Protein AF-A0A1B8ZTN6-F1 (afdb_monomer)

Solvent-accessible surface area (backbone atoms only — not comparable to full-atom values): 34902 Å² total; per-residue (Å²): 135,92,78,82,86,80,83,80,79,79,76,77,76,78,77,74,77,71,70,43,71,42,63,57,37,80,46,43,82,34,87,83,61,70,85,64,61,79,53,48,33,36,58,59,41,77,36,69,27,88,64,33,35,29,30,25,56,36,63,81,47,72,45,83,41,80,50,72,44,89,57,47,48,63,61,88,50,78,92,46,60,42,41,34,34,25,83,66,16,40,29,52,73,71,42,82,38,83,41,74,53,56,65,57,42,84,58,50,73,55,101,88,36,45,32,32,33,26,55,70,40,33,31,50,61,84,42,73,45,84,91,50,56,32,82,61,54,40,61,25,56,26,62,87,68,50,66,43,90,53,57,37,26,29,43,94,90,37,30,21,34,64,91,43,81,39,89,58,50,59,76,56,22,40,78,53,73,93,55,26,35,35,28,93,85,20,30,29,50,78,54,40,75,43,62,55,98,88,37,56,32,29,77,75,52,92,37,32,29,28,44,91,59,38,21,24,37,62,55,100,78,51,50,69,45,86,83,39,39,40,83,56,52,44,80,54,52,89,40,34,32,34,30,86,78,46,34,30,38,56,84,44,78,40,81,90,66,52,61,90,60,49,44,56,73,55,74,60,31,32,32,24,81,76,40,25,27,45,63,79,41,75,44,78,95,51,46,32,87,54,52,42,81,71,60,84,63,30,32,35,36,88,74,45,35,28,35,66,96,40,78,40,101,56,63,57,90,37,58,88,50,54,47,74,51,60,52,89,87,50,74,39,91,69,41,36,40,26,57,76,84,53,48,22,52,65,78,42,72,54,57,83,67,95,70,48,64,93,56,49,49,67,42,85,77,41,74,36,36,29,17,63,84,42,42,29,38,81,41,76,40,82,91,76,74,41,56,29,62,45,70,57,94,69,90,75,86,63,65,62,48,76,90,47,42,51,62,25,80,62,79,88,50,38,42,36,47,76,48,27,38,39,22,94,86,85,41,80,45,67,86,49,51,70,68,57,51,52,35,37,30,71,67,73,28,45,82,43,66,55,95,85,43,78,44,62,26,42,78,81,45,101,51,35,27,36,44,84,90,35,27,26,42,67,79,44,71,47,92,57,49,55,90,54,54,43,73,43,87,94,57,94,39,42,32,36,23,87,82,40,29,29,46,53,40,93,91,67,34,62,26,37,40,46,90,56,52,43,89,54,53,45,79,52,84,87,28,45,29,27,80,62,33,27,32,55,96,54,33,34,70,51,60,32,50,76,49,35,66,73,46,52,35,56,36,79,79,82,80,91,60,96,85,70,97,70,65,41,38,39,35,36,34,34,29,83,90,45,36,33,40,34,43,37,42,100,85,50,39,35,32,22,80,46,62,86,81,38,67,40,61,25,62,64,71,67,57,129

Foldseek 3Di:
DDDDDDPPPPPPPPPFDAAAAFEFDEFAADAPPDDDLQFWFDAQDWFAACQWIWGHHTSPDIDIGGDHRVQKDDDPPPQRGQWIDGQQAITHSNDTAGDGCAQWDFQGADPQATWIDHQAFTDGRRDTDPVDGNPQWAFQQALVRDGDPHQWTDHPQFIGRRPHTAPAHSNAWDDDPQQWIAGPQAIDHSRHFDDDPNFGWHDDAPFWTDGPQWIFGPDPNRHTDVVDGPVQWDDQANQWIDGPPFIGGRNDTQPPAPRVQWHAQDDQWIDGCQFIGRRSDTLPPDDRVAWHDDDDQWIDGQAFIARRSDTAPAGSVLVVVKDKDDDDPADPPWIWIDSLPFIDGRRATADDDPAPSVQWDDAPRYQWIFGQVAIWHWDADPVVRHIYTDGAPDDRPGGDDNVQWDAAPDDGAWIGGHQKIAGPPQGIDGNHDPVQVVCVSPPVWDWHQAPNDIFTWDDLDDQWTDTDQFIGRNRRTHPAGSVAWDDAPPDSFWIDGQPFIWGADNVSGTYTQPPAHRVAWHDGSNWIAGQFATDDDSYTAHGPASKGWRGKGDFDDPDDDDDDQWRWIWTWMAHPVGIKIWTDTPVRIYMHHDDPPPPSVCSSVVPD

Sequence (608 aa):
MRCFLLILSFVFSIKTYAQKTDSIKAPVINPDLVFEEKPRLAPYTYLINDHSLVYQKDRRTRKVIKADTKSFTFSRNSSEAGMAKNKDGVFVNGDFVKTDTLGYQYLGFTNDGTFWRTQKAIYKNLTELKNFKASEFIPLKDSKGNFADKGYYQYNNKVYYYDQLTNIDIHTVILQEWERCYDKNGIYERGEKLLFEGEPLQYLSPHFHRVKNKLVMNDSYHTVIPDGDADSFVQLGEHYSKDKNHVYFDKRILNGADIPSFGSVSGYFAKDKDHVYHEDDVLKDADAASFVHLEGPYFKDKNHIYCSDSILPVDIADADKLKIWSADGHHITSPLITDGKNIFLYNTLLEGTQLDIPSFGVVSKQPLYYDKNGIYEIHYTQRSERYFLKKIPFHYTVSPDNSNVFISDKINEYLFYNDQAYNRTTGFFENLTQEQIDLTRRREKDLVRINGAVRLKTIYSMLLGQTGNKIYWGNEETSADPETFEKMTGTYAYYKDKNNVYLYSYGDGLITLKGVDPGSVRLFNGFLADKDYIYTHNFRIIKSENVELLAVYEGSWPMCGVGNPVSSTAYLLKNSEGYWLALISNKSVDVNQIKATDPALKKFLGIK

Structure (mmCIF, N/CA/C/O backbone):
data_AF-A0A1B8ZTN6-F1
#
_entry.id   AF-A0A1B8ZTN6-F1
#
loop_
_atom_site.group_PDB
_atom_site.id
_atom_site.type_symbol
_atom_site.label_atom_id
_atom_site.label_alt_id
_atom_site.label_comp_id
_atom_site.label_asym_id
_atom_site.label_entity_id
_atom_site.label_seq_id
_atom_site.pdbx_PDB_ins_code
_atom_site.Cartn_x
_atom_site.Cartn_y
_atom_site.Cartn_z
_atom_site.occupancy
_atom_site.B_iso_or_equiv
_atom_site.auth_seq_id
_atom_site.auth_comp_id
_atom_site.auth_asym_id
_atom_site.auth_atom_id
_atom_site.pdbx_PDB_model_num
ATOM 1 N N . MET A 1 1 ? -43.262 -60.491 -15.038 1.00 35.47 1 MET A N 1
ATOM 2 C CA . MET A 1 1 ? -42.306 -60.015 -14.013 1.00 35.47 1 MET A CA 1
ATOM 3 C C . MET A 1 1 ? -42.717 -58.603 -13.621 1.00 35.47 1 MET A C 1
ATOM 5 O O . MET A 1 1 ? -42.898 -57.783 -14.508 1.00 35.47 1 MET A O 1
ATOM 9 N N . ARG A 1 2 ? -43.000 -58.363 -12.335 1.00 29.92 2 ARG A N 1
ATOM 10 C CA . ARG A 1 2 ? -43.465 -57.074 -11.793 1.00 29.92 2 ARG A CA 1
ATOM 11 C C . ARG A 1 2 ? -42.316 -56.055 -11.800 1.00 29.92 2 ARG A C 1
ATOM 13 O O . ARG A 1 2 ? -41.270 -56.364 -11.243 1.00 29.92 2 ARG A O 1
ATOM 20 N N . CYS A 1 3 ? -42.531 -54.852 -12.328 1.00 25.94 3 CYS A N 1
ATOM 21 C CA . CYS A 1 3 ? -41.687 -53.689 -12.036 1.00 25.94 3 CYS A CA 1
ATOM 22 C C . CYS A 1 3 ? -42.540 -52.650 -11.302 1.00 25.94 3 CYS A C 1
ATOM 24 O O . CYS A 1 3 ? -43.519 -52.141 -11.840 1.00 25.94 3 CYS A O 1
ATOM 26 N N . PHE A 1 4 ? -42.192 -52.410 -10.039 1.00 28.97 4 PHE A N 1
ATOM 27 C CA . PHE A 1 4 ? -42.759 -51.370 -9.187 1.00 28.97 4 PHE A CA 1
ATOM 28 C C . PHE A 1 4 ? -42.350 -49.985 -9.710 1.00 28.97 4 PHE A C 1
ATOM 30 O O . PHE A 1 4 ? -41.161 -49.723 -9.882 1.00 28.97 4 PHE A O 1
ATOM 37 N N . LEU A 1 5 ? -43.321 -49.090 -9.909 1.00 28.67 5 LEU A N 1
ATOM 38 C CA . LEU A 1 5 ? -43.072 -47.651 -9.996 1.00 28.67 5 LEU A CA 1
ATOM 39 C C . LEU A 1 5 ? -42.807 -47.119 -8.580 1.00 28.67 5 LEU A C 1
ATOM 41 O O . LEU A 1 5 ? -43.715 -47.059 -7.754 1.00 28.67 5 LEU A O 1
ATOM 45 N N . LEU A 1 6 ? -41.563 -46.732 -8.308 1.00 28.58 6 LEU A N 1
ATOM 46 C CA . LEU A 1 6 ? -41.187 -45.916 -7.155 1.00 28.58 6 LEU A CA 1
ATOM 47 C C . LEU A 1 6 ? -41.258 -44.447 -7.584 1.00 28.58 6 LEU A C 1
ATOM 49 O O . LEU A 1 6 ? -40.374 -43.948 -8.276 1.00 28.58 6 LEU A O 1
ATOM 53 N N . ILE A 1 7 ? -42.332 -43.760 -7.194 1.00 30.52 7 ILE A N 1
ATOM 54 C CA . ILE A 1 7 ? -42.426 -42.302 -7.298 1.00 30.52 7 ILE A CA 1
ATOM 55 C C . ILE A 1 7 ? -41.587 -41.730 -6.150 1.00 30.52 7 ILE A C 1
ATOM 57 O O . ILE A 1 7 ? -42.039 -41.672 -5.009 1.00 30.52 7 ILE A O 1
ATOM 61 N N . LEU A 1 8 ? -40.341 -41.351 -6.441 1.00 28.69 8 LEU A N 1
ATOM 62 C CA . LEU A 1 8 ? -39.515 -40.564 -5.527 1.00 28.69 8 LEU A CA 1
ATOM 63 C C . LEU A 1 8 ? -39.932 -39.093 -5.659 1.00 28.69 8 LEU A C 1
ATOM 65 O O . LEU A 1 8 ? -39.469 -38.369 -6.539 1.00 28.69 8 LEU A O 1
ATOM 69 N N . SER A 1 9 ? -40.838 -38.642 -4.798 1.00 29.12 9 SER A N 1
ATOM 70 C CA . SER A 1 9 ? -41.108 -37.219 -4.610 1.00 29.12 9 SER A CA 1
ATOM 71 C C . SER A 1 9 ? -39.896 -36.570 -3.931 1.00 29.12 9 SER A C 1
ATOM 73 O O . SER A 1 9 ? -39.753 -36.635 -2.710 1.00 29.12 9 SER A O 1
ATOM 75 N N . PHE A 1 10 ? -39.009 -35.959 -4.721 1.00 30.45 10 PHE A N 1
ATOM 76 C CA . PHE A 1 10 ? -37.997 -35.032 -4.216 1.00 30.45 10 PHE A CA 1
ATOM 77 C C . PHE A 1 10 ? -38.707 -33.779 -3.696 1.00 30.45 10 PHE A C 1
ATOM 79 O O . PHE A 1 10 ? -39.019 -32.855 -4.444 1.00 30.45 10 PHE A O 1
ATOM 86 N N . VAL A 1 11 ? -38.977 -33.753 -2.393 1.00 30.83 11 VAL A N 1
ATOM 87 C CA . VAL A 1 11 ? -39.278 -32.510 -1.689 1.00 30.83 11 VAL A CA 1
ATOM 88 C C . VAL A 1 11 ? -37.972 -31.719 -1.661 1.00 30.83 11 VAL A C 1
ATOM 90 O O . VAL A 1 11 ? -37.094 -31.985 -0.843 1.00 30.83 11 VAL A O 1
ATOM 93 N N . PHE A 1 12 ? -37.809 -30.767 -2.581 1.00 31.11 12 PHE A N 1
ATOM 94 C CA . PHE A 1 12 ? -36.841 -29.693 -2.390 1.00 31.11 12 PHE A CA 1
ATOM 95 C C . PHE A 1 12 ? -37.284 -28.930 -1.138 1.00 31.11 12 PHE A C 1
ATOM 97 O O . PHE A 1 12 ? -38.183 -28.093 -1.196 1.00 31.11 12 PHE A O 1
ATOM 104 N N . SER A 1 13 ? -36.699 -29.248 0.020 1.00 29.05 13 SER A N 1
ATOM 105 C CA . SER A 1 13 ? -36.785 -28.365 1.179 1.00 29.05 13 SER A CA 1
ATOM 106 C C . SER A 1 13 ? -36.151 -27.041 0.777 1.00 29.05 13 SER A C 1
ATOM 108 O O . SER A 1 13 ? -34.928 -26.911 0.749 1.00 29.05 13 SER A O 1
ATOM 110 N N . ILE A 1 14 ? -36.990 -26.054 0.470 1.00 34.84 14 ILE A N 1
ATOM 111 C CA . ILE A 1 14 ? -36.606 -24.650 0.511 1.00 34.84 14 ILE A CA 1
ATOM 112 C C . ILE A 1 14 ? -36.200 -24.411 1.966 1.00 34.84 14 ILE A C 1
ATOM 114 O O . ILE A 1 14 ? -37.052 -24.265 2.841 1.00 34.84 14 ILE A O 1
ATOM 118 N N . LYS A 1 15 ? -34.898 -24.474 2.264 1.00 37.28 15 LYS A N 1
ATOM 119 C CA . LYS A 1 15 ? -34.385 -23.962 3.532 1.00 37.28 15 LYS A CA 1
ATOM 120 C C . LYS A 1 15 ? -34.596 -22.457 3.478 1.00 37.28 15 LYS A C 1
ATOM 122 O O . LYS A 1 15 ? -33.772 -21.743 2.926 1.00 37.28 15 LYS A O 1
ATOM 127 N N . THR A 1 16 ? -35.716 -21.986 4.010 1.00 48.44 16 THR A N 1
ATOM 128 C CA . THR A 1 16 ? -35.892 -20.571 4.323 1.00 48.44 16 THR A CA 1
ATOM 129 C C . THR A 1 16 ? -34.804 -20.207 5.322 1.00 48.44 16 THR A C 1
ATOM 131 O O . THR A 1 16 ? -34.789 -20.744 6.436 1.00 48.44 16 THR A O 1
ATOM 134 N N . TYR A 1 17 ? -33.855 -19.368 4.915 1.00 59.00 17 TYR A N 1
ATOM 135 C CA . TYR A 1 17 ? -32.836 -18.868 5.820 1.00 59.00 17 TYR A CA 1
ATOM 136 C C . TYR A 1 17 ? -33.512 -17.940 6.832 1.00 59.00 17 TYR A C 1
ATOM 138 O O . TYR A 1 17 ? -33.860 -16.803 6.528 1.00 59.00 17 TYR A O 1
ATOM 146 N N . ALA A 1 18 ? -33.762 -18.442 8.039 1.00 68.62 18 ALA A N 1
ATOM 147 C CA . ALA A 1 18 ? -34.202 -17.592 9.132 1.00 68.62 18 ALA A CA 1
ATOM 148 C C . ALA A 1 18 ? -32.989 -16.811 9.642 1.00 68.62 18 ALA A C 1
ATOM 150 O O . ALA A 1 18 ? -31.977 -17.416 10.008 1.00 68.62 18 ALA A O 1
ATOM 151 N N . GLN A 1 19 ? -33.092 -15.480 9.683 1.00 83.88 19 GLN A N 1
ATOM 152 C CA . GLN A 1 19 ? -32.037 -14.650 10.248 1.00 83.88 19 GLN A CA 1
ATOM 153 C C . GLN A 1 19 ? -31.704 -15.122 11.667 1.00 83.88 19 GLN A C 1
ATOM 155 O O . GLN A 1 19 ? -32.576 -15.222 12.539 1.00 83.88 19 GLN A O 1
ATOM 160 N N . LYS A 1 20 ? -30.423 -15.421 11.895 1.00 89.88 20 LYS A N 1
ATOM 161 C CA . LYS A 1 20 ? -29.956 -15.925 13.180 1.00 89.88 20 LYS A CA 1
ATOM 162 C C . LYS A 1 20 ? -30.214 -14.893 14.267 1.00 89.88 20 LYS A C 1
ATOM 164 O O . LYS A 1 20 ? -29.997 -13.694 14.101 1.00 89.88 20 LYS A O 1
ATOM 169 N N . THR A 1 21 ? -30.678 -15.389 15.399 1.00 90.38 21 THR A N 1
ATOM 170 C CA . THR A 1 21 ? -30.947 -14.587 16.579 1.00 90.38 21 THR A CA 1
ATOM 171 C C . THR A 1 21 ? -30.209 -15.207 17.747 1.00 90.38 21 THR A C 1
ATOM 173 O O . THR A 1 21 ? -30.473 -16.357 18.094 1.00 90.38 21 THR A O 1
ATOM 176 N N . ASP A 1 22 ? -29.344 -14.425 18.379 1.00 90.50 22 ASP A N 1
ATOM 177 C CA . ASP A 1 22 ? -28.594 -14.838 19.554 1.00 90.50 22 ASP A CA 1
ATOM 178 C C . ASP A 1 22 ? -29.073 -14.031 20.761 1.00 90.50 22 ASP A C 1
ATOM 180 O O . ASP A 1 22 ? -29.023 -12.800 20.783 1.00 90.50 22 ASP A O 1
ATOM 184 N N . SER A 1 23 ? -29.542 -14.734 21.787 1.00 91.62 23 SER A N 1
ATOM 185 C CA . SER A 1 23 ? -29.810 -14.119 23.085 1.00 91.62 23 SER A CA 1
ATOM 186 C C . SER A 1 23 ? -28.499 -13.841 23.806 1.00 91.62 23 SER A C 1
ATOM 188 O O . SER A 1 23 ? -27.604 -14.691 23.823 1.00 91.62 23 SER A O 1
ATOM 190 N N . ILE A 1 24 ? -28.410 -12.677 24.450 1.00 92.81 24 ILE A N 1
ATOM 191 C CA . ILE A 1 24 ? -27.251 -12.344 25.272 1.00 92.81 24 ILE A CA 1
ATOM 192 C C . ILE A 1 24 ? -27.119 -13.335 26.435 1.00 92.81 24 ILE A C 1
ATOM 194 O O . ILE A 1 24 ? -28.020 -13.482 27.265 1.00 92.81 24 ILE A O 1
ATOM 198 N N . LYS A 1 25 ? -25.961 -13.993 26.509 1.00 94.12 25 LYS A N 1
ATOM 199 C CA . LYS A 1 25 ? -25.584 -14.913 27.584 1.00 94.12 25 LYS A CA 1
ATOM 200 C C . LYS A 1 25 ? -25.034 -14.138 28.778 1.00 94.12 25 LYS A C 1
ATOM 202 O O . LYS A 1 25 ? -24.299 -13.164 28.611 1.00 94.12 25 LYS A O 1
ATOM 207 N N . ALA A 1 26 ? -25.376 -14.588 29.982 1.00 94.62 26 ALA A N 1
ATOM 208 C CA . ALA A 1 26 ? -24.773 -14.078 31.209 1.00 94.62 26 ALA A CA 1
ATOM 209 C C . ALA A 1 26 ? -23.281 -14.468 31.288 1.00 94.62 26 ALA A C 1
ATOM 211 O O . ALA A 1 26 ? -22.911 -15.523 30.759 1.00 94.62 26 ALA A O 1
ATOM 212 N N . PRO A 1 27 ? -22.434 -13.651 31.939 1.00 95.38 27 PRO A N 1
ATOM 213 C CA . PRO A 1 27 ? -21.059 -14.039 32.223 1.00 95.38 27 PRO A CA 1
ATOM 214 C C . PRO A 1 27 ? -21.022 -15.190 33.237 1.00 95.38 27 PRO A C 1
ATOM 216 O O . PRO A 1 27 ? -21.926 -15.346 34.063 1.00 95.38 27 PRO A O 1
ATOM 219 N N . VAL A 1 28 ? -19.950 -15.973 33.201 1.00 95.94 28 VAL A N 1
ATOM 220 C CA . VAL A 1 28 ? -19.650 -16.988 34.214 1.00 95.94 28 VAL A CA 1
ATOM 221 C C . VAL A 1 28 ? -18.993 -16.295 35.405 1.00 95.94 28 VAL A C 1
ATOM 223 O O . VAL A 1 28 ? -18.003 -15.586 35.242 1.00 95.94 28 VAL A O 1
ATOM 226 N N . ILE A 1 29 ? -19.533 -16.482 36.610 1.00 95.69 29 ILE A N 1
ATOM 227 C CA . ILE A 1 29 ? -18.872 -16.006 37.830 1.00 95.69 29 ILE A CA 1
ATOM 228 C C . ILE A 1 29 ? -17.736 -16.972 38.157 1.00 95.69 29 ILE A C 1
ATOM 230 O O . ILE A 1 29 ? -17.990 -18.147 38.418 1.00 95.69 29 ILE A O 1
ATOM 234 N N . ASN A 1 30 ? -16.501 -16.476 38.147 1.00 91.19 30 ASN A N 1
ATOM 235 C CA . ASN A 1 30 ? -15.305 -17.280 38.368 1.00 91.19 30 ASN A CA 1
ATOM 236 C C . ASN A 1 30 ? -14.500 -16.736 39.563 1.00 91.19 30 ASN A C 1
ATOM 238 O O . ASN A 1 30 ? -13.685 -15.831 39.386 1.00 91.19 30 ASN A O 1
ATOM 242 N N . PRO A 1 31 ? -14.698 -17.278 40.778 1.00 89.38 31 PRO A N 1
ATOM 243 C CA . PRO A 1 31 ? -13.977 -16.837 41.973 1.00 89.38 31 PRO A CA 1
ATOM 244 C C . PRO A 1 31 ? -12.451 -17.008 41.896 1.00 89.38 31 PRO A C 1
ATOM 246 O O . PRO A 1 31 ? -11.734 -16.285 42.587 1.00 89.38 31 PRO A O 1
ATOM 249 N N . ASP A 1 32 ? -11.958 -17.918 41.048 1.00 87.00 32 ASP A N 1
ATOM 250 C CA . ASP A 1 32 ? -10.526 -18.205 40.875 1.00 87.00 32 ASP A CA 1
ATOM 251 C C . ASP A 1 32 ? -9.818 -17.169 39.987 1.00 87.00 32 ASP A C 1
ATOM 253 O O . ASP A 1 32 ? -8.589 -17.146 39.888 1.00 87.00 32 ASP A O 1
ATOM 257 N N . LEU A 1 33 ? -10.577 -16.276 39.343 1.00 86.19 33 LEU A N 1
ATOM 258 C CA . LEU A 1 33 ? -10.035 -15.170 38.566 1.00 86.19 33 LEU A CA 1
ATOM 259 C C . LEU A 1 33 ? -9.548 -14.060 39.513 1.00 86.19 33 LEU A C 1
ATOM 261 O O . LEU A 1 33 ? -10.289 -13.143 39.872 1.00 86.19 33 LEU A O 1
ATOM 265 N N . VAL A 1 34 ? -8.290 -14.162 39.939 1.00 83.56 34 VAL A N 1
ATOM 266 C CA . VAL A 1 34 ? -7.665 -13.260 40.918 1.00 83.56 34 VAL A CA 1
ATOM 267 C C . VAL A 1 34 ? -6.836 -12.173 40.231 1.00 83.56 34 VAL A C 1
ATOM 269 O O . VAL A 1 34 ? -6.221 -12.381 39.188 1.00 83.56 34 VAL A O 1
ATOM 272 N N . PHE A 1 35 ? -6.817 -10.986 40.836 1.00 82.81 35 PHE A N 1
ATOM 273 C CA . PHE A 1 35 ? -6.005 -9.861 40.391 1.00 82.81 35 PHE A CA 1
ATOM 274 C C . PHE A 1 35 ? -4.513 -10.076 40.703 1.00 82.81 35 PHE A C 1
ATOM 276 O O . PHE A 1 35 ? -4.134 -10.288 41.855 1.00 82.81 35 PHE A O 1
ATOM 283 N N . GLU A 1 36 ? -3.651 -9.952 39.694 1.00 81.19 36 GLU A N 1
ATOM 284 C CA . GLU A 1 36 ? -2.196 -9.980 39.873 1.00 81.19 36 GLU A CA 1
ATOM 285 C C . GLU A 1 36 ? -1.636 -8.571 40.104 1.00 81.19 36 GLU A C 1
ATOM 287 O O . GLU A 1 36 ? -1.961 -7.642 39.372 1.00 81.19 36 GLU A O 1
ATOM 292 N N . GLU A 1 37 ? -0.725 -8.400 41.070 1.00 74.75 37 GLU A N 1
ATOM 293 C CA . GLU A 1 37 ? -0.132 -7.087 41.397 1.00 74.75 37 GLU A CA 1
ATOM 294 C C . GLU A 1 37 ? 0.655 -6.460 40.227 1.00 74.75 37 GLU A C 1
ATOM 296 O O . GLU A 1 37 ? 0.714 -5.237 40.084 1.00 74.75 37 GLU A O 1
ATOM 301 N N . LYS A 1 38 ? 1.283 -7.291 39.387 1.00 77.56 38 LYS A N 1
ATOM 302 C CA . LYS A 1 38 ? 2.128 -6.864 38.258 1.00 77.56 38 LYS A CA 1
ATOM 303 C C . LYS A 1 38 ? 1.677 -7.540 36.961 1.00 77.56 38 LYS A C 1
ATOM 305 O O . LYS A 1 38 ? 2.436 -8.338 36.403 1.00 77.56 38 LYS A O 1
ATOM 310 N N . PRO A 1 39 ? 0.460 -7.238 36.483 1.00 77.88 39 PRO A N 1
ATOM 311 C CA . PRO A 1 39 ? -0.082 -7.900 35.312 1.00 77.88 39 PRO A CA 1
ATOM 312 C C . PRO A 1 39 ? 0.695 -7.464 34.068 1.00 77.88 39 PRO A C 1
ATOM 314 O O . PRO A 1 39 ? 1.164 -6.325 33.966 1.00 77.88 39 PRO A O 1
ATOM 317 N N . ARG A 1 40 ? 0.825 -8.358 33.086 1.00 79.31 40 ARG A N 1
ATOM 318 C CA . ARG A 1 40 ? 1.400 -7.996 31.785 1.00 79.31 40 ARG A CA 1
ATOM 319 C C . ARG A 1 40 ? 0.408 -7.101 31.055 1.00 79.31 40 ARG A C 1
ATOM 321 O O . ARG A 1 40 ? -0.643 -7.575 30.657 1.00 79.31 40 ARG A O 1
ATOM 328 N N . LEU A 1 41 ? 0.711 -5.817 30.903 1.00 82.25 41 LEU A N 1
ATOM 329 C CA . LEU A 1 41 ? -0.171 -4.882 30.201 1.00 82.25 41 LEU A CA 1
ATOM 330 C C . LEU A 1 41 ? -0.076 -5.048 28.682 1.00 82.25 41 LEU A C 1
ATOM 332 O O . LEU A 1 41 ? 1.008 -5.308 28.154 1.00 82.25 41 LEU A O 1
ATOM 336 N N . ALA A 1 42 ? -1.197 -4.840 27.991 1.00 77.31 42 ALA A N 1
ATOM 337 C CA . ALA A 1 42 ? -1.209 -4.747 26.537 1.00 77.31 42 ALA A CA 1
ATOM 338 C C . ALA A 1 42 ? -0.395 -3.519 26.065 1.00 77.31 42 ALA A C 1
ATOM 340 O O . ALA A 1 42 ? -0.538 -2.435 26.646 1.00 77.31 42 ALA A O 1
ATOM 341 N N . PRO A 1 43 ? 0.464 -3.664 25.041 1.00 73.00 43 PRO A N 1
ATOM 342 C CA . PRO A 1 43 ? 1.315 -2.577 24.577 1.00 73.00 43 PRO A CA 1
ATOM 343 C C . PRO A 1 43 ? 0.548 -1.539 23.737 1.00 73.00 43 PRO A C 1
ATOM 345 O O . PRO A 1 43 ? -0.442 -1.864 23.085 1.00 73.00 43 PRO A O 1
ATOM 348 N N . TYR A 1 44 ? 1.043 -0.298 23.742 1.00 69.31 44 TYR A N 1
ATOM 349 C CA . TYR A 1 44 ? 0.593 0.847 22.927 1.00 69.31 44 TYR A CA 1
ATOM 350 C C . TYR A 1 44 ? -0.929 1.034 22.793 1.00 69.31 44 TYR A C 1
ATOM 352 O O . TYR A 1 44 ? -1.470 1.039 21.688 1.00 69.31 44 TYR A O 1
ATOM 360 N N . THR A 1 45 ? -1.629 1.250 23.905 1.00 76.94 45 THR A N 1
ATOM 361 C CA . THR A 1 45 ? -3.073 1.512 23.885 1.00 76.94 45 THR A CA 1
ATOM 362 C C . THR A 1 45 ? -3.464 2.739 24.702 1.00 76.94 45 THR A C 1
ATOM 364 O O . THR A 1 45 ? -2.932 2.991 25.786 1.00 76.94 45 THR A O 1
ATOM 367 N N . TYR A 1 46 ? -4.410 3.505 24.159 1.00 88.94 46 TYR A N 1
ATOM 368 C CA . TYR A 1 46 ? -5.173 4.506 24.892 1.00 88.94 46 TYR A CA 1
ATOM 369 C C . TYR A 1 46 ? -6.554 3.931 25.189 1.00 88.94 46 TYR A C 1
ATOM 371 O O . TYR A 1 46 ? -7.326 3.644 24.275 1.00 88.94 46 TYR A O 1
ATOM 379 N N . LEU A 1 47 ? -6.864 3.788 26.473 1.00 90.94 47 LEU A N 1
ATOM 380 C CA . LEU A 1 47 ? -8.189 3.425 26.957 1.00 90.94 47 LEU A CA 1
ATOM 381 C C . LEU A 1 47 ? -8.945 4.715 27.254 1.00 90.94 47 LEU A C 1
ATOM 383 O O . LEU A 1 47 ? -8.444 5.572 27.984 1.00 90.94 47 LEU A O 1
ATOM 387 N N . ILE A 1 48 ? -10.125 4.863 26.667 1.00 91.25 48 ILE A N 1
ATOM 388 C CA . ILE A 1 48 ? -10.902 6.099 26.681 1.00 91.25 48 ILE A CA 1
ATOM 389 C C . ILE A 1 48 ? -12.102 5.912 27.607 1.00 91.25 48 ILE A C 1
ATOM 391 O O . ILE A 1 48 ? -12.997 5.121 27.309 1.00 91.25 48 ILE A O 1
ATOM 395 N N . ASN A 1 49 ? -12.122 6.639 28.721 1.00 93.12 49 ASN A N 1
ATOM 396 C CA . ASN A 1 49 ? -13.251 6.710 29.649 1.00 93.12 49 ASN A CA 1
ATOM 397 C C . ASN A 1 49 ? -13.928 8.089 29.546 1.00 93.12 49 ASN A C 1
ATOM 399 O O . ASN A 1 49 ? -13.428 8.994 28.877 1.00 93.12 49 ASN A O 1
ATOM 403 N N . ASP A 1 50 ? -15.053 8.289 30.230 1.00 88.12 50 ASP A N 1
ATOM 404 C CA . ASP A 1 50 ? -15.844 9.525 30.094 1.00 88.12 50 ASP A CA 1
ATOM 405 C C . ASP A 1 50 ? -15.090 10.788 30.546 1.00 88.12 50 ASP A C 1
ATOM 407 O O . ASP A 1 50 ? -15.281 11.870 29.989 1.00 88.12 50 ASP A O 1
ATOM 411 N N . HIS A 1 51 ? -14.202 10.656 31.537 1.00 85.19 51 HIS A N 1
ATOM 412 C CA . HIS A 1 51 ? -13.461 11.778 32.133 1.00 85.19 51 HIS A CA 1
ATOM 413 C C . HIS A 1 51 ? -11.959 11.511 32.304 1.00 85.19 51 HIS A C 1
ATOM 415 O O . HIS A 1 51 ? -11.244 12.299 32.934 1.00 85.19 51 HIS A O 1
ATOM 421 N N . SER A 1 52 ? -11.466 10.385 31.788 1.00 90.69 52 SER A N 1
ATOM 422 C CA . SER A 1 52 ? -10.064 10.000 31.907 1.00 90.69 52 SER A CA 1
ATOM 423 C C . SER A 1 52 ? -9.598 9.167 30.720 1.00 90.69 52 SER A C 1
ATOM 425 O O . SER A 1 52 ? -10.378 8.481 30.063 1.00 90.69 52 SER A O 1
ATOM 427 N N . LEU A 1 53 ? -8.298 9.216 30.462 1.00 92.00 53 LEU A N 1
ATOM 428 C CA . LEU A 1 53 ? -7.604 8.322 29.551 1.00 92.00 53 LEU A CA 1
ATOM 429 C C . LEU A 1 53 ? -6.644 7.456 30.359 1.00 92.00 53 LEU A C 1
ATOM 431 O O . LEU A 1 53 ? -6.041 7.924 31.328 1.00 92.00 53 LEU A O 1
ATOM 435 N N . VAL A 1 54 ? -6.441 6.219 29.926 1.00 91.88 54 VAL A N 1
ATOM 436 C CA . VAL A 1 54 ? -5.342 5.384 30.407 1.00 91.88 54 VAL A CA 1
ATOM 437 C C . VAL A 1 54 ? -4.414 5.099 29.241 1.00 91.88 54 VAL A C 1
ATOM 439 O O . VAL A 1 54 ? -4.812 4.447 28.284 1.00 91.88 54 VAL A O 1
ATOM 442 N N . TYR A 1 55 ? -3.175 5.567 29.325 1.00 91.50 55 TYR A N 1
ATOM 443 C CA . TYR A 1 55 ? -2.130 5.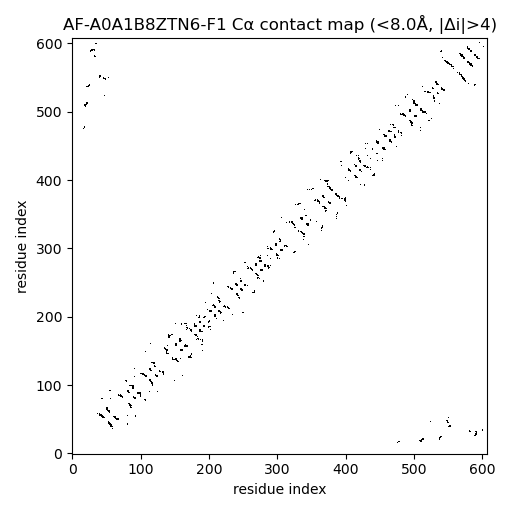186 28.383 1.00 91.50 55 TYR A CA 1
ATOM 444 C C . TYR A 1 55 ? -1.366 3.973 28.911 1.00 91.50 55 TYR A C 1
ATOM 446 O O . TYR A 1 55 ? -0.931 3.987 30.066 1.00 91.50 55 TYR A O 1
ATOM 454 N N . GLN A 1 56 ? -1.176 2.954 28.074 1.00 88.19 56 GLN A N 1
ATOM 455 C CA . GLN A 1 56 ? -0.339 1.787 28.352 1.00 88.19 56 GLN A CA 1
ATOM 456 C C . GLN A 1 56 ? 0.642 1.583 27.192 1.00 88.19 56 GLN A C 1
ATOM 458 O O . GLN A 1 56 ? 0.225 1.569 26.037 1.00 88.19 56 GLN A O 1
ATOM 463 N N . LYS A 1 57 ? 1.943 1.445 27.477 1.00 79.50 57 LYS A N 1
ATOM 464 C CA . LYS A 1 57 ? 2.979 1.284 26.432 1.00 79.50 57 LYS A CA 1
ATOM 465 C C . LYS A 1 57 ? 3.559 -0.124 26.379 1.00 79.50 57 LYS A C 1
ATOM 467 O O . LYS A 1 57 ? 3.756 -0.671 25.303 1.00 79.50 57 LYS A O 1
ATOM 472 N N . ASP A 1 58 ? 3.836 -0.690 27.544 1.00 75.31 58 ASP A N 1
ATOM 473 C CA . ASP A 1 58 ? 4.524 -1.960 27.745 1.00 75.31 58 ASP A CA 1
ATOM 474 C C . ASP A 1 58 ? 4.079 -2.560 29.089 1.00 75.31 58 ASP A C 1
ATOM 476 O O . ASP A 1 58 ? 3.222 -2.002 29.777 1.00 75.31 58 ASP A O 1
ATOM 480 N N . ARG A 1 59 ? 4.702 -3.668 29.504 1.00 70.56 59 ARG A N 1
ATOM 481 C CA . ARG A 1 59 ? 4.369 -4.398 30.739 1.00 70.56 59 ARG A CA 1
ATOM 482 C C . ARG A 1 59 ? 4.471 -3.582 32.038 1.00 70.56 59 ARG A C 1
ATOM 484 O O . ARG A 1 59 ? 4.114 -4.113 33.085 1.00 70.56 59 ARG A O 1
ATOM 491 N N . ARG A 1 60 ? 5.001 -2.356 32.022 1.00 70.50 60 ARG A N 1
ATOM 492 C CA . ARG A 1 60 ? 5.254 -1.533 33.220 1.00 70.50 60 ARG A CA 1
ATOM 493 C C . ARG A 1 60 ? 4.758 -0.095 33.099 1.00 70.50 60 ARG A C 1
ATOM 495 O O . ARG A 1 60 ? 4.525 0.547 34.120 1.00 70.50 60 ARG A O 1
ATOM 502 N N . THR A 1 61 ? 4.581 0.414 31.887 1.00 83.12 61 THR A N 1
ATOM 503 C CA . THR A 1 61 ? 4.197 1.809 31.668 1.00 83.12 61 THR A CA 1
ATOM 504 C C . THR A 1 61 ? 2.679 1.960 31.614 1.00 83.12 61 THR A C 1
ATOM 506 O O . THR A 1 61 ? 2.055 1.568 30.628 1.00 83.12 61 THR A O 1
ATOM 509 N N . ARG A 1 62 ? 2.096 2.582 32.649 1.00 88.50 62 ARG A N 1
ATOM 510 C CA . ARG A 1 62 ? 0.685 2.998 32.710 1.00 88.50 62 ARG A CA 1
ATOM 511 C C . ARG A 1 62 ? 0.569 4.437 33.213 1.00 88.50 62 ARG A C 1
ATOM 513 O O . ARG A 1 62 ? 1.146 4.766 34.245 1.00 88.50 62 ARG A O 1
ATOM 520 N N . LYS A 1 63 ? -0.214 5.275 32.532 1.00 91.19 63 LYS A N 1
ATOM 521 C CA . LYS A 1 63 ? -0.520 6.651 32.962 1.00 91.19 63 LYS A CA 1
ATOM 522 C C . LYS A 1 63 ? -2.022 6.890 32.936 1.00 91.19 63 LYS A C 1
ATOM 524 O O . LYS A 1 63 ? -2.659 6.604 31.929 1.00 91.19 63 LYS A O 1
ATOM 529 N N . VAL A 1 64 ? -2.575 7.420 34.025 1.00 91.44 64 VAL A N 1
ATOM 530 C CA . VAL A 1 64 ? -3.962 7.909 34.069 1.00 91.44 64 VAL A CA 1
ATOM 531 C C . VAL A 1 64 ? -3.934 9.408 33.845 1.00 91.44 64 VAL A C 1
ATOM 533 O O . VAL A 1 64 ? -3.235 10.130 34.552 1.00 91.44 64 VAL A O 1
ATOM 536 N N . ILE A 1 65 ? -4.682 9.868 32.855 1.00 91.25 65 ILE A N 1
ATOM 537 C CA . ILE A 1 65 ? -4.613 11.234 32.357 1.00 91.25 65 ILE A CA 1
ATOM 538 C C . ILE A 1 65 ? -6.018 11.823 32.411 1.00 91.25 65 ILE A C 1
ATOM 540 O O . ILE A 1 65 ? -6.961 11.241 31.880 1.00 91.25 65 ILE A O 1
ATOM 544 N N . LYS A 1 66 ? -6.170 12.987 33.044 1.00 89.88 66 LYS A N 1
ATOM 545 C CA . LYS A 1 66 ? -7.408 13.767 32.949 1.00 89.88 66 LYS A CA 1
ATOM 546 C C . LYS A 1 66 ? -7.350 14.597 31.676 1.00 89.88 66 LYS A C 1
ATOM 548 O O . LYS A 1 66 ? -6.457 15.427 31.531 1.00 89.88 66 LYS A O 1
ATOM 553 N N . ALA A 1 67 ? -8.279 14.359 30.764 1.00 86.06 67 ALA A N 1
ATOM 554 C CA . ALA A 1 67 ? -8.340 15.041 29.481 1.00 86.06 67 ALA A CA 1
ATOM 555 C C . ALA A 1 67 ? -9.781 15.082 28.973 1.00 86.06 67 ALA A C 1
ATOM 557 O O . ALA A 1 67 ? -10.606 14.263 29.378 1.00 86.06 67 ALA A O 1
ATOM 558 N N . ASP A 1 68 ? -10.067 16.006 28.056 1.00 87.06 68 ASP A N 1
ATOM 559 C CA . ASP A 1 68 ? -11.278 15.916 27.247 1.00 87.06 68 ASP A CA 1
ATOM 560 C C . ASP A 1 68 ? -11.187 14.685 26.339 1.00 87.06 68 ASP A C 1
ATOM 562 O O . ASP A 1 68 ? -10.334 14.626 25.448 1.00 87.06 68 ASP A O 1
ATOM 566 N N . THR A 1 69 ? -12.047 13.703 26.593 1.00 89.44 69 THR A N 1
ATOM 567 C CA . THR A 1 69 ? -12.086 12.433 25.863 1.00 89.44 69 THR A CA 1
ATOM 568 C C . THR A 1 69 ? -13.043 12.467 24.679 1.00 89.44 69 THR A C 1
ATOM 570 O O . THR A 1 69 ? -12.900 11.668 23.758 1.00 89.44 69 THR A O 1
ATOM 573 N N . LYS A 1 70 ? -13.970 13.433 24.639 1.00 89.25 70 LYS A N 1
ATOM 574 C CA . LYS A 1 70 ? -14.944 13.569 23.546 1.00 89.25 70 LYS A CA 1
ATOM 575 C C . LYS A 1 70 ? -14.296 14.000 22.234 1.00 89.25 70 LYS A C 1
ATOM 577 O O . LYS A 1 70 ? -14.691 13.516 21.181 1.00 89.25 70 LYS A O 1
ATOM 582 N N . SER A 1 71 ? -13.301 14.888 22.290 1.00 91.19 71 SER A N 1
ATOM 583 C CA . SER A 1 71 ? -12.511 15.280 21.113 1.00 91.19 71 SER A CA 1
ATOM 584 C C . SER A 1 71 ? -11.255 14.426 20.905 1.00 91.19 71 SER A C 1
ATOM 586 O O . SER A 1 71 ? -10.451 14.723 20.019 1.00 91.19 71 SER A O 1
ATOM 588 N N . PHE A 1 72 ? -11.056 13.383 21.719 1.00 91.44 72 PHE A N 1
ATOM 589 C CA . PHE A 1 72 ? -9.854 12.563 21.670 1.00 91.44 72 PHE A CA 1
ATOM 590 C C . PHE A 1 72 ? -9.835 11.672 20.429 1.00 91.44 72 PHE A C 1
ATOM 592 O O . PHE A 1 72 ? -10.787 10.956 20.125 1.00 91.44 72 PHE A O 1
ATOM 599 N N . THR A 1 73 ? -8.713 11.692 19.723 1.00 89.88 73 THR A N 1
ATOM 600 C CA . THR A 1 73 ? -8.471 10.895 18.523 1.00 89.88 73 THR A CA 1
ATOM 601 C C . THR A 1 73 ? -7.051 10.353 18.555 1.00 89.88 73 THR A C 1
ATOM 603 O O . THR A 1 73 ? -6.128 11.011 19.033 1.00 89.88 73 THR A O 1
ATOM 606 N N . PHE A 1 74 ? -6.867 9.141 18.047 1.00 87.69 74 PHE A N 1
ATOM 607 C CA . PHE A 1 74 ? -5.557 8.519 17.916 1.00 87.69 74 PHE A CA 1
ATOM 608 C C . PHE A 1 74 ? -5.540 7.601 16.698 1.00 87.69 74 PHE A C 1
ATOM 610 O O . PHE A 1 74 ? -6.577 7.070 16.287 1.00 87.69 74 PHE A O 1
ATOM 617 N N . SER A 1 75 ? -4.359 7.435 16.112 1.00 81.44 75 SER A N 1
ATOM 618 C CA . SER A 1 75 ? -4.158 6.544 14.977 1.00 81.44 75 SER A CA 1
ATOM 619 C C . SER A 1 75 ? -3.946 5.114 15.467 1.00 81.44 75 SER A C 1
ATOM 621 O O . SER A 1 75 ? -3.242 4.877 16.445 1.00 81.44 75 SER A O 1
ATOM 623 N N . ARG A 1 76 ? -4.548 4.142 14.773 1.00 70.62 76 ARG A N 1
ATOM 624 C CA . ARG A 1 76 ? -4.235 2.714 14.964 1.00 70.62 76 ARG A CA 1
ATOM 625 C C . ARG A 1 76 ? -3.066 2.252 14.089 1.00 70.62 76 ARG A C 1
ATOM 627 O O . ARG A 1 76 ? -2.725 1.074 14.121 1.00 70.62 76 ARG A O 1
ATOM 634 N N . ASN A 1 77 ? -2.479 3.150 13.295 1.00 76.94 77 ASN A N 1
ATOM 635 C CA . ASN A 1 77 ? -1.284 2.847 12.524 1.00 76.94 77 ASN A CA 1
ATOM 636 C C . ASN A 1 77 ? -0.105 2.641 13.481 1.00 76.94 77 ASN A C 1
ATOM 638 O O . ASN A 1 77 ? 0.198 3.512 14.297 1.00 76.94 77 ASN A O 1
ATOM 642 N N . SER A 1 78 ? 0.577 1.504 13.361 1.00 77.62 78 SER A N 1
ATOM 643 C CA . SER A 1 78 ? 1.731 1.172 14.195 1.00 77.62 78 SER A CA 1
ATOM 644 C C . SER A 1 78 ? 2.878 2.175 14.055 1.00 77.62 78 SER A C 1
ATOM 646 O O . SER A 1 78 ? 3.651 2.322 14.997 1.00 77.62 78 SER A O 1
ATOM 648 N N . SER A 1 79 ? 2.985 2.897 12.931 1.00 80.12 79 SER A N 1
ATOM 649 C CA . SER A 1 79 ? 4.012 3.934 12.767 1.00 80.12 79 SER A CA 1
ATOM 650 C C . SER A 1 79 ? 3.787 5.154 13.663 1.00 80.12 79 SER A C 1
ATOM 652 O O . SER A 1 79 ? 4.744 5.830 14.003 1.00 80.12 79 SER A O 1
ATOM 654 N N . GLU A 1 80 ? 2.548 5.435 14.073 1.00 87.19 80 GLU A N 1
ATOM 655 C CA . GLU A 1 80 ? 2.196 6.565 14.949 1.00 87.19 80 GLU A CA 1
ATOM 656 C C . GLU A 1 80 ? 1.908 6.108 16.388 1.00 87.19 80 GLU A C 1
ATOM 658 O O . GLU A 1 80 ? 1.223 6.791 17.153 1.00 87.19 80 GLU A O 1
ATOM 663 N N . ALA A 1 81 ? 2.398 4.924 16.769 1.00 83.62 81 ALA A N 1
ATOM 664 C CA . ALA A 1 81 ? 2.109 4.332 18.066 1.00 83.62 81 ALA A CA 1
ATOM 665 C C . ALA A 1 81 ? 2.477 5.278 19.223 1.00 83.62 81 ALA A C 1
ATOM 667 O O . ALA A 1 81 ? 3.556 5.868 19.272 1.00 83.62 81 ALA A O 1
ATOM 668 N N . GLY A 1 82 ? 1.554 5.414 20.178 1.00 87.00 82 GLY A N 1
ATOM 669 C CA . GLY A 1 82 ? 1.711 6.312 21.323 1.00 87.00 82 GLY A CA 1
ATOM 670 C C . GLY A 1 82 ? 1.390 7.782 21.039 1.00 87.00 82 GLY A C 1
ATOM 671 O O . GLY A 1 82 ? 1.440 8.576 21.975 1.00 87.00 82 GLY A O 1
ATOM 672 N N . MET A 1 83 ? 1.027 8.151 19.807 1.00 92.12 83 MET A N 1
ATOM 673 C CA . MET A 1 83 ? 0.527 9.488 19.485 1.00 92.12 83 MET A CA 1
ATOM 674 C C . MET A 1 83 ? -0.995 9.550 19.596 1.00 92.12 83 MET A C 1
ATOM 676 O O . MET A 1 83 ? -1.712 8.659 19.139 1.00 92.12 83 MET A O 1
ATOM 680 N N . ALA A 1 84 ? -1.499 10.637 20.167 1.00 93.06 84 ALA A N 1
ATOM 681 C CA . ALA A 1 84 ? -2.917 10.966 20.162 1.00 93.06 84 ALA A CA 1
ATOM 682 C C . ALA A 1 84 ? -3.120 12.479 20.244 1.00 93.06 84 ALA A C 1
ATOM 684 O O . ALA A 1 84 ? -2.174 13.230 20.465 1.00 93.06 84 ALA A O 1
ATOM 685 N N . LYS A 1 85 ? -4.350 12.955 20.086 1.00 94.25 85 LYS A N 1
ATOM 686 C CA . LYS A 1 85 ? -4.675 14.377 20.209 1.00 94.25 85 LYS A CA 1
ATOM 687 C C . LYS A 1 85 ? -6.100 14.593 20.682 1.00 94.25 85 LYS A C 1
ATOM 689 O O . LYS A 1 85 ? -6.956 13.734 20.495 1.00 94.25 85 LYS A O 1
ATOM 694 N N . ASN A 1 86 ? -6.362 15.763 21.243 1.00 93.69 86 ASN A N 1
ATOM 695 C CA . ASN A 1 86 ? -7.709 16.266 21.487 1.00 93.69 86 ASN A CA 1
ATOM 696 C C . ASN A 1 86 ? -7.791 17.748 21.079 1.00 93.69 86 ASN A C 1
ATOM 698 O O . ASN A 1 86 ? -6.877 18.280 20.450 1.00 93.69 86 ASN A O 1
ATOM 702 N N . LYS A 1 87 ? -8.883 18.441 21.402 1.00 92.50 87 LYS A N 1
ATOM 703 C CA . LYS A 1 87 ? -9.040 19.868 21.074 1.00 92.50 87 LYS A CA 1
ATOM 704 C C . LYS A 1 87 ? -8.027 20.791 21.774 1.00 92.50 87 LYS A C 1
ATOM 706 O O . LYS A 1 87 ? -7.850 21.919 21.332 1.00 92.50 87 LYS A O 1
ATOM 711 N N . ASP A 1 88 ? -7.400 20.333 22.861 1.00 92.25 88 ASP A N 1
ATOM 712 C CA . ASP A 1 88 ? -6.535 21.144 23.728 1.00 92.25 88 ASP A CA 1
ATOM 713 C C . ASP A 1 88 ? -5.031 20.905 23.481 1.00 92.25 88 ASP A C 1
ATOM 715 O O . ASP A 1 88 ? -4.199 21.656 24.001 1.00 92.25 88 ASP A O 1
ATOM 719 N N . GLY A 1 89 ? -4.667 19.851 22.740 1.00 94.56 89 GLY A N 1
ATOM 720 C CA . GLY A 1 89 ? -3.272 19.521 22.461 1.00 94.56 89 GLY A CA 1
ATOM 721 C C . GLY A 1 89 ? -3.023 18.101 21.963 1.00 94.56 89 GLY A C 1
ATOM 722 O O . GLY A 1 89 ? -3.934 17.371 21.560 1.00 94.56 89 GLY A O 1
ATOM 723 N N . VAL A 1 90 ? -1.749 17.718 21.995 1.00 95.31 90 VAL A N 1
ATOM 724 C CA . VAL A 1 90 ? -1.235 16.440 21.488 1.00 95.31 90 VAL A CA 1
ATOM 725 C C . VAL A 1 90 ? -0.651 15.634 22.641 1.00 95.31 90 VAL A C 1
ATOM 727 O O . VAL A 1 90 ? 0.026 16.171 23.514 1.00 95.31 90 VAL A O 1
ATOM 730 N N . PHE A 1 91 ? -0.914 14.333 22.644 1.00 94.06 91 PHE A N 1
ATOM 731 C CA . PHE A 1 91 ? -0.328 13.375 23.565 1.00 94.06 91 PHE A CA 1
ATOM 732 C C . PHE A 1 91 ? 0.780 12.598 22.859 1.00 94.06 91 PHE A C 1
ATOM 734 O O . PHE A 1 91 ? 0.573 12.066 21.769 1.00 94.06 91 PHE A O 1
ATOM 741 N N . VAL A 1 92 ? 1.933 12.500 23.513 1.00 93.00 92 VAL A N 1
ATOM 742 C CA . VAL A 1 92 ? 3.100 11.749 23.052 1.00 93.00 92 VAL A CA 1
ATOM 743 C C . VAL A 1 92 ? 3.470 10.764 24.148 1.00 93.00 92 VAL A C 1
ATOM 745 O O . VAL A 1 92 ? 3.922 11.152 25.222 1.00 93.00 92 VAL A O 1
ATOM 748 N N . ASN A 1 93 ? 3.238 9.475 23.912 1.00 89.50 93 ASN A N 1
ATOM 749 C CA . ASN A 1 93 ? 3.457 8.412 24.895 1.00 89.50 93 ASN A CA 1
ATOM 750 C C . ASN A 1 93 ? 2.791 8.702 26.263 1.00 89.50 93 ASN A C 1
ATOM 752 O O . ASN A 1 93 ? 3.368 8.481 27.335 1.00 89.50 93 ASN A O 1
ATOM 756 N N . GLY A 1 94 ? 1.565 9.227 26.214 1.00 90.62 94 GLY A N 1
ATOM 757 C CA . GLY A 1 94 ? 0.766 9.596 27.385 1.00 90.62 94 GLY A CA 1
ATOM 758 C C . GLY A 1 94 ? 1.150 10.912 28.073 1.00 90.62 94 GLY A C 1
ATOM 759 O O . GLY A 1 94 ? 0.451 11.308 29.001 1.00 90.62 94 GLY A O 1
ATOM 760 N N . ASP A 1 95 ? 2.208 11.600 27.642 1.00 92.56 95 ASP A N 1
ATOM 761 C CA . ASP A 1 95 ? 2.532 12.954 28.111 1.00 92.56 95 ASP A CA 1
ATOM 762 C C . ASP A 1 95 ? 1.868 14.000 27.215 1.00 92.56 95 ASP A C 1
ATOM 764 O O . ASP A 1 95 ? 1.721 13.782 26.015 1.00 92.56 95 ASP A O 1
ATOM 768 N N . PHE A 1 96 ? 1.433 15.122 27.789 1.00 93.38 96 PHE A N 1
ATOM 769 C CA . PHE A 1 96 ? 0.599 16.104 27.095 1.00 93.38 96 PHE A CA 1
ATOM 770 C C . PHE A 1 96 ? 1.374 17.370 26.726 1.00 93.38 96 PHE A C 1
ATOM 772 O O . PHE A 1 96 ? 1.991 18.005 27.581 1.00 93.38 96 PHE A O 1
ATOM 779 N N . VAL A 1 97 ? 1.266 17.772 25.461 1.00 95.75 97 VAL A N 1
ATOM 780 C CA . VAL A 1 97 ? 1.761 19.041 24.928 1.00 95.75 97 VAL A CA 1
ATOM 781 C C . VAL A 1 97 ? 0.563 19.931 24.624 1.00 95.75 97 VAL A C 1
ATOM 783 O O . VAL A 1 97 ? -0.223 19.650 23.716 1.00 95.75 97 VAL A O 1
ATOM 786 N N . LYS A 1 98 ? 0.427 21.023 25.381 1.00 94.75 98 LYS A N 1
ATOM 787 C CA . LYS A 1 98 ? -0.613 22.030 25.152 1.00 94.75 98 LYS A CA 1
ATOM 788 C C . LYS A 1 98 ? -0.264 22.852 23.912 1.00 94.75 98 LYS A C 1
ATOM 790 O O . LYS A 1 98 ? 0.670 23.648 23.946 1.00 94.75 98 LYS A O 1
ATOM 795 N N . THR A 1 99 ? -1.019 22.663 22.837 1.00 93.88 99 THR A N 1
ATOM 796 C CA . THR A 1 99 ? -0.828 23.346 21.549 1.00 93.88 99 THR A CA 1
ATOM 797 C C . THR A 1 99 ? -2.112 23.272 20.718 1.00 93.88 99 THR A C 1
ATOM 799 O O . THR A 1 99 ? -3.016 22.506 21.053 1.00 93.88 99 THR A O 1
ATOM 802 N N . ASP A 1 100 ? -2.229 24.061 19.649 1.00 88.44 100 ASP A N 1
ATOM 803 C CA . ASP A 1 100 ? -3.328 23.854 18.701 1.00 88.44 100 ASP A CA 1
ATOM 804 C C . ASP A 1 100 ? -3.139 22.548 17.921 1.00 88.44 100 ASP A C 1
ATOM 806 O O . ASP A 1 100 ? -2.024 22.101 17.684 1.00 88.44 100 ASP A O 1
ATOM 810 N N . THR A 1 101 ? -4.235 21.898 17.538 1.00 92.12 101 THR A N 1
ATOM 811 C CA . THR A 1 101 ? -4.186 20.622 16.801 1.00 92.12 101 THR A CA 1
ATOM 812 C C . THR A 1 101 ? -4.556 20.763 15.327 1.00 92.12 101 THR A C 1
ATOM 814 O O . THR A 1 101 ? -4.688 19.762 14.609 1.00 92.12 101 THR A O 1
ATOM 817 N N . LEU A 1 102 ? -4.684 22.009 14.858 1.00 90.94 102 LEU A N 1
ATOM 818 C CA . LEU A 1 102 ? -4.864 22.339 13.450 1.00 90.94 102 LEU A CA 1
ATOM 819 C C . LEU A 1 102 ? -3.585 22.010 12.684 1.00 90.94 102 LEU A C 1
ATOM 821 O O . LEU A 1 102 ? -2.478 22.286 13.140 1.00 90.94 102 LEU A O 1
ATOM 825 N N . GLY A 1 103 ? -3.733 21.376 11.522 1.00 89.88 103 GLY A N 1
ATOM 826 C CA . GLY A 1 103 ? -2.585 20.933 10.730 1.00 89.88 103 GLY A CA 1
ATOM 827 C C . GLY A 1 103 ? -1.702 19.894 11.431 1.00 89.88 103 GLY A C 1
ATOM 828 O O . GLY A 1 103 ? -0.549 19.746 11.038 1.00 89.88 103 GLY A O 1
ATOM 829 N N . TYR A 1 104 ? -2.210 19.197 12.462 1.00 93.75 104 TYR A N 1
ATOM 830 C CA . TYR A 1 104 ? -1.478 18.101 13.098 1.00 93.75 104 TYR A CA 1
ATOM 831 C C . TYR A 1 104 ? -1.023 17.082 12.051 1.00 93.75 104 TYR A C 1
ATOM 833 O O . TYR A 1 104 ? -1.852 16.539 11.316 1.00 93.75 104 TYR A O 1
ATOM 841 N N . GLN A 1 105 ? 0.274 16.790 12.045 1.00 92.44 105 GLN A N 1
ATOM 842 C CA . GLN A 1 105 ? 0.868 15.769 11.198 1.00 92.44 105 GLN A CA 1
ATOM 843 C C . GLN A 1 105 ? 1.999 15.062 11.944 1.00 92.44 105 GLN A C 1
ATOM 845 O O . GLN A 1 105 ? 2.907 15.707 12.475 1.00 92.44 105 GLN A O 1
ATOM 850 N N . TYR A 1 106 ? 1.961 13.732 11.944 1.00 92.25 106 TYR A N 1
ATOM 851 C CA . TYR A 1 106 ? 3.103 12.909 12.314 1.00 92.25 106 TYR A CA 1
ATOM 852 C C . TYR A 1 106 ? 4.126 12.923 11.172 1.00 92.25 106 TYR A C 1
ATOM 854 O O . TYR A 1 106 ? 3.776 12.664 10.021 1.00 92.25 106 TYR A O 1
ATOM 862 N N . LEU A 1 107 ? 5.375 13.268 11.481 1.00 90.75 107 LEU A N 1
ATOM 863 C CA . LEU A 1 107 ? 6.440 13.426 10.488 1.00 90.75 107 LEU A CA 1
ATOM 864 C C . LEU A 1 107 ? 7.397 12.227 10.463 1.00 90.75 107 LEU A C 1
ATOM 866 O O . LEU A 1 107 ? 7.964 11.924 9.419 1.00 90.75 107 LEU A O 1
ATOM 870 N N . GLY A 1 108 ? 7.546 11.514 11.581 1.00 88.81 108 GLY A N 1
ATOM 871 C CA . GLY A 1 108 ? 8.351 10.297 11.660 1.00 88.81 108 GLY A CA 1
ATOM 872 C C . GLY A 1 108 ? 8.926 10.058 13.050 1.00 88.81 108 GLY A C 1
ATOM 873 O O . GLY A 1 108 ? 8.501 10.662 14.039 1.00 88.81 108 GLY A O 1
ATOM 874 N N . PHE A 1 109 ? 9.907 9.165 13.121 1.00 85.44 109 PHE A N 1
ATOM 875 C CA . PHE A 1 109 ? 10.613 8.815 14.346 1.00 85.44 109 PHE A CA 1
ATOM 876 C C . PHE A 1 109 ? 12.113 8.773 14.071 1.00 85.44 109 PHE A C 1
ATOM 878 O O . PHE A 1 109 ? 12.561 8.103 13.143 1.00 85.44 109 PHE A O 1
ATOM 885 N N . THR A 1 110 ? 12.878 9.482 14.890 1.00 80.62 110 THR A N 1
ATOM 886 C CA . THR A 1 110 ? 14.339 9.457 14.922 1.00 80.62 110 THR A CA 1
ATOM 887 C C . THR A 1 110 ? 14.812 8.580 16.080 1.00 80.62 110 THR A C 1
ATOM 889 O O . THR A 1 110 ? 14.042 8.265 16.986 1.00 80.62 110 THR A O 1
ATOM 892 N N . ASN A 1 111 ? 16.100 8.225 16.117 1.00 77.12 111 ASN A N 1
ATOM 893 C CA . ASN A 1 111 ? 16.677 7.457 17.233 1.00 77.12 111 ASN A CA 1
ATOM 894 C C . ASN A 1 111 ? 16.443 8.102 18.614 1.00 77.12 111 ASN A C 1
ATOM 896 O O . ASN A 1 111 ? 16.441 7.412 19.630 1.00 77.12 111 ASN A O 1
ATOM 900 N N . ASP A 1 112 ? 16.251 9.419 18.654 1.00 82.94 112 ASP A N 1
ATOM 901 C CA . ASP A 1 112 ? 16.078 10.220 19.860 1.00 82.94 112 ASP A CA 1
ATOM 902 C C . ASP A 1 112 ? 14.658 10.789 20.044 1.00 82.94 112 ASP A C 1
ATOM 904 O O . ASP A 1 112 ? 14.410 11.519 21.011 1.00 82.94 112 ASP A O 1
ATOM 908 N N . GLY A 1 113 ? 13.688 10.446 19.185 1.00 85.12 113 GLY A N 1
ATOM 909 C CA . GLY A 1 113 ? 12.303 10.820 19.452 1.00 85.12 113 GLY A CA 1
ATOM 910 C C . GLY A 1 113 ? 11.315 10.834 18.297 1.00 85.12 113 GLY A C 1
ATOM 911 O O . GLY A 1 113 ? 11.642 10.693 17.126 1.00 85.12 113 GLY A O 1
ATOM 912 N N . THR A 1 114 ? 10.058 11.078 18.654 1.00 90.69 114 THR A N 1
ATOM 913 C CA . THR A 1 114 ? 8.980 11.285 17.687 1.00 90.69 114 THR A CA 1
ATOM 914 C C . THR A 1 114 ? 9.016 12.704 17.130 1.00 90.69 114 THR A C 1
ATOM 916 O O . THR A 1 114 ? 9.027 13.667 17.898 1.00 90.69 114 THR A O 1
ATOM 919 N N . PHE A 1 115 ? 8.948 12.835 15.808 1.00 93.31 115 PHE A N 1
ATOM 920 C CA . PHE A 1 115 ? 8.907 14.105 15.095 1.00 93.31 115 PHE A CA 1
ATOM 921 C C . PHE A 1 115 ? 7.499 14.373 14.560 1.00 93.31 115 PHE A C 1
ATOM 923 O O . PHE A 1 115 ? 6.891 13.519 13.910 1.00 93.31 115 PHE A O 1
ATOM 930 N N . TRP A 1 116 ? 6.947 15.546 14.851 1.00 93.88 116 TRP A N 1
ATOM 931 C CA . TRP A 1 116 ? 5.579 15.902 14.471 1.00 93.88 116 TRP A CA 1
ATOM 932 C C . TRP A 1 116 ? 5.402 17.419 14.416 1.00 93.88 116 TRP A C 1
ATOM 934 O O . TRP A 1 116 ? 6.241 18.177 14.897 1.00 93.88 116 TRP A O 1
ATOM 944 N N . ARG A 1 117 ? 4.311 17.884 13.810 1.00 93.94 117 ARG A N 1
ATOM 945 C CA . ARG A 1 117 ? 4.013 19.316 13.703 1.00 93.94 117 ARG A CA 1
ATOM 946 C C . ARG A 1 117 ? 2.538 19.627 13.865 1.00 93.94 117 ARG A C 1
ATOM 948 O O . ARG A 1 117 ? 1.688 18.746 13.748 1.00 93.94 117 ARG A O 1
ATOM 955 N N . THR A 1 118 ? 2.269 20.903 14.084 1.00 94.56 118 THR A N 1
ATOM 956 C CA . THR A 1 118 ? 0.973 21.556 13.899 1.00 94.56 118 THR A CA 1
ATOM 957 C C . THR A 1 118 ? 1.107 22.563 12.757 1.00 94.56 118 THR A C 1
ATOM 959 O O . THR A 1 118 ? 2.165 22.685 12.133 1.00 94.56 118 THR A O 1
ATOM 962 N N . GLN A 1 119 ? 0.059 23.335 12.484 1.00 91.62 119 GLN A N 1
ATOM 963 C CA . GLN A 1 119 ? 0.132 24.419 11.508 1.00 91.62 119 GLN A CA 1
ATOM 964 C C . GLN A 1 119 ? 1.163 25.497 11.895 1.00 91.62 119 GLN A C 1
ATOM 966 O O . GLN A 1 119 ? 1.694 26.175 11.015 1.00 91.62 119 GLN A O 1
ATOM 971 N N . LYS A 1 120 ? 1.440 25.679 13.194 1.00 90.69 120 LYS A N 1
ATOM 972 C CA . LYS A 1 120 ? 2.280 26.780 13.697 1.00 90.69 120 LYS A CA 1
ATOM 973 C C . LYS A 1 120 ? 3.680 26.360 14.113 1.00 90.69 120 LYS A C 1
ATOM 975 O O . LYS A 1 120 ? 4.598 27.167 13.990 1.00 90.69 120 LYS A O 1
ATOM 980 N N . ALA A 1 121 ? 3.846 25.136 14.604 1.00 94.50 121 ALA A N 1
ATOM 981 C CA . ALA A 1 121 ? 5.075 24.717 15.264 1.00 94.50 121 ALA A CA 1
ATOM 982 C C . ALA A 1 121 ? 5.471 23.277 14.921 1.00 94.50 121 ALA A C 1
ATOM 984 O O . ALA A 1 121 ? 4.634 22.451 14.556 1.00 94.50 121 ALA A O 1
ATOM 985 N N . ILE A 1 122 ? 6.765 22.993 15.059 1.00 95.06 122 ILE A N 1
ATOM 986 C CA . ILE A 1 122 ? 7.361 21.664 14.897 1.00 95.06 122 ILE A CA 1
ATOM 987 C C . ILE A 1 122 ? 7.856 21.203 16.259 1.00 95.06 122 ILE A C 1
ATOM 989 O O . ILE A 1 122 ? 8.386 21.997 17.038 1.00 95.06 122 ILE A O 1
ATOM 993 N N . TYR A 1 123 ? 7.692 19.919 16.536 1.00 95.62 123 TYR A N 1
ATOM 994 C CA . TYR A 1 123 ? 7.986 19.321 17.821 1.00 95.62 123 TYR A CA 1
ATOM 995 C C . TYR A 1 123 ? 8.840 18.070 17.660 1.00 95.62 123 TYR A C 1
ATOM 997 O O . TYR A 1 123 ? 8.647 17.261 16.747 1.00 95.62 123 TYR A O 1
ATOM 1005 N N . LYS A 1 124 ? 9.741 17.888 18.624 1.00 94.62 124 LYS A N 1
ATOM 1006 C CA . LYS A 1 124 ? 10.459 16.640 18.856 1.00 94.62 124 LYS A CA 1
ATOM 1007 C C . LYS A 1 124 ? 10.138 16.146 20.256 1.00 94.62 124 LYS A C 1
ATOM 1009 O O . LYS A 1 124 ? 10.404 16.830 21.246 1.00 94.62 124 LYS A O 1
ATOM 1014 N N . ASN A 1 125 ? 9.531 14.967 20.344 1.00 93.50 125 ASN A N 1
ATOM 1015 C CA . ASN A 1 125 ? 8.897 14.461 21.559 1.00 93.50 125 ASN A CA 1
ATOM 1016 C C . ASN A 1 125 ? 7.908 15.493 22.133 1.00 93.50 125 ASN A C 1
ATOM 1018 O O . ASN A 1 125 ? 6.860 15.733 21.537 1.00 93.50 125 ASN A O 1
ATOM 1022 N N . LEU A 1 126 ? 8.255 16.104 23.269 1.00 95.12 126 LEU A N 1
ATOM 1023 C CA . LEU A 1 126 ? 7.446 17.097 23.980 1.00 95.12 126 LEU A CA 1
ATOM 1024 C C . LEU A 1 126 ? 7.902 18.544 23.733 1.00 95.12 126 LEU A C 1
ATOM 1026 O O . LEU A 1 126 ? 7.255 19.477 24.206 1.00 95.12 126 LEU A O 1
ATOM 1030 N N . THR A 1 127 ? 9.018 18.738 23.030 1.00 95.56 127 THR A N 1
ATOM 1031 C CA . THR A 1 127 ? 9.707 20.028 22.931 1.00 95.56 127 THR A CA 1
ATOM 1032 C C . THR A 1 127 ? 9.432 20.691 21.591 1.00 95.56 127 THR A C 1
ATOM 1034 O O . THR A 1 127 ? 9.601 20.074 20.542 1.00 95.56 127 THR A O 1
ATOM 1037 N N . GLU A 1 128 ? 9.054 21.967 21.626 1.00 95.88 128 GLU A N 1
ATOM 1038 C CA . GLU A 1 128 ? 8.924 22.807 20.434 1.00 95.88 128 GLU A CA 1
ATOM 1039 C C . GLU A 1 128 ? 10.295 23.235 19.894 1.00 95.88 128 GLU A C 1
ATOM 1041 O O . GLU A 1 128 ? 11.130 23.765 20.634 1.00 95.88 128 GLU A O 1
ATOM 1046 N N . LEU A 1 129 ? 10.506 23.067 18.590 1.00 94.75 129 LEU A N 1
ATOM 1047 C CA . LEU A 1 129 ? 11.711 23.495 17.888 1.00 94.75 129 LEU A CA 1
ATOM 1048 C C . LEU A 1 129 ? 11.548 24.921 17.351 1.00 94.75 129 LEU A C 1
ATOM 1050 O O . LEU A 1 129 ? 11.156 25.149 16.207 1.00 94.75 129 LEU A O 1
ATOM 1054 N N . LYS A 1 130 ? 11.866 25.900 18.202 1.00 94.12 130 LYS A N 1
ATOM 1055 C CA . LYS A 1 130 ? 11.644 27.339 17.946 1.00 94.12 130 LYS A CA 1
ATOM 1056 C C . LYS A 1 130 ? 12.449 27.929 16.785 1.00 94.12 130 LYS A C 1
ATOM 1058 O O . LYS A 1 130 ? 12.178 29.042 16.349 1.00 94.12 130 LYS A O 1
ATOM 1063 N N . ASN A 1 131 ? 13.464 27.218 16.311 1.00 91.81 131 ASN A N 1
ATOM 1064 C CA . ASN A 1 131 ? 14.305 27.611 15.183 1.00 91.81 131 ASN A CA 1
ATOM 1065 C C . ASN A 1 131 ? 13.632 27.384 13.816 1.00 91.81 131 ASN A C 1
ATOM 1067 O O . ASN A 1 131 ? 14.148 27.862 12.802 1.00 91.81 131 ASN A O 1
ATOM 1071 N N . PHE A 1 132 ? 12.493 26.688 13.781 1.00 93.75 132 PHE A N 1
ATOM 1072 C CA . PHE A 1 132 ? 11.760 26.396 12.556 1.00 93.75 132 PHE A CA 1
ATOM 1073 C C . PHE A 1 132 ? 10.405 27.095 12.517 1.00 93.75 132 PHE A C 1
ATOM 1075 O O . PHE A 1 132 ? 9.626 27.046 13.467 1.00 93.75 132 PHE A O 1
ATOM 1082 N N . LYS A 1 133 ? 10.081 27.673 11.360 1.00 92.81 133 LYS A N 1
ATOM 1083 C CA . LYS A 1 133 ? 8.719 28.088 11.030 1.00 92.81 133 LYS A CA 1
ATOM 1084 C C . LYS A 1 133 ? 8.009 26.942 10.310 1.00 92.81 133 LYS A C 1
ATOM 1086 O O . LYS A 1 133 ? 8.381 26.579 9.197 1.00 92.81 133 LYS A O 1
ATOM 1091 N N . ALA A 1 134 ? 6.971 26.380 10.934 1.00 91.31 134 ALA A N 1
ATOM 1092 C CA . ALA A 1 134 ? 6.322 25.148 10.466 1.00 91.31 134 ALA A CA 1
ATOM 1093 C C . ALA A 1 134 ? 5.777 25.216 9.029 1.00 91.31 134 ALA A C 1
ATOM 1095 O O . ALA A 1 134 ? 5.780 24.203 8.332 1.00 91.31 134 ALA A O 1
ATOM 1096 N N . SER A 1 135 ? 5.338 26.394 8.575 1.00 90.88 135 SER A N 1
ATOM 1097 C CA . SER A 1 135 ? 4.819 26.592 7.216 1.00 90.88 135 SER A CA 1
ATOM 1098 C C . SER A 1 135 ? 5.895 26.645 6.128 1.00 90.88 135 SER A C 1
ATOM 1100 O O . SER A 1 135 ? 5.570 26.466 4.958 1.00 90.88 135 SER A O 1
ATOM 1102 N N . GLU A 1 136 ? 7.154 26.880 6.492 1.00 94.12 136 GLU A N 1
ATOM 1103 C CA . GLU A 1 136 ? 8.295 26.935 5.565 1.00 94.12 136 GLU A CA 1
ATOM 1104 C C . GLU A 1 136 ? 9.127 25.649 5.598 1.00 94.12 136 GLU A C 1
ATOM 1106 O O . GLU A 1 136 ? 9.927 25.405 4.701 1.00 94.12 136 GLU A O 1
ATOM 1111 N N . PHE A 1 137 ? 8.932 24.818 6.623 1.00 94.50 137 PHE A N 1
ATOM 1112 C CA . PHE A 1 137 ? 9.558 23.511 6.750 1.00 94.50 137 PHE A CA 1
ATOM 1113 C C . PHE A 1 137 ? 8.712 22.463 6.023 1.00 94.50 137 PHE A C 1
ATOM 1115 O O . PHE A 1 137 ? 7.687 21.985 6.524 1.00 94.50 137 PHE A O 1
ATOM 1122 N N . ILE A 1 138 ? 9.113 22.135 4.803 1.00 93.75 138 ILE A N 1
ATOM 1123 C CA . ILE A 1 138 ? 8.343 21.282 3.893 1.00 93.75 138 ILE A CA 1
ATOM 1124 C C . ILE A 1 138 ? 9.176 20.075 3.455 1.00 93.75 138 ILE A C 1
ATOM 1126 O O . ILE A 1 138 ? 10.403 20.126 3.560 1.00 93.75 138 ILE A O 1
ATOM 1130 N N . PRO A 1 139 ? 8.547 18.986 2.970 1.00 95.38 139 PRO A N 1
ATOM 1131 C CA . PRO A 1 139 ? 9.286 17.864 2.400 1.00 95.38 139 PRO A CA 1
ATOM 1132 C C . PRO A 1 139 ? 10.280 18.336 1.336 1.00 95.38 139 PRO A C 1
ATOM 1134 O O . PRO A 1 139 ? 9.981 19.248 0.550 1.00 95.38 139 PRO A O 1
ATOM 1137 N N . LEU A 1 140 ? 11.475 17.743 1.336 1.00 97.31 140 LEU A N 1
ATOM 1138 C CA . LEU A 1 140 ? 12.499 18.058 0.347 1.00 97.31 140 LEU A CA 1
ATOM 1139 C C . LEU A 1 140 ? 11.963 17.734 -1.048 1.00 97.31 140 LEU A C 1
ATOM 1141 O O . LEU A 1 140 ? 11.482 16.627 -1.281 1.00 97.31 140 LEU A O 1
ATOM 1145 N N . LYS A 1 141 ? 12.048 18.703 -1.959 1.00 97.00 141 LYS A N 1
ATOM 1146 C CA . LYS A 1 141 ? 11.797 18.494 -3.382 1.00 97.00 141 LYS A CA 1
ATOM 1147 C C . LYS A 1 141 ? 13.140 18.359 -4.082 1.00 97.00 141 LYS A C 1
ATOM 1149 O O . LYS A 1 141 ? 13.976 19.248 -3.949 1.00 97.00 141 LYS A O 1
ATOM 1154 N N . ASP A 1 142 ? 13.337 17.264 -4.794 1.00 97.12 142 ASP A N 1
ATOM 1155 C CA . ASP A 1 142 ? 14.570 17.010 -5.525 1.00 97.12 142 ASP A CA 1
ATOM 1156 C C . ASP A 1 142 ? 14.612 17.745 -6.874 1.00 97.12 142 ASP A C 1
ATOM 1158 O O . ASP A 1 142 ? 13.636 18.367 -7.311 1.00 97.12 142 ASP A O 1
ATOM 1162 N N . SER A 1 143 ? 15.755 17.673 -7.554 1.00 96.75 143 SER A N 1
ATOM 1163 C CA . SER A 1 143 ? 15.969 18.354 -8.838 1.00 96.75 143 SER A CA 1
ATOM 1164 C C . SER A 1 143 ? 15.153 17.777 -10.008 1.00 96.75 143 SER A C 1
ATOM 1166 O O . SER A 1 143 ? 15.004 18.446 -11.030 1.00 96.75 143 SER A O 1
ATOM 1168 N N . LYS A 1 144 ? 14.553 16.586 -9.855 1.00 95.94 144 LYS A N 1
ATOM 1169 C CA . LYS A 1 144 ? 13.582 15.997 -10.801 1.00 95.94 144 LYS A CA 1
ATOM 1170 C C . LYS A 1 144 ? 12.134 16.367 -10.472 1.00 95.94 144 LYS A C 1
ATOM 1172 O O . LYS A 1 144 ? 11.226 16.083 -11.248 1.00 95.94 144 LYS A O 1
ATOM 1177 N N . GLY A 1 145 ? 11.914 17.033 -9.345 1.00 94.69 145 GLY A N 1
ATOM 1178 C CA . GLY A 1 145 ? 10.613 17.470 -8.876 1.00 94.69 145 GLY A CA 1
ATOM 1179 C C . GLY A 1 145 ? 9.866 16.457 -8.012 1.00 94.69 145 GLY A C 1
ATOM 1180 O O . GLY A 1 145 ? 8.706 16.717 -7.683 1.00 94.69 145 GLY A O 1
ATOM 1181 N N . ASN A 1 146 ? 10.521 15.367 -7.610 1.00 95.12 146 ASN A N 1
ATOM 1182 C CA . ASN A 1 146 ? 9.977 14.397 -6.665 1.00 95.12 146 ASN A CA 1
ATOM 1183 C C . ASN A 1 146 ? 10.058 14.949 -5.242 1.00 95.12 146 ASN A C 1
ATOM 1185 O O . ASN A 1 146 ? 10.985 15.683 -4.904 1.00 95.12 146 ASN A O 1
ATOM 1189 N N . PHE A 1 147 ? 9.104 14.576 -4.393 1.00 94.75 147 PHE A N 1
ATOM 1190 C CA . PHE A 1 147 ? 9.114 14.937 -2.977 1.00 94.75 147 PHE A CA 1
ATOM 1191 C C . PHE A 1 147 ? 9.555 13.753 -2.123 1.00 94.75 147 PHE A C 1
ATOM 1193 O O . PHE A 1 147 ? 9.177 12.614 -2.393 1.00 94.75 147 PHE A O 1
ATOM 1200 N N . ALA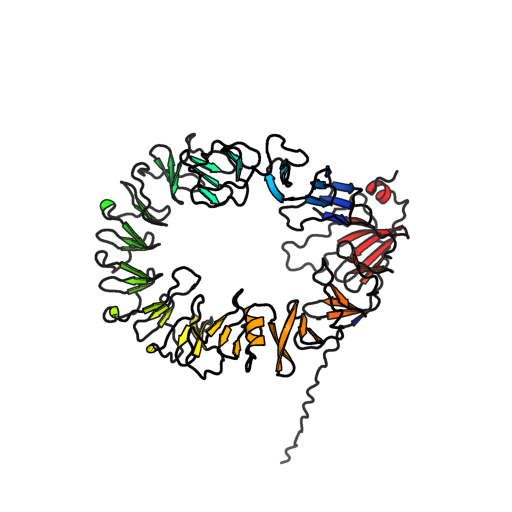 A 1 148 ? 10.313 14.034 -1.066 1.00 92.44 148 ALA A N 1
ATOM 1201 C CA . ALA A 1 148 ? 10.651 13.041 -0.061 1.00 92.44 148 ALA A CA 1
ATOM 1202 C C . ALA A 1 148 ? 9.381 12.574 0.660 1.00 92.44 148 ALA A C 1
ATOM 1204 O O . ALA A 1 148 ? 8.593 13.398 1.126 1.00 92.44 148 ALA A O 1
ATOM 1205 N N . ASP A 1 149 ? 9.204 11.257 0.779 1.00 84.25 149 ASP A N 1
ATOM 1206 C CA . ASP A 1 149 ? 8.098 10.686 1.554 1.00 84.25 149 ASP A CA 1
ATOM 1207 C C . ASP A 1 149 ? 8.305 10.939 3.058 1.00 84.25 149 ASP A C 1
ATOM 1209 O O . ASP A 1 149 ? 7.394 11.385 3.759 1.00 84.25 149 ASP A O 1
ATOM 1213 N N . LYS A 1 150 ? 9.530 10.706 3.559 1.00 82.50 150 LYS A N 1
ATOM 1214 C CA . LYS A 1 150 ? 9.915 10.873 4.972 1.00 82.50 150 LYS A CA 1
ATOM 1215 C C . LYS A 1 150 ? 11.385 11.259 5.124 1.00 82.50 150 LYS A C 1
ATOM 1217 O O . LYS A 1 150 ? 12.175 11.150 4.188 1.00 82.50 150 LYS A O 1
ATOM 1222 N N . GLY A 1 151 ? 11.745 11.706 6.325 1.00 90.88 151 GLY A N 1
ATOM 1223 C CA . GLY A 1 151 ? 13.128 11.947 6.735 1.00 90.88 151 GLY A CA 1
ATOM 1224 C C . GLY A 1 151 ? 13.715 13.258 6.223 1.00 90.88 151 GLY A C 1
ATOM 1225 O O . GLY A 1 151 ? 14.237 14.020 7.023 1.00 90.88 151 GLY A O 1
ATOM 1226 N N . TYR A 1 152 ? 13.601 13.574 4.933 1.00 95.56 152 TYR A N 1
ATOM 1227 C CA . TYR A 1 152 ? 14.235 14.764 4.358 1.00 95.56 152 TYR A CA 1
ATOM 1228 C C . TYR A 1 152 ? 13.285 15.948 4.185 1.00 95.56 152 TYR A C 1
ATOM 1230 O O . TYR A 1 152 ? 12.223 15.856 3.565 1.00 95.56 152 TYR A O 1
ATOM 1238 N N . TYR A 1 153 ? 13.724 17.102 4.674 1.00 95.81 153 TYR A N 1
ATOM 1239 C CA . TYR A 1 153 ? 12.987 18.357 4.642 1.00 95.81 153 TYR A CA 1
ATOM 1240 C C . TYR A 1 153 ? 13.873 19.487 4.133 1.00 95.81 153 TYR A C 1
ATOM 1242 O O . TYR A 1 153 ? 15.099 19.439 4.225 1.00 95.81 153 TYR A O 1
ATOM 1250 N N . GLN A 1 154 ? 13.241 20.531 3.614 1.00 96.50 154 GLN A N 1
ATOM 1251 C CA . GLN A 1 154 ? 13.907 21.770 3.239 1.00 96.50 154 GLN A CA 1
ATOM 1252 C C . GLN A 1 154 ? 13.384 22.932 4.075 1.00 96.50 154 GLN A C 1
ATOM 1254 O O . GLN A 1 154 ? 12.190 23.023 4.371 1.00 96.50 154 GLN A O 1
ATOM 1259 N N . TYR A 1 155 ? 14.297 23.826 4.442 1.00 96.75 155 TYR A N 1
ATOM 1260 C CA . TYR A 1 155 ? 13.998 25.061 5.158 1.00 96.75 155 TYR A CA 1
ATOM 1261 C C . TYR A 1 155 ? 15.126 26.067 4.936 1.00 96.75 155 TYR A C 1
ATOM 1263 O O . TYR A 1 155 ? 16.300 25.709 5.021 1.00 96.75 155 TYR A O 1
ATOM 1271 N N . ASN A 1 156 ? 14.790 27.326 4.637 1.00 95.19 156 ASN A N 1
ATOM 1272 C CA . ASN A 1 156 ? 15.764 28.396 4.379 1.00 95.19 156 ASN A CA 1
ATOM 1273 C C . ASN A 1 156 ? 16.867 28.011 3.370 1.00 95.19 156 ASN A C 1
ATOM 1275 O O . ASN A 1 156 ? 18.049 28.268 3.603 1.00 95.19 156 ASN A O 1
ATOM 1279 N N . ASN A 1 157 ? 16.472 27.380 2.257 1.00 94.31 157 ASN A N 1
ATOM 1280 C CA . ASN A 1 157 ? 17.367 26.902 1.192 1.00 94.31 157 ASN A CA 1
ATOM 1281 C C . ASN A 1 157 ? 18.455 25.917 1.671 1.00 94.31 157 ASN A C 1
ATOM 1283 O O . ASN A 1 157 ? 19.544 25.853 1.104 1.00 94.31 157 ASN A O 1
ATOM 1287 N N . LYS A 1 158 ? 18.174 25.172 2.744 1.00 97.25 158 LYS A N 1
ATOM 1288 C CA . LYS A 1 158 ? 19.031 24.122 3.300 1.00 97.25 158 LYS A CA 1
ATOM 1289 C C . LYS A 1 158 ? 18.251 22.824 3.432 1.00 97.25 158 LYS A C 1
ATOM 1291 O O . LYS A 1 158 ? 17.028 22.845 3.584 1.00 97.25 158 LYS A O 1
ATOM 1296 N N . VAL A 1 159 ? 18.980 21.714 3.413 1.00 97.94 159 VAL A N 1
ATOM 1297 C CA . VAL A 1 159 ? 18.427 20.369 3.567 1.00 97.94 159 VAL A CA 1
ATOM 1298 C C . VAL A 1 159 ? 18.625 19.884 4.998 1.00 97.94 159 VAL A C 1
ATOM 1300 O O . VAL A 1 159 ? 19.725 19.967 5.552 1.00 97.94 159 VAL A O 1
ATOM 1303 N N . TYR A 1 160 ? 17.558 19.348 5.577 1.00 96.00 160 TYR A N 1
ATOM 1304 C CA . TYR A 1 160 ? 17.532 18.759 6.905 1.00 96.00 160 TYR A CA 1
ATOM 1305 C C . TYR A 1 160 ? 17.112 17.294 6.818 1.00 96.00 160 TYR A C 1
ATOM 1307 O O . TYR A 1 160 ? 16.191 16.958 6.074 1.00 96.00 160 TYR A O 1
ATOM 1315 N N . TYR A 1 161 ? 17.756 16.438 7.604 1.00 95.06 161 TYR A N 1
ATOM 1316 C CA . TYR A 1 161 ? 17.248 15.111 7.917 1.00 95.06 161 TYR A CA 1
ATOM 1317 C C . TYR A 1 161 ? 16.562 15.183 9.285 1.00 95.06 161 TYR A C 1
ATOM 1319 O O . TYR A 1 161 ? 17.210 15.361 10.315 1.00 95.06 161 TYR A O 1
ATOM 1327 N N . TYR A 1 162 ? 15.232 15.155 9.283 1.00 93.31 162 TYR A N 1
ATOM 1328 C CA . TYR A 1 162 ? 14.383 15.587 10.388 1.00 93.31 162 TYR A CA 1
ATOM 1329 C C . TYR A 1 162 ? 14.817 16.971 10.888 1.00 93.31 162 TYR A C 1
ATOM 1331 O O . TYR A 1 162 ? 14.735 17.941 10.144 1.00 93.31 162 TYR A O 1
ATOM 1339 N N . ASP A 1 163 ? 15.294 17.091 12.121 1.00 91.81 163 ASP A N 1
ATOM 1340 C CA . ASP A 1 163 ? 15.780 18.343 12.699 1.00 91.81 163 ASP A CA 1
ATOM 1341 C C . ASP A 1 163 ? 17.281 18.602 12.484 1.00 91.81 163 ASP A C 1
ATOM 1343 O O . ASP A 1 163 ? 17.776 19.674 12.838 1.00 91.81 163 ASP A O 1
ATOM 1347 N N . GLN A 1 164 ? 18.011 17.658 11.889 1.00 92.69 164 GLN A N 1
ATOM 1348 C CA . GLN A 1 164 ? 19.461 17.729 11.721 1.00 92.69 164 GLN A CA 1
ATOM 1349 C C . GLN A 1 164 ? 19.824 18.429 10.412 1.00 92.69 164 GLN A C 1
ATOM 1351 O O . GLN A 1 164 ? 19.410 18.008 9.333 1.00 92.69 164 GLN A O 1
ATOM 1356 N N . LEU A 1 165 ? 20.605 19.510 10.496 1.00 95.56 165 LEU A N 1
ATOM 1357 C CA . LEU A 1 165 ? 21.120 20.200 9.315 1.00 95.56 165 LEU A CA 1
ATOM 1358 C C . LEU A 1 165 ? 22.150 19.318 8.599 1.00 95.56 165 LEU A C 1
ATOM 1360 O O . LEU A 1 165 ? 23.095 18.847 9.225 1.00 95.56 165 LEU A O 1
ATOM 1364 N N . THR A 1 166 ? 21.997 19.166 7.287 1.00 96.75 166 THR A N 1
ATOM 1365 C CA . THR A 1 166 ? 22.904 18.374 6.444 1.00 96.75 166 THR A CA 1
ATOM 1366 C C . THR A 1 166 ? 23.783 19.272 5.570 1.00 96.75 166 THR A C 1
ATOM 1368 O O . THR A 1 166 ? 23.521 20.467 5.414 1.00 96.75 166 THR A O 1
ATOM 1371 N N . ASN A 1 167 ? 24.803 18.675 4.947 1.00 94.44 167 ASN A N 1
ATOM 1372 C CA . ASN A 1 167 ? 25.646 19.328 3.938 1.00 94.44 167 ASN A CA 1
ATOM 1373 C C . ASN A 1 167 ? 25.191 19.037 2.493 1.00 94.44 167 ASN A C 1
ATOM 1375 O O . ASN A 1 167 ? 25.981 19.192 1.564 1.00 94.44 167 ASN A O 1
ATOM 1379 N N . ILE A 1 168 ? 23.946 18.585 2.311 1.00 97.62 168 ILE A N 1
ATOM 1380 C CA . ILE A 1 168 ? 23.383 18.237 1.003 1.00 97.62 168 ILE A CA 1
ATOM 1381 C C . ILE A 1 168 ? 23.070 19.517 0.217 1.00 97.62 168 ILE A C 1
ATOM 1383 O O . ILE A 1 168 ? 22.429 20.444 0.720 1.00 97.62 168 ILE A O 1
ATOM 1387 N N . ASP A 1 169 ? 23.501 19.557 -1.038 1.00 97.31 169 ASP A N 1
ATOM 1388 C CA . ASP A 1 169 ? 23.206 20.610 -1.999 1.00 97.31 169 ASP A CA 1
ATOM 1389 C C . ASP A 1 169 ? 21.767 20.481 -2.503 1.00 97.31 169 ASP A C 1
ATOM 1391 O O . ASP A 1 169 ? 21.407 19.574 -3.252 1.00 97.31 169 ASP A O 1
ATOM 1395 N N . ILE A 1 170 ? 20.942 21.444 -2.103 1.00 96.81 170 ILE A N 1
ATOM 1396 C CA . ILE A 1 170 ? 19.507 21.465 -2.399 1.00 96.81 170 ILE A CA 1
ATOM 1397 C C . ILE A 1 170 ? 19.184 21.539 -3.900 1.00 96.81 170 ILE A C 1
ATOM 1399 O O . ILE A 1 170 ? 18.100 21.141 -4.311 1.00 96.81 170 ILE A O 1
ATOM 1403 N N . HIS A 1 171 ? 20.098 22.044 -4.733 1.00 96.50 171 HIS A N 1
ATOM 1404 C CA . HIS A 1 171 ? 19.836 22.277 -6.155 1.00 96.50 171 HIS A CA 1
ATOM 1405 C C . HIS A 1 171 ? 20.144 21.061 -7.031 1.00 96.50 171 HIS A C 1
ATOM 1407 O O . HIS A 1 171 ? 19.592 20.943 -8.122 1.00 96.50 171 HIS A O 1
ATOM 1413 N N . THR A 1 172 ? 21.017 20.168 -6.566 1.00 97.62 172 THR A N 1
ATOM 1414 C CA . THR A 1 172 ? 21.453 18.973 -7.307 1.00 97.62 172 THR A CA 1
ATOM 1415 C C . THR A 1 172 ? 21.028 17.666 -6.655 1.00 97.62 172 THR A C 1
ATOM 1417 O O . THR A 1 172 ? 21.285 16.605 -7.217 1.00 97.62 172 THR A O 1
ATOM 1420 N N . VAL A 1 173 ? 20.359 17.726 -5.500 1.00 97.94 173 VAL A N 1
ATOM 1421 C CA . VAL A 1 173 ? 19.880 16.529 -4.814 1.00 97.94 173 VAL A CA 1
ATOM 1422 C C . VAL A 1 173 ? 18.895 15.739 -5.681 1.00 97.94 173 VAL A C 1
ATOM 1424 O O . VAL A 1 173 ? 18.034 16.305 -6.363 1.00 97.94 173 VAL A O 1
ATOM 1427 N N . ILE A 1 174 ? 19.034 14.418 -5.634 1.00 97.44 174 ILE A N 1
ATOM 1428 C CA . ILE A 1 174 ? 18.123 13.410 -6.169 1.00 97.44 174 ILE A CA 1
ATOM 1429 C C . ILE A 1 174 ? 17.784 12.448 -5.037 1.00 97.44 174 ILE A C 1
ATOM 1431 O O . ILE A 1 174 ? 18.678 11.936 -4.357 1.00 97.44 174 ILE A O 1
ATOM 1435 N N . LEU A 1 175 ? 16.492 12.208 -4.831 1.00 96.62 175 LEU A N 1
ATOM 1436 C CA . LEU A 1 175 ? 16.011 11.286 -3.808 1.00 96.62 175 LEU A CA 1
ATOM 1437 C C . LEU A 1 175 ? 16.098 9.834 -4.289 1.00 96.62 175 LEU A C 1
ATOM 1439 O O . LEU A 1 175 ? 15.889 9.539 -5.466 1.00 96.62 175 LEU A O 1
ATOM 1443 N N . GLN A 1 176 ? 16.385 8.929 -3.356 1.00 92.44 176 GLN A N 1
ATOM 1444 C CA . GLN A 1 176 ? 16.371 7.481 -3.545 1.00 92.44 176 GLN A CA 1
ATOM 1445 C C . GLN A 1 176 ? 15.516 6.814 -2.456 1.00 92.44 176 GLN A C 1
ATOM 1447 O O . GLN A 1 176 ? 14.993 7.466 -1.549 1.00 92.44 176 GLN A O 1
ATOM 1452 N N . GLU A 1 177 ? 15.351 5.498 -2.553 1.00 88.25 177 GLU A N 1
ATOM 1453 C CA . GLU A 1 177 ? 14.668 4.706 -1.531 1.00 88.25 177 GLU A CA 1
ATOM 1454 C C . GLU A 1 177 ? 15.474 4.618 -0.221 1.00 88.25 177 GLU A C 1
ATOM 1456 O O . GLU A 1 177 ? 16.654 4.966 -0.165 1.00 88.25 177 GLU A O 1
ATOM 1461 N N . TRP A 1 178 ? 14.835 4.113 0.840 1.00 84.69 178 TRP A N 1
ATOM 1462 C CA . TRP A 1 178 ? 15.487 3.769 2.115 1.00 84.69 178 TRP A CA 1
ATOM 1463 C C . TRP A 1 178 ? 16.223 4.928 2.805 1.00 84.69 178 TRP A C 1
ATOM 1465 O O . TRP A 1 178 ? 17.265 4.725 3.418 1.00 84.69 178 TRP A O 1
ATOM 1475 N N . GLU A 1 179 ? 15.668 6.142 2.732 1.00 90.31 179 GLU A N 1
ATOM 1476 C CA . GLU A 1 179 ? 16.260 7.351 3.333 1.00 90.31 179 GLU A CA 1
ATOM 1477 C C . GLU A 1 179 ? 17.663 7.668 2.776 1.00 90.31 179 GLU A C 1
ATOM 1479 O O . GLU A 1 179 ? 18.529 8.170 3.499 1.00 90.31 179 GLU A O 1
ATOM 1484 N N . ARG A 1 180 ? 17.875 7.398 1.481 1.00 93.19 180 ARG A N 1
ATOM 1485 C CA . ARG A 1 180 ? 19.071 7.798 0.734 1.00 93.19 180 ARG A CA 1
ATOM 1486 C C . ARG A 1 180 ? 18.787 8.918 -0.252 1.00 93.19 180 ARG A C 1
ATOM 1488 O O . ARG A 1 180 ? 17.687 9.067 -0.783 1.00 93.19 180 ARG A O 1
ATOM 1495 N N . CYS A 1 181 ? 19.819 9.693 -0.535 1.00 96.06 181 CYS A N 1
ATOM 1496 C CA . CYS A 1 181 ? 19.835 10.656 -1.625 1.00 96.06 181 CYS A CA 1
ATOM 1497 C C . CYS A 1 181 ? 21.272 10.889 -2.083 1.00 96.06 181 CYS A C 1
ATOM 1499 O O . CYS A 1 181 ? 22.222 10.569 -1.371 1.00 96.06 181 CYS A O 1
ATOM 1501 N N . TYR A 1 182 ? 21.449 11.502 -3.244 1.00 97.00 182 TYR A N 1
ATOM 1502 C CA . TYR A 1 182 ? 22.762 11.946 -3.700 1.00 97.00 182 TYR A CA 1
ATOM 1503 C C . TYR A 1 182 ? 22.675 13.341 -4.298 1.00 97.00 182 TYR A C 1
ATOM 1505 O O . TYR A 1 182 ? 21.621 13.757 -4.769 1.00 97.00 182 TYR A O 1
ATOM 1513 N N . ASP A 1 183 ? 23.784 14.065 -4.263 1.00 97.12 183 ASP A N 1
ATOM 1514 C CA . ASP A 1 183 ? 23.958 15.368 -4.894 1.00 97.12 183 ASP A CA 1
ATOM 1515 C C . ASP A 1 183 ? 25.299 15.398 -5.649 1.00 97.12 183 ASP A C 1
ATOM 1517 O O . ASP A 1 183 ? 25.999 14.387 -5.764 1.00 97.12 183 ASP A O 1
ATOM 1521 N N . LYS A 1 184 ? 25.700 16.572 -6.143 1.00 94.12 184 LYS A N 1
ATOM 1522 C CA . LYS A 1 184 ? 27.007 16.752 -6.801 1.00 94.12 184 LYS A CA 1
ATOM 1523 C C . LYS A 1 184 ? 28.229 16.498 -5.894 1.00 94.12 184 LYS A C 1
ATOM 1525 O O . LYS A 1 184 ? 29.342 16.372 -6.393 1.00 94.12 184 LYS A O 1
ATOM 1530 N N . ASN A 1 185 ? 28.048 16.492 -4.574 1.00 93.38 185 ASN A N 1
ATOM 1531 C CA . ASN A 1 185 ? 29.094 16.368 -3.556 1.00 93.38 185 ASN A CA 1
ATOM 1532 C C . ASN A 1 185 ? 29.179 14.962 -2.934 1.00 93.38 185 ASN A C 1
ATOM 1534 O O . ASN A 1 185 ? 30.082 14.731 -2.117 1.00 93.38 185 ASN A O 1
ATOM 1538 N N . GLY A 1 186 ? 28.238 14.065 -3.234 1.00 95.81 186 GLY A N 1
ATOM 1539 C CA . GLY A 1 186 ? 28.281 12.664 -2.832 1.00 95.81 186 GLY A CA 1
ATOM 1540 C C . GLY A 1 186 ? 26.918 12.026 -2.567 1.00 95.81 186 GLY A C 1
ATOM 1541 O O . GLY A 1 186 ? 25.867 12.580 -2.880 1.00 95.81 186 GLY A O 1
ATOM 1542 N N . ILE A 1 187 ? 26.962 10.833 -1.984 1.00 96.38 187 ILE A N 1
ATOM 1543 C CA . ILE A 1 187 ? 25.799 10.041 -1.568 1.00 96.38 187 ILE A CA 1
ATOM 1544 C C . ILE A 1 187 ? 25.604 10.195 -0.059 1.00 96.38 187 ILE A C 1
ATOM 1546 O O . ILE A 1 187 ? 26.578 10.269 0.692 1.00 96.38 187 ILE A O 1
ATOM 1550 N N . TYR A 1 188 ? 24.351 10.227 0.385 1.00 96.06 188 TYR A N 1
ATOM 1551 C CA . TYR A 1 188 ? 23.969 10.391 1.780 1.00 96.06 188 TYR A CA 1
ATOM 1552 C C . TYR A 1 188 ? 22.945 9.339 2.183 1.00 96.06 188 TYR A C 1
ATOM 1554 O O . TYR A 1 188 ? 22.048 9.002 1.411 1.00 96.06 188 TYR A O 1
ATOM 1562 N N . GLU A 1 189 ? 23.050 8.874 3.420 1.00 93.44 189 GLU A N 1
ATOM 1563 C CA . GLU A 1 189 ? 22.079 8.002 4.069 1.00 93.44 189 GLU A CA 1
ATOM 1564 C C . GLU A 1 189 ? 21.711 8.625 5.413 1.00 93.44 189 GLU A C 1
ATOM 1566 O O . GLU A 1 189 ? 22.588 8.940 6.218 1.00 93.44 189 GLU A O 1
ATOM 1571 N N . ARG A 1 190 ? 20.413 8.849 5.647 1.00 93.00 190 ARG A N 1
ATOM 1572 C CA . ARG A 1 190 ? 19.907 9.457 6.890 1.00 93.00 190 ARG A CA 1
ATOM 1573 C C . ARG A 1 190 ? 20.604 10.774 7.258 1.00 93.00 190 ARG A C 1
ATOM 1575 O O . ARG A 1 190 ? 20.950 11.020 8.407 1.00 93.00 190 ARG A O 1
ATOM 1582 N N . GLY A 1 191 ? 20.834 11.607 6.245 1.00 93.62 191 GLY A N 1
ATOM 1583 C CA . GLY A 1 191 ? 21.495 12.912 6.357 1.00 93.62 191 GLY A CA 1
ATOM 1584 C C . GLY A 1 191 ? 23.025 12.881 6.405 1.00 93.62 191 GLY A C 1
ATOM 1585 O O . GLY A 1 191 ? 23.645 13.924 6.188 1.00 93.62 191 GLY A O 1
ATOM 1586 N N . GLU A 1 192 ? 23.636 11.715 6.612 1.00 94.50 192 GLU A N 1
ATOM 1587 C CA . GLU A 1 192 ? 25.085 11.555 6.738 1.00 94.50 192 GLU A CA 1
ATOM 1588 C C . GLU A 1 192 ? 25.727 11.185 5.402 1.00 94.50 192 GLU A C 1
ATOM 1590 O O . GLU A 1 192 ? 25.186 10.387 4.637 1.00 94.50 192 GLU A O 1
ATOM 1595 N N . LYS A 1 193 ? 26.897 11.761 5.110 1.00 95.62 193 LYS A N 1
ATOM 1596 C CA . LYS A 1 193 ? 27.623 11.501 3.860 1.00 95.62 193 LYS A CA 1
ATOM 1597 C C . LYS A 1 193 ? 28.297 10.129 3.908 1.00 95.62 193 LYS A C 1
ATOM 1599 O O . LYS A 1 193 ? 29.068 9.856 4.825 1.00 95.62 193 LYS A O 1
ATOM 1604 N N . LEU A 1 194 ? 28.064 9.302 2.892 1.00 94.62 194 LEU A N 1
ATOM 1605 C CA . LEU A 1 194 ? 28.700 7.996 2.765 1.00 94.62 194 LEU A CA 1
ATOM 1606 C C . LEU A 1 194 ? 30.153 8.137 2.304 1.00 94.62 194 LEU A C 1
ATOM 1608 O O . LEU A 1 194 ? 30.452 8.784 1.294 1.00 94.62 194 LEU A O 1
ATOM 1612 N N . LEU A 1 195 ? 31.048 7.499 3.056 1.00 93.94 195 LEU A N 1
ATOM 1613 C CA . LEU A 1 195 ? 32.480 7.463 2.790 1.00 93.94 195 LEU A CA 1
ATOM 1614 C C . LEU A 1 195 ? 32.925 6.026 2.511 1.00 93.94 195 LEU A C 1
ATOM 1616 O O . LEU A 1 195 ? 32.487 5.092 3.182 1.00 93.94 195 LEU A O 1
ATOM 1620 N N . PHE A 1 196 ? 33.855 5.866 1.577 1.00 93.81 196 PHE A N 1
ATOM 1621 C CA . PHE A 1 196 ? 34.563 4.621 1.305 1.00 93.81 196 PHE A CA 1
ATOM 1622 C C . PHE A 1 196 ? 36.066 4.893 1.334 1.00 93.81 196 PHE A C 1
ATOM 1624 O O . PHE A 1 196 ? 36.539 5.833 0.701 1.00 93.81 196 PHE A O 1
ATOM 1631 N N . GLU A 1 197 ? 36.814 4.125 2.132 1.00 91.75 197 GLU A N 1
ATOM 1632 C CA . GLU A 1 197 ? 38.246 4.376 2.393 1.00 91.75 197 GLU A CA 1
ATOM 1633 C C . GLU A 1 197 ? 38.540 5.821 2.871 1.00 91.75 197 GLU A C 1
ATOM 1635 O O . GLU A 1 197 ? 39.604 6.375 2.606 1.00 91.75 197 GLU A O 1
ATOM 1640 N N . GLY A 1 198 ? 37.590 6.448 3.582 1.00 93.38 198 GLY A N 1
ATOM 1641 C CA . GLY A 1 198 ? 37.696 7.832 4.069 1.00 93.38 198 GLY A CA 1
ATOM 1642 C C . GLY A 1 198 ? 37.352 8.913 3.037 1.00 93.38 198 GLY A C 1
ATOM 1643 O O . GLY A 1 198 ? 37.399 10.096 3.365 1.00 93.38 198 GLY A O 1
ATOM 1644 N N . GLU A 1 199 ? 36.968 8.530 1.821 1.00 94.94 199 GLU A N 1
ATOM 1645 C CA . GLU A 1 199 ? 36.668 9.440 0.714 1.00 94.94 199 GLU A CA 1
ATOM 1646 C C . GLU A 1 199 ? 35.171 9.415 0.356 1.00 94.94 199 GLU A C 1
ATOM 1648 O O . GLU A 1 199 ? 34.543 8.359 0.440 1.00 94.94 199 GLU A O 1
ATOM 1653 N N . PRO A 1 200 ? 34.566 10.542 -0.064 1.00 94.81 200 PRO A N 1
ATOM 1654 C CA . PRO A 1 200 ? 33.162 10.578 -0.468 1.00 94.81 200 PRO A CA 1
ATOM 1655 C C . PRO A 1 200 ? 32.846 9.674 -1.660 1.00 94.81 200 PRO A C 1
ATOM 1657 O O . PRO A 1 200 ? 33.487 9.772 -2.709 1.00 94.81 200 PRO A O 1
ATOM 1660 N N . LEU A 1 201 ? 31.791 8.869 -1.528 1.00 96.00 201 LEU A N 1
ATOM 1661 C CA . LEU A 1 201 ? 31.185 8.169 -2.658 1.00 96.00 201 LEU A CA 1
ATOM 1662 C C . LEU A 1 201 ? 30.358 9.144 -3.497 1.00 96.00 201 LEU A C 1
ATOM 1664 O O . LEU A 1 201 ? 29.549 9.898 -2.956 1.00 96.00 201 LEU A O 1
ATOM 1668 N N . GLN A 1 202 ? 30.531 9.103 -4.816 1.00 95.62 202 GLN A N 1
ATOM 1669 C CA . GLN A 1 202 ? 29.718 9.841 -5.784 1.00 95.62 202 GLN A CA 1
ATOM 1670 C C . GLN A 1 202 ? 28.854 8.876 -6.591 1.00 95.62 202 GLN A C 1
ATOM 1672 O O . GLN A 1 202 ? 29.314 7.810 -6.998 1.00 95.62 202 GLN A O 1
ATOM 1677 N N . TYR A 1 203 ? 27.603 9.254 -6.835 1.00 95.25 203 TYR A N 1
ATOM 1678 C CA . TYR A 1 203 ? 26.677 8.443 -7.615 1.00 95.25 203 TYR A CA 1
ATOM 1679 C C . TYR A 1 203 ? 27.018 8.511 -9.108 1.00 95.25 203 TYR A C 1
ATOM 1681 O O . TYR A 1 203 ? 27.164 9.607 -9.651 1.00 95.25 203 TYR A O 1
ATOM 1689 N N . LEU A 1 204 ? 27.103 7.355 -9.771 1.00 95.25 204 LEU A N 1
ATOM 1690 C CA . LEU A 1 204 ? 27.179 7.266 -11.233 1.00 95.25 204 LEU A CA 1
ATOM 1691 C C . LEU A 1 204 ? 25.909 6.629 -11.801 1.00 95.25 204 LEU A C 1
ATOM 1693 O O . LEU A 1 204 ? 25.295 7.172 -12.718 1.00 95.25 204 LEU A O 1
ATOM 1697 N N . SER A 1 205 ? 25.497 5.496 -11.232 1.00 94.12 205 SER A N 1
ATOM 1698 C CA . SER A 1 205 ? 24.317 4.742 -11.649 1.00 94.12 205 SER A CA 1
ATOM 1699 C C . SER A 1 205 ? 23.768 3.894 -10.495 1.00 94.12 205 SER A C 1
ATOM 1701 O O . SER A 1 205 ? 24.399 3.823 -9.438 1.00 94.12 205 SER A O 1
ATOM 1703 N N . PRO A 1 206 ? 22.617 3.211 -10.658 1.00 91.62 206 PRO A N 1
ATOM 1704 C CA . PRO A 1 206 ? 22.094 2.322 -9.620 1.00 91.62 206 PRO A CA 1
ATOM 1705 C C . PRO A 1 206 ? 23.077 1.215 -9.205 1.00 91.62 206 PRO A C 1
ATOM 1707 O O . PRO A 1 206 ? 23.013 0.732 -8.074 1.00 91.62 206 PRO A O 1
ATOM 1710 N N . HIS A 1 207 ? 24.004 0.832 -10.091 1.00 93.88 207 HIS A N 1
ATOM 1711 C CA . HIS A 1 207 ? 24.938 -0.276 -9.879 1.00 93.88 207 HIS A CA 1
ATOM 1712 C C . HIS A 1 207 ? 26.361 0.170 -9.542 1.00 93.88 207 HIS A C 1
ATOM 1714 O O . HIS A 1 207 ? 27.102 -0.630 -8.966 1.00 93.88 207 HIS A O 1
ATOM 1720 N N . PHE A 1 208 ? 26.732 1.420 -9.837 1.00 96.44 208 PHE A N 1
ATOM 1721 C CA . PHE A 1 208 ? 28.099 1.910 -9.678 1.00 96.44 208 PHE A CA 1
ATOM 1722 C C . PHE A 1 208 ? 28.185 3.290 -9.029 1.00 96.44 208 PHE A C 1
ATOM 1724 O O . PHE A 1 208 ? 27.403 4.207 -9.292 1.00 96.44 208 PHE A O 1
ATOM 1731 N N . HIS A 1 209 ? 29.222 3.442 -8.218 1.00 96.12 209 HIS A N 1
ATOM 1732 C CA . HIS A 1 209 ? 29.669 4.673 -7.598 1.00 96.12 209 HIS A CA 1
ATOM 1733 C C . HIS A 1 209 ? 31.104 4.983 -8.028 1.00 96.12 209 HIS A C 1
ATOM 1735 O O . HIS A 1 209 ? 31.842 4.134 -8.531 1.00 96.12 209 HIS A O 1
ATOM 1741 N N . ARG A 1 210 ? 31.514 6.219 -7.773 1.00 95.44 210 ARG A N 1
ATOM 1742 C CA . ARG A 1 210 ? 32.875 6.704 -7.972 1.00 95.44 210 ARG A CA 1
ATOM 1743 C C . ARG A 1 210 ? 33.505 7.077 -6.643 1.00 95.44 210 ARG A C 1
ATOM 1745 O O . ARG A 1 210 ? 32.872 7.735 -5.817 1.00 95.44 210 ARG A O 1
ATOM 1752 N N . VAL A 1 211 ? 34.784 6.739 -6.497 1.00 95.25 211 VAL A N 1
ATOM 1753 C CA . VAL A 1 211 ? 35.663 7.270 -5.448 1.00 95.25 211 VAL A CA 1
ATOM 1754 C C . VAL A 1 211 ? 36.990 7.649 -6.087 1.00 95.25 211 VAL A C 1
ATOM 1756 O O . VAL A 1 211 ? 37.721 6.785 -6.568 1.00 95.25 211 VAL A O 1
ATOM 1759 N N . LYS A 1 212 ? 37.317 8.947 -6.109 1.00 92.19 212 LYS A N 1
ATOM 1760 C CA . LYS A 1 212 ? 38.448 9.477 -6.897 1.00 92.19 212 LYS A CA 1
ATOM 1761 C C . LYS A 1 212 ? 38.340 9.004 -8.354 1.00 92.19 212 LYS A C 1
ATOM 1763 O O . LYS A 1 212 ? 37.341 9.307 -8.987 1.00 92.19 212 LYS A O 1
ATOM 1768 N N . ASN A 1 213 ? 39.313 8.270 -8.882 1.00 90.88 213 ASN A N 1
ATOM 1769 C CA . ASN A 1 213 ? 39.284 7.692 -10.230 1.00 90.88 213 ASN A CA 1
ATOM 1770 C C . ASN A 1 213 ? 38.821 6.220 -10.261 1.00 90.88 213 ASN A C 1
ATOM 1772 O O . ASN A 1 213 ? 38.732 5.635 -11.337 1.00 90.88 213 ASN A O 1
ATOM 1776 N N . LYS A 1 214 ? 38.538 5.609 -9.103 1.00 94.94 214 LYS A N 1
ATOM 1777 C CA . LYS A 1 214 ? 38.139 4.202 -9.001 1.00 94.94 214 LYS A CA 1
ATOM 1778 C C . LYS A 1 214 ? 36.642 4.044 -9.250 1.00 94.94 214 LYS A C 1
ATOM 1780 O O . LYS A 1 214 ? 35.835 4.768 -8.653 1.00 94.94 214 LYS A O 1
ATOM 1785 N N . LEU A 1 215 ? 36.287 3.055 -10.069 1.00 97.19 215 LEU A N 1
ATOM 1786 C CA . LEU A 1 215 ? 34.914 2.578 -10.209 1.00 97.19 215 LEU A CA 1
ATOM 1787 C C . LEU A 1 215 ? 34.599 1.571 -9.095 1.00 97.19 215 LEU A C 1
ATOM 1789 O O . LEU A 1 215 ? 35.375 0.650 -8.831 1.00 97.19 215 LEU A O 1
ATOM 1793 N N . VAL A 1 216 ? 33.470 1.767 -8.419 1.00 96.56 216 VAL A N 1
ATOM 1794 C CA . VAL A 1 216 ? 33.080 1.012 -7.225 1.00 96.56 216 VAL A CA 1
ATOM 1795 C C . VAL A 1 216 ? 31.671 0.464 -7.406 1.00 96.56 216 VAL A C 1
ATOM 1797 O O . VAL A 1 216 ? 30.761 1.202 -7.769 1.00 96.56 216 VAL A O 1
ATOM 1800 N N . MET A 1 217 ? 31.458 -0.820 -7.139 1.00 94.62 217 MET A N 1
ATOM 1801 C CA . MET A 1 217 ? 30.129 -1.429 -7.164 1.00 94.62 217 MET A CA 1
ATOM 1802 C C . MET A 1 217 ? 29.267 -0.898 -6.019 1.00 94.62 217 MET A C 1
ATOM 1804 O O . MET A 1 217 ? 29.701 -0.836 -4.871 1.00 94.62 217 MET A O 1
ATOM 1808 N N . ASN A 1 218 ? 28.005 -0.591 -6.305 1.00 91.56 218 ASN A N 1
ATOM 1809 C CA . ASN A 1 218 ? 26.986 -0.323 -5.293 1.00 91.56 218 ASN A CA 1
ATOM 1810 C C . ASN A 1 218 ? 26.483 -1.642 -4.678 1.00 91.56 218 ASN A C 1
ATOM 1812 O O . ASN A 1 218 ? 25.353 -2.077 -4.913 1.00 91.56 218 ASN A O 1
ATOM 1816 N N . ASP A 1 219 ? 27.349 -2.350 -3.960 1.00 88.88 219 ASP A N 1
ATOM 1817 C CA . ASP A 1 219 ? 27.021 -3.531 -3.161 1.00 88.88 219 ASP A CA 1
ATOM 1818 C C . ASP A 1 219 ? 27.238 -3.259 -1.660 1.00 88.88 219 ASP A C 1
ATOM 1820 O O . ASP A 1 219 ? 27.576 -2.150 -1.251 1.00 88.88 219 ASP A O 1
ATOM 1824 N N . SER A 1 220 ? 27.014 -4.260 -0.808 1.00 86.12 220 SER A N 1
ATOM 1825 C CA . SER A 1 220 ? 27.160 -4.091 0.644 1.00 86.12 220 SER A CA 1
ATOM 1826 C C . SER A 1 220 ? 28.591 -3.770 1.095 1.00 86.12 220 SER A C 1
ATOM 1828 O O . SER A 1 220 ? 28.769 -3.297 2.216 1.00 86.12 220 SER A O 1
ATOM 1830 N N . TYR A 1 221 ? 29.597 -4.026 0.255 1.00 86.06 221 TYR A N 1
ATOM 1831 C CA . TYR A 1 221 ? 31.016 -3.889 0.587 1.00 86.06 221 TYR A CA 1
ATOM 1832 C C . TYR A 1 221 ? 31.710 -2.751 -0.163 1.00 86.06 221 TYR A C 1
ATOM 1834 O O . TYR A 1 221 ? 32.855 -2.442 0.158 1.00 86.06 221 TYR A O 1
ATOM 1842 N N . HIS A 1 222 ? 31.024 -2.111 -1.111 1.00 89.88 222 HIS A N 1
ATOM 1843 C CA . HIS A 1 222 ? 31.594 -1.137 -2.032 1.00 89.88 222 HIS A CA 1
ATOM 1844 C C . HIS A 1 222 ? 32.841 -1.689 -2.741 1.00 89.88 222 HIS A C 1
ATOM 1846 O O . HIS A 1 222 ? 33.936 -1.134 -2.655 1.00 89.88 222 HIS A O 1
ATOM 1852 N N . THR A 1 223 ? 32.683 -2.822 -3.427 1.00 94.12 223 THR A N 1
ATOM 1853 C CA . THR A 1 223 ? 33.790 -3.504 -4.115 1.00 94.12 223 THR A CA 1
ATOM 1854 C C . THR A 1 223 ? 34.386 -2.635 -5.228 1.00 94.12 223 THR A C 1
ATOM 1856 O O . THR A 1 223 ? 33.685 -2.226 -6.153 1.00 94.12 223 THR A O 1
ATOM 1859 N N . VAL A 1 224 ? 35.693 -2.364 -5.168 1.00 95.69 224 VAL A N 1
ATOM 1860 C CA . VAL A 1 224 ? 36.433 -1.695 -6.253 1.00 95.69 224 VAL A CA 1
ATOM 1861 C C . VAL A 1 224 ? 36.558 -2.652 -7.436 1.00 95.69 224 VAL A C 1
ATOM 1863 O O . VAL A 1 224 ? 37.023 -3.778 -7.261 1.00 95.69 224 VAL A O 1
ATOM 1866 N N . ILE A 1 225 ? 36.191 -2.198 -8.635 1.00 95.19 225 ILE A N 1
ATOM 1867 C CA . ILE A 1 225 ? 36.375 -2.969 -9.868 1.00 95.19 225 ILE A CA 1
ATOM 1868 C C . ILE A 1 225 ? 37.857 -2.938 -10.267 1.00 95.19 225 ILE A C 1
ATOM 1870 O O . ILE A 1 225 ? 38.385 -1.846 -10.501 1.00 95.19 225 ILE A O 1
ATOM 1874 N N . PRO A 1 226 ? 38.546 -4.094 -10.356 1.00 93.62 226 PRO A N 1
ATOM 1875 C CA . PRO A 1 226 ? 39.899 -4.148 -10.902 1.00 93.62 226 PRO A CA 1
ATOM 1876 C C . PRO A 1 226 ? 39.920 -3.560 -12.313 1.00 93.62 226 PRO A C 1
ATOM 1878 O O . PRO A 1 226 ? 39.060 -3.897 -13.117 1.00 93.62 226 PRO A O 1
ATOM 1881 N N . ASP A 1 227 ? 40.866 -2.658 -12.574 1.00 92.94 227 ASP A N 1
ATOM 1882 C CA . ASP A 1 227 ? 41.018 -1.916 -13.835 1.00 92.94 227 ASP A CA 1
ATOM 1883 C C . ASP A 1 227 ? 39.801 -1.074 -14.274 1.00 92.94 227 ASP A C 1
ATOM 1885 O O . ASP A 1 227 ? 39.845 -0.441 -15.325 1.00 92.94 227 ASP A O 1
ATOM 1889 N N . GLY A 1 228 ? 38.758 -0.953 -13.448 1.00 94.75 228 GLY A N 1
ATOM 1890 C CA . GLY A 1 228 ? 37.627 -0.064 -13.711 1.00 94.75 228 GLY A CA 1
ATOM 1891 C C . GLY A 1 228 ? 38.024 1.412 -13.643 1.00 94.75 228 GLY A C 1
ATOM 1892 O O . GLY A 1 228 ? 38.758 1.838 -12.745 1.00 94.75 228 GLY A O 1
ATOM 1893 N N . ASP A 1 229 ? 37.507 2.212 -14.571 1.00 95.94 229 ASP A N 1
ATOM 1894 C CA . ASP A 1 229 ? 37.869 3.617 -14.751 1.00 95.94 229 ASP A CA 1
ATOM 1895 C C . ASP A 1 229 ? 36.638 4.522 -14.629 1.00 95.94 229 ASP A C 1
ATOM 1897 O O . ASP A 1 229 ? 35.843 4.679 -15.554 1.00 95.94 229 ASP A O 1
ATOM 1901 N N . ALA A 1 230 ? 36.489 5.167 -13.471 1.00 96.56 230 ALA A N 1
ATOM 1902 C CA . ALA A 1 230 ? 35.326 6.017 -13.216 1.00 96.56 230 ALA A CA 1
ATOM 1903 C C . ALA A 1 230 ? 35.312 7.313 -14.046 1.00 96.56 230 ALA A C 1
ATOM 1905 O O . ALA A 1 230 ? 34.259 7.936 -14.172 1.00 96.56 230 ALA A O 1
ATOM 1906 N N . ASP A 1 231 ? 36.456 7.738 -14.590 1.00 96.38 231 ASP A N 1
ATOM 1907 C CA . ASP A 1 231 ? 36.567 8.977 -15.367 1.00 96.38 231 ASP A CA 1
ATOM 1908 C C . ASP A 1 231 ? 36.010 8.817 -16.793 1.00 96.38 231 ASP A C 1
ATOM 1910 O O . ASP A 1 231 ? 35.493 9.778 -17.362 1.00 96.38 231 ASP A O 1
ATOM 1914 N N . SER A 1 232 ? 36.079 7.607 -17.356 1.00 97.00 232 SER A N 1
ATOM 1915 C CA . SER A 1 232 ? 35.511 7.247 -18.663 1.00 97.00 232 SER A CA 1
ATOM 1916 C C . SER A 1 232 ? 34.171 6.511 -18.579 1.00 97.00 232 SER A C 1
ATOM 1918 O O . SER A 1 232 ? 33.650 6.092 -19.612 1.00 97.00 232 SER A O 1
ATOM 1920 N N . PHE A 1 233 ? 33.599 6.366 -17.378 1.00 97.81 233 PHE A N 1
ATOM 1921 C CA . PHE A 1 233 ? 32.330 5.674 -17.170 1.00 97.81 233 PHE A CA 1
ATOM 1922 C C . PHE A 1 233 ? 31.160 6.378 -17.872 1.00 97.81 233 PHE A C 1
ATOM 1924 O O . PHE A 1 233 ? 30.930 7.579 -17.707 1.00 97.81 233 PHE A O 1
ATOM 1931 N N . VAL A 1 234 ? 30.365 5.602 -18.605 1.00 97.06 234 VAL A N 1
ATOM 1932 C CA . VAL A 1 234 ? 29.166 6.040 -19.320 1.00 97.06 234 VAL A CA 1
ATOM 1933 C C . VAL A 1 234 ? 28.036 5.041 -19.083 1.00 97.06 234 VAL A C 1
ATOM 1935 O O . VAL A 1 234 ? 28.151 3.860 -19.414 1.00 97.06 234 VAL A O 1
ATOM 1938 N N . GLN A 1 235 ? 26.904 5.527 -18.572 1.00 96.00 235 GLN A N 1
ATOM 1939 C CA . GLN A 1 235 ? 25.661 4.758 -18.525 1.00 96.00 235 GLN A CA 1
ATOM 1940 C C . GLN A 1 235 ? 25.014 4.750 -19.921 1.00 96.00 235 GLN A C 1
ATOM 1942 O O . GLN A 1 235 ? 24.744 5.812 -20.480 1.00 96.00 235 GLN A O 1
ATOM 1947 N N . LEU A 1 236 ? 24.768 3.564 -20.486 1.00 94.50 236 LEU A N 1
ATOM 1948 C CA . LEU A 1 236 ? 24.219 3.386 -21.839 1.00 94.50 236 LEU A CA 1
ATOM 1949 C C . LEU A 1 236 ? 22.721 3.044 -21.849 1.00 94.50 236 LEU A C 1
ATOM 1951 O O . LEU A 1 236 ? 22.079 3.148 -22.890 1.00 94.50 236 LEU A O 1
ATOM 1955 N N . GLY A 1 237 ? 22.155 2.635 -20.716 1.00 89.88 237 GLY A N 1
ATOM 1956 C CA . GLY A 1 237 ? 20.742 2.282 -20.572 1.00 89.88 237 GLY A CA 1
ATOM 1957 C C . GLY A 1 237 ? 20.365 2.105 -19.106 1.00 89.88 237 GLY A C 1
ATOM 1958 O O . GLY A 1 237 ? 21.018 2.670 -18.238 1.00 89.88 237 GLY A O 1
ATOM 1959 N N . GLU A 1 238 ? 19.335 1.318 -18.811 1.00 87.81 238 GLU A N 1
ATOM 1960 C CA . GLU A 1 238 ? 18.993 0.977 -17.422 1.00 87.81 238 GLU A CA 1
ATOM 1961 C C . GLU A 1 238 ? 20.038 0.031 -16.815 1.00 87.81 238 GLU A C 1
ATOM 1963 O O . GLU A 1 238 ? 20.607 0.330 -15.768 1.00 87.81 238 GLU A O 1
ATOM 1968 N N . HIS A 1 239 ? 20.379 -1.030 -17.551 1.00 93.25 239 HIS A N 1
ATOM 1969 C CA . HIS A 1 239 ? 21.266 -2.096 -17.080 1.00 93.25 239 HIS A CA 1
ATOM 1970 C C . HIS A 1 239 ? 22.693 -2.007 -17.633 1.00 93.25 239 HIS A C 1
ATOM 1972 O O . HIS A 1 239 ? 23.646 -2.405 -16.968 1.00 93.25 239 HIS A O 1
ATOM 1978 N N . TYR A 1 240 ? 22.875 -1.457 -18.838 1.00 96.62 240 TYR A N 1
ATOM 1979 C CA . TYR A 1 240 ? 24.189 -1.412 -19.483 1.00 96.62 240 TYR A CA 1
ATOM 1980 C C . TYR A 1 240 ? 24.967 -0.133 -19.187 1.00 96.62 240 TYR A C 1
ATOM 1982 O O . TYR A 1 240 ? 24.454 0.983 -19.308 1.00 96.62 240 TYR A O 1
ATOM 1990 N N . SER A 1 241 ? 26.255 -0.298 -18.904 1.00 97.06 241 SER A N 1
ATOM 1991 C CA . SER A 1 241 ? 27.231 0.790 -18.831 1.00 97.06 241 SER A CA 1
ATOM 1992 C C . SER A 1 241 ? 28.581 0.337 -19.378 1.00 97.06 241 SER A C 1
ATOM 1994 O O . SER A 1 241 ? 28.799 -0.850 -19.611 1.00 97.06 241 SER A O 1
ATOM 1996 N N . LYS A 1 242 ? 29.485 1.277 -19.631 1.00 97.44 242 LYS A N 1
ATOM 1997 C CA . LYS A 1 242 ? 30.859 0.969 -20.028 1.00 97.44 242 LYS A CA 1
ATOM 1998 C C . LYS A 1 242 ? 31.831 1.993 -19.483 1.00 97.44 242 LYS A C 1
ATOM 2000 O O . LYS A 1 242 ? 31.447 3.131 -19.231 1.00 97.44 242 LYS A O 1
ATOM 2005 N N . ASP A 1 243 ? 33.083 1.600 -19.373 1.00 97.56 243 ASP A N 1
ATOM 2006 C CA . ASP A 1 243 ? 34.213 2.516 -19.294 1.00 97.56 243 ASP A CA 1
ATOM 2007 C C . ASP A 1 243 ? 35.203 2.195 -20.427 1.00 97.56 243 ASP A C 1
ATOM 2009 O O . ASP A 1 243 ? 34.867 1.482 -21.376 1.00 97.56 243 ASP A O 1
ATOM 2013 N N . LYS A 1 244 ? 36.412 2.755 -20.391 1.00 96.44 244 LYS A N 1
ATOM 2014 C CA . LYS A 1 244 ? 37.428 2.505 -21.426 1.00 96.44 244 LYS A CA 1
ATOM 2015 C C . LYS A 1 244 ? 37.990 1.071 -21.434 1.00 96.44 244 LYS A C 1
ATOM 2017 O O . LYS A 1 244 ? 38.637 0.703 -22.411 1.00 96.44 244 LYS A O 1
ATOM 2022 N N . ASN A 1 245 ? 37.790 0.302 -20.364 1.00 96.31 245 ASN A N 1
ATOM 2023 C CA . ASN A 1 245 ? 38.390 -1.012 -20.123 1.00 96.31 245 ASN A CA 1
ATOM 2024 C C . ASN A 1 245 ? 37.356 -2.152 -20.120 1.00 96.31 245 ASN A C 1
ATOM 2026 O O . ASN A 1 245 ? 37.707 -3.289 -20.437 1.00 96.31 245 ASN A O 1
ATOM 2030 N N . HIS A 1 246 ? 36.093 -1.865 -19.798 1.00 96.88 246 HIS A N 1
ATOM 2031 C CA . HIS A 1 246 ? 35.053 -2.868 -19.595 1.00 96.88 246 HIS A CA 1
ATOM 2032 C C . HIS A 1 246 ? 33.678 -2.413 -20.091 1.00 96.88 246 HIS A C 1
ATOM 2034 O O . HIS A 1 246 ? 33.328 -1.231 -20.087 1.00 96.88 246 HIS A O 1
ATOM 2040 N N . VAL A 1 247 ? 32.858 -3.402 -20.444 1.00 97.44 247 VAL A N 1
ATOM 2041 C CA . VAL A 1 247 ? 31.405 -3.269 -20.576 1.00 97.44 247 VAL A CA 1
ATOM 2042 C C . VAL A 1 247 ? 30.754 -3.975 -19.392 1.00 97.44 247 VAL A C 1
ATOM 2044 O O . VAL A 1 247 ? 31.214 -5.037 -18.971 1.00 97.44 247 VAL A O 1
ATOM 2047 N N . TYR A 1 248 ? 29.673 -3.401 -18.875 1.00 96.50 248 TYR A N 1
ATOM 2048 C CA . TYR A 1 248 ? 28.949 -3.909 -17.721 1.00 96.50 248 TYR A CA 1
ATOM 2049 C C . TYR A 1 248 ? 27.470 -4.121 -18.030 1.00 96.50 248 TYR A C 1
ATOM 2051 O O . TYR A 1 248 ? 26.835 -3.257 -18.640 1.00 96.50 248 TYR A O 1
ATOM 2059 N N . PHE A 1 249 ? 26.920 -5.224 -17.526 1.00 95.50 249 PHE A N 1
ATOM 2060 C CA . PHE A 1 249 ? 25.486 -5.424 -17.338 1.00 95.50 249 PHE A CA 1
ATOM 2061 C C . PHE A 1 249 ? 25.210 -5.504 -15.837 1.00 95.50 249 PHE A C 1
ATOM 2063 O O . PHE A 1 249 ? 25.720 -6.393 -15.146 1.00 95.50 249 PHE A O 1
ATOM 2070 N N . ASP A 1 250 ? 24.437 -4.555 -15.318 1.00 94.06 250 ASP A N 1
ATOM 2071 C CA . ASP A 1 250 ? 24.281 -4.288 -13.893 1.00 94.06 250 ASP A CA 1
ATOM 2072 C C . ASP A 1 250 ? 25.643 -4.193 -13.195 1.00 94.06 250 ASP A C 1
ATOM 2074 O O . ASP A 1 250 ? 26.333 -3.190 -13.309 1.00 94.06 250 ASP A O 1
ATOM 2078 N N . LYS A 1 251 ? 26.052 -5.244 -12.478 1.00 92.06 251 LYS A N 1
ATOM 2079 C CA . LYS A 1 251 ? 27.320 -5.326 -11.738 1.00 92.06 251 LYS A CA 1
ATOM 2080 C C . LYS A 1 251 ? 28.316 -6.323 -12.345 1.00 92.06 251 LYS A C 1
ATOM 2082 O O . LYS A 1 251 ? 29.377 -6.552 -11.767 1.00 92.06 251 LYS A O 1
ATOM 2087 N N . ARG A 1 252 ? 27.961 -6.967 -13.459 1.00 92.81 252 ARG A N 1
ATOM 2088 C CA . ARG A 1 252 ? 28.738 -8.029 -14.115 1.00 92.81 252 ARG A CA 1
ATOM 2089 C C . ARG A 1 252 ? 29.544 -7.452 -15.271 1.00 92.81 252 ARG A C 1
ATOM 2091 O O . ARG A 1 252 ? 29.030 -6.624 -16.015 1.00 92.81 252 ARG A O 1
ATOM 2098 N N . ILE A 1 253 ? 30.786 -7.906 -15.428 1.00 94.50 253 ILE A N 1
ATOM 2099 C CA . ILE A 1 253 ? 31.640 -7.550 -16.569 1.00 94.50 253 ILE A CA 1
ATOM 2100 C C . ILE A 1 253 ? 31.290 -8.462 -17.747 1.00 94.50 253 ILE A C 1
ATOM 2102 O O . ILE A 1 253 ? 31.371 -9.685 -17.622 1.00 94.50 253 ILE A O 1
ATOM 2106 N N . LEU A 1 254 ? 30.956 -7.868 -18.892 1.00 95.25 254 LEU A N 1
ATOM 2107 C CA . LEU A 1 254 ? 30.794 -8.578 -20.159 1.00 95.25 254 LEU A CA 1
ATOM 2108 C C . LEU A 1 254 ? 32.166 -8.795 -20.796 1.00 95.25 254 LEU A C 1
ATOM 2110 O O . LEU A 1 254 ? 32.810 -7.861 -21.276 1.00 95.25 254 LEU A O 1
ATOM 2114 N N . ASN A 1 255 ? 32.618 -10.047 -20.803 1.00 91.31 255 ASN A N 1
ATOM 2115 C CA . ASN A 1 255 ? 33.891 -10.421 -21.408 1.00 91.31 255 ASN A CA 1
ATOM 2116 C C . ASN A 1 255 ? 33.749 -10.589 -22.926 1.00 91.31 255 ASN A C 1
ATOM 2118 O O . ASN A 1 255 ? 32.822 -11.239 -23.396 1.00 91.31 255 ASN A O 1
ATOM 2122 N N . GLY A 1 256 ? 34.711 -10.058 -23.686 1.00 90.69 256 GLY A N 1
ATOM 2123 C CA . GLY A 1 256 ? 34.779 -10.226 -25.144 1.00 90.69 256 GLY A CA 1
ATOM 2124 C C . GLY A 1 256 ? 33.979 -9.209 -25.964 1.00 90.69 256 GLY A C 1
ATOM 2125 O O . GLY A 1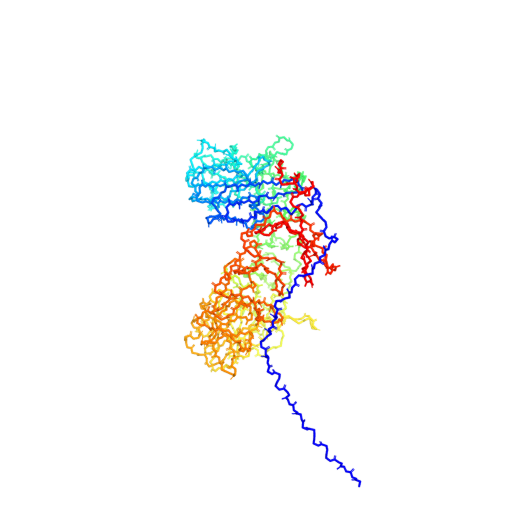 256 ? 34.051 -9.258 -27.188 1.00 90.69 256 GLY A O 1
ATOM 2126 N N . ALA A 1 257 ? 33.276 -8.277 -25.315 1.00 95.75 257 ALA A N 1
ATOM 2127 C CA . ALA A 1 257 ? 32.561 -7.203 -25.994 1.00 95.75 257 ALA A CA 1
ATOM 2128 C C . ALA A 1 257 ? 33.513 -6.175 -26.628 1.00 95.75 257 ALA A C 1
ATOM 2130 O O . ALA A 1 257 ? 34.505 -5.762 -26.018 1.00 95.75 257 ALA A O 1
ATOM 2131 N N . ASP A 1 258 ? 33.181 -5.703 -27.831 1.00 97.31 258 ASP A N 1
ATOM 2132 C CA . ASP A 1 258 ? 33.904 -4.599 -28.469 1.00 97.31 258 ASP A CA 1
ATOM 2133 C C . ASP A 1 258 ? 33.464 -3.256 -27.860 1.00 97.31 258 ASP A C 1
ATOM 2135 O O . ASP A 1 258 ? 32.490 -2.634 -28.282 1.00 97.31 258 ASP A O 1
ATOM 2139 N N . ILE A 1 259 ? 34.196 -2.803 -26.837 1.00 97.00 259 ILE A N 1
ATOM 2140 C CA . ILE A 1 259 ? 33.908 -1.585 -26.054 1.00 97.00 259 ILE A CA 1
ATOM 2141 C C . ILE A 1 259 ? 33.650 -0.342 -26.938 1.00 97.00 259 ILE A C 1
ATOM 2143 O O . ILE A 1 259 ? 32.697 0.402 -26.650 1.00 97.00 259 ILE A O 1
ATOM 2147 N N . PRO A 1 260 ? 34.440 -0.067 -28.005 1.00 96.81 260 PRO A N 1
ATOM 2148 C CA . PRO A 1 260 ? 34.226 1.115 -28.839 1.00 96.81 260 PRO A CA 1
ATOM 2149 C C . PRO A 1 260 ? 32.863 1.127 -29.538 1.00 96.81 260 PRO A C 1
ATOM 2151 O O . PRO A 1 260 ? 32.194 2.162 -29.518 1.00 96.81 260 PRO A O 1
ATOM 2154 N N . SER A 1 261 ? 32.434 -0.002 -30.115 1.00 97.00 261 SER A N 1
ATOM 2155 C CA . SER A 1 261 ? 31.154 -0.103 -30.830 1.00 97.00 261 SER A CA 1
ATOM 2156 C C . SER A 1 261 ? 29.964 -0.486 -29.946 1.00 97.00 261 SER A C 1
ATOM 2158 O O . SER A 1 261 ? 28.826 -0.364 -30.396 1.00 97.00 261 SER A O 1
ATOM 2160 N N . PHE A 1 262 ? 30.201 -0.888 -28.692 1.00 97.75 262 PHE A N 1
ATOM 2161 C CA . PHE A 1 262 ? 29.141 -1.310 -27.781 1.00 97.75 262 PHE A CA 1
ATOM 2162 C C . PHE A 1 262 ? 28.130 -0.192 -27.495 1.00 97.75 262 PHE A C 1
ATOM 2164 O O . PHE A 1 262 ? 28.501 0.910 -27.056 1.00 97.75 262 PHE A O 1
ATOM 2171 N N . GLY A 1 263 ? 26.849 -0.509 -27.679 1.00 95.19 263 GLY A N 1
ATOM 2172 C CA . GLY A 1 263 ? 25.713 0.365 -27.417 1.00 95.19 263 GLY A CA 1
ATOM 2173 C C . GLY A 1 263 ? 24.488 -0.407 -26.925 1.00 95.19 263 GLY A C 1
ATOM 2174 O O . GLY A 1 263 ? 24.230 -1.535 -27.344 1.00 95.19 263 GLY A O 1
ATOM 2175 N N . SER A 1 264 ? 23.717 0.219 -26.035 1.00 94.25 264 SER A N 1
ATOM 2176 C CA . SER A 1 264 ? 22.420 -0.309 -25.600 1.00 94.25 264 SER A CA 1
ATOM 2177 C C . SER A 1 264 ? 21.403 -0.209 -26.738 1.00 94.25 264 SER A C 1
ATOM 2179 O O . SER A 1 264 ? 21.350 0.810 -27.430 1.00 94.25 264 SER A O 1
ATOM 2181 N N . VAL A 1 265 ? 20.597 -1.255 -26.925 1.00 92.44 265 VAL A N 1
ATOM 2182 C CA . VAL A 1 265 ? 19.485 -1.262 -27.885 1.00 92.44 265 VAL A CA 1
ATOM 2183 C C . VAL A 1 265 ? 18.186 -0.926 -27.159 1.00 92.44 265 VAL A C 1
ATOM 2185 O O . VAL A 1 265 ? 17.522 0.041 -27.519 1.00 92.44 265 VAL A O 1
ATOM 2188 N N . SER A 1 266 ? 17.821 -1.707 -26.139 1.00 87.00 266 SER A N 1
ATOM 2189 C CA . SER A 1 266 ? 16.617 -1.494 -25.324 1.00 87.00 266 SER A CA 1
ATOM 2190 C C . SER A 1 266 ? 16.624 -2.423 -24.112 1.00 87.00 266 SER A C 1
ATOM 2192 O O . SER A 1 266 ? 16.873 -3.615 -24.273 1.00 87.00 266 SER A O 1
ATOM 2194 N N . GLY A 1 267 ? 16.324 -1.905 -22.915 1.00 83.44 267 GLY A N 1
ATOM 2195 C CA . GLY A 1 267 ? 16.206 -2.694 -21.681 1.00 83.44 267 GLY A CA 1
ATOM 2196 C C . GLY A 1 267 ? 17.387 -3.643 -21.446 1.00 83.44 267 GLY A C 1
ATOM 2197 O O . GLY A 1 267 ? 18.496 -3.199 -21.146 1.00 83.44 267 GLY A O 1
ATOM 2198 N N . TYR A 1 268 ? 17.119 -4.942 -21.608 1.00 90.75 268 TYR A N 1
ATOM 2199 C CA . TYR A 1 268 ? 18.049 -6.064 -21.436 1.00 90.75 268 TYR A CA 1
ATOM 2200 C C . TYR A 1 268 ? 18.842 -6.436 -22.698 1.00 90.75 268 TYR A C 1
ATOM 2202 O O . TYR A 1 268 ? 19.551 -7.434 -22.684 1.00 90.75 268 TYR A O 1
ATOM 2210 N N . PHE A 1 269 ? 18.740 -5.660 -23.782 1.00 94.25 269 PHE A N 1
ATOM 2211 C CA . PHE A 1 269 ? 19.463 -5.894 -25.032 1.00 94.25 269 PHE A CA 1
ATOM 2212 C C . PHE A 1 269 ? 20.487 -4.809 -25.335 1.00 94.25 269 PHE A C 1
ATOM 2214 O O . PHE A 1 269 ? 20.189 -3.610 -25.305 1.00 94.25 269 PHE A O 1
ATOM 2221 N N . ALA A 1 270 ? 21.669 -5.247 -25.750 1.00 95.94 270 ALA A N 1
ATOM 2222 C CA . ALA A 1 270 ? 22.733 -4.406 -26.274 1.00 95.94 270 ALA A CA 1
ATOM 2223 C C . ALA A 1 270 ? 23.392 -5.070 -27.484 1.00 95.94 270 ALA A C 1
ATOM 2225 O O . ALA A 1 270 ? 23.138 -6.233 -27.793 1.00 95.94 270 ALA A O 1
ATOM 2226 N N . LYS A 1 271 ? 24.234 -4.328 -28.196 1.00 96.88 271 LYS A N 1
ATOM 2227 C CA . LYS A 1 271 ? 25.027 -4.882 -29.290 1.00 96.88 271 LYS A CA 1
ATOM 2228 C C . LYS A 1 271 ? 26.363 -4.186 -29.432 1.00 96.88 271 LYS A C 1
ATOM 2230 O O . LYS A 1 271 ? 26.506 -3.016 -29.078 1.00 96.88 271 LYS A O 1
ATOM 2235 N N . ASP A 1 272 ? 27.306 -4.909 -30.006 1.00 97.75 272 ASP A N 1
ATOM 2236 C CA . ASP A 1 272 ? 28.515 -4.350 -30.591 1.00 97.75 272 ASP A CA 1
ATOM 2237 C C . ASP A 1 272 ? 28.541 -4.630 -32.103 1.00 97.75 272 ASP A C 1
ATOM 2239 O O . ASP A 1 272 ? 27.520 -4.977 -32.704 1.00 97.75 272 ASP A O 1
ATOM 2243 N N . LYS A 1 273 ? 29.685 -4.406 -32.752 1.00 96.94 273 LYS A N 1
ATOM 2244 C CA . LYS A 1 273 ? 29.845 -4.620 -34.196 1.00 96.94 273 LYS A CA 1
ATOM 2245 C C . LYS A 1 273 ? 29.682 -6.084 -34.643 1.00 96.94 273 LYS A C 1
ATOM 2247 O O . LYS A 1 273 ? 29.365 -6.296 -35.811 1.00 96.94 273 LYS A O 1
ATOM 2252 N N . ASP A 1 274 ? 29.905 -7.057 -33.757 1.00 96.06 274 ASP A N 1
ATOM 2253 C CA . ASP A 1 274 ? 29.940 -8.489 -34.082 1.00 96.06 274 ASP A CA 1
ATOM 2254 C C . ASP A 1 274 ? 28.783 -9.275 -33.433 1.00 96.06 274 ASP A C 1
ATOM 2256 O O . ASP A 1 274 ? 28.326 -10.264 -34.005 1.00 96.06 274 ASP A O 1
ATOM 2260 N N . HIS A 1 275 ? 28.289 -8.847 -32.265 1.00 97.00 275 HIS A N 1
ATOM 2261 C CA . HIS A 1 275 ? 27.360 -9.615 -31.434 1.00 97.00 275 HIS A CA 1
ATOM 2262 C C . HIS A 1 275 ? 26.176 -8.788 -30.922 1.00 97.00 275 HIS A C 1
ATOM 2264 O O . HIS A 1 275 ? 26.274 -7.585 -30.667 1.00 97.00 275 HIS A O 1
ATOM 2270 N N . VAL A 1 276 ? 25.056 -9.479 -30.705 1.00 97.19 276 VAL A N 1
ATOM 2271 C CA . VAL A 1 276 ? 23.925 -9.004 -29.899 1.00 97.19 276 VAL A CA 1
ATOM 2272 C C . VAL A 1 276 ? 23.992 -9.693 -28.543 1.00 97.19 276 VAL A C 1
ATOM 2274 O O . VAL A 1 276 ? 24.284 -10.885 -28.468 1.00 97.19 276 VAL A O 1
ATOM 2277 N N . TYR A 1 277 ? 23.704 -8.950 -27.484 1.00 95.56 277 TYR A N 1
ATOM 2278 C CA . TYR A 1 277 ? 23.713 -9.425 -26.110 1.00 95.56 277 TYR A CA 1
ATOM 2279 C C . TYR A 1 277 ? 22.311 -9.326 -25.520 1.00 95.56 277 TYR A C 1
ATOM 2281 O O . TYR A 1 277 ? 21.640 -8.307 -25.701 1.00 95.56 277 TYR A O 1
ATOM 2289 N N . HIS A 1 278 ? 21.901 -10.373 -24.809 1.00 93.81 278 HIS A N 1
ATOM 2290 C CA . HIS A 1 278 ? 20.787 -10.348 -23.871 1.00 93.81 278 HIS A CA 1
ATOM 2291 C C . HIS A 1 278 ? 21.367 -10.522 -22.470 1.00 93.81 278 HIS A C 1
ATOM 2293 O O . HIS A 1 278 ? 21.981 -11.544 -22.178 1.00 93.81 278 HIS A O 1
ATOM 2299 N N . GLU A 1 279 ? 21.219 -9.507 -21.627 1.00 92.75 279 GLU A N 1
ATOM 2300 C CA . GLU A 1 279 ? 21.950 -9.399 -20.365 1.00 92.75 279 GLU A CA 1
ATOM 2301 C C . GLU A 1 279 ? 23.478 -9.511 -20.564 1.00 92.75 279 GLU A C 1
ATOM 2303 O O . GLU A 1 279 ? 24.079 -8.690 -21.262 1.00 92.75 279 GLU A O 1
ATOM 2308 N N . ASP A 1 280 ? 24.121 -10.504 -19.952 1.00 91.00 280 ASP A N 1
ATOM 2309 C CA . ASP A 1 280 ? 25.543 -10.822 -20.080 1.00 91.00 280 ASP A CA 1
ATOM 2310 C C . ASP A 1 280 ? 25.849 -11.962 -21.062 1.00 91.00 280 ASP A C 1
ATOM 2312 O O . ASP A 1 280 ? 27.018 -12.313 -21.232 1.00 91.00 280 ASP A O 1
ATOM 2316 N N . ASP A 1 281 ? 24.838 -12.481 -21.762 1.00 92.75 281 ASP A N 1
ATOM 2317 C CA . ASP A 1 281 ? 24.980 -13.570 -22.723 1.00 92.75 281 ASP A CA 1
ATOM 2318 C C . ASP A 1 281 ? 24.911 -13.084 -24.175 1.00 92.75 281 ASP A C 1
ATOM 2320 O O . ASP A 1 281 ? 24.117 -12.216 -24.542 1.00 92.75 281 ASP A O 1
ATOM 2324 N N . VAL A 1 282 ? 25.723 -13.697 -25.041 1.00 94.69 282 VAL A N 1
ATOM 2325 C CA . VAL A 1 282 ? 25.616 -13.509 -26.494 1.00 94.69 282 VAL A CA 1
ATOM 2326 C C . VAL A 1 282 ? 24.355 -14.211 -26.996 1.00 94.69 282 VAL A C 1
ATOM 2328 O O . VAL A 1 282 ? 24.218 -15.433 -26.874 1.00 94.69 282 VAL A O 1
ATOM 2331 N N . LEU A 1 283 ? 23.462 -13.449 -27.624 1.00 94.50 283 LEU A N 1
ATOM 2332 C CA . LEU A 1 283 ? 22.288 -13.981 -28.300 1.00 94.50 283 LEU A CA 1
ATOM 2333 C C . LEU A 1 283 ? 22.732 -14.704 -29.576 1.00 94.50 283 LEU A C 1
ATOM 2335 O O . LEU A 1 283 ? 23.155 -14.087 -30.555 1.00 94.50 283 LEU A O 1
ATOM 2339 N N . LYS A 1 284 ? 22.661 -16.036 -29.551 1.00 92.12 284 LYS A N 1
ATOM 2340 C CA . LYS A 1 284 ? 23.076 -16.877 -30.680 1.00 92.12 284 LYS A CA 1
ATOM 2341 C C . LYS A 1 284 ? 22.206 -16.621 -31.910 1.00 92.12 284 LYS A C 1
ATOM 2343 O O . LYS A 1 284 ? 21.021 -16.325 -31.792 1.00 92.12 284 LYS A O 1
ATOM 2348 N N . ASP A 1 285 ? 22.825 -16.755 -33.080 1.00 91.12 285 ASP A N 1
ATOM 2349 C CA . ASP A 1 285 ? 22.211 -16.617 -34.409 1.00 91.12 285 ASP A CA 1
ATOM 2350 C C . ASP A 1 285 ? 21.675 -15.213 -34.758 1.00 91.12 285 ASP A C 1
ATOM 2352 O O . ASP A 1 285 ? 21.193 -15.001 -35.872 1.00 91.12 285 ASP A O 1
ATOM 2356 N N . ALA A 1 286 ? 21.819 -14.239 -33.852 1.00 95.62 286 ALA A N 1
ATOM 2357 C CA . ALA A 1 286 ? 21.418 -12.861 -34.086 1.00 95.62 286 ALA A CA 1
ATOM 2358 C C . ALA A 1 286 ? 22.414 -12.102 -34.974 1.00 95.62 286 ALA A C 1
ATOM 2360 O O . ALA A 1 286 ? 23.629 -12.125 -34.761 1.00 95.62 286 ALA A O 1
ATOM 2361 N N . ASP A 1 287 ? 21.893 -11.367 -35.951 1.00 97.06 287 ASP A N 1
ATOM 2362 C CA . ASP A 1 287 ? 22.673 -10.501 -36.830 1.00 97.06 287 ASP A CA 1
ATOM 2363 C C . ASP A 1 287 ? 22.764 -9.078 -36.255 1.00 97.06 287 ASP A C 1
ATOM 2365 O O . ASP A 1 287 ? 21.851 -8.263 -36.407 1.00 97.06 287 ASP A O 1
ATOM 2369 N N . ALA A 1 288 ? 23.896 -8.747 -35.624 1.00 96.50 288 ALA A N 1
ATOM 2370 C CA . ALA A 1 288 ? 24.107 -7.459 -34.948 1.00 96.50 288 ALA A CA 1
ATOM 2371 C C . ALA A 1 288 ? 23.874 -6.230 -35.850 1.00 96.50 288 ALA A C 1
ATOM 2373 O O . ALA A 1 288 ? 23.345 -5.200 -35.405 1.00 96.50 288 ALA A O 1
ATOM 2374 N N . ALA A 1 289 ? 24.216 -6.339 -37.136 1.00 96.44 289 ALA A N 1
ATOM 2375 C CA . ALA A 1 289 ? 24.076 -5.252 -38.100 1.00 96.44 289 ALA A CA 1
ATOM 2376 C C . ALA A 1 289 ? 22.606 -4.866 -38.348 1.00 96.44 289 ALA A C 1
ATOM 2378 O O . ALA A 1 289 ? 22.299 -3.676 -38.443 1.00 96.44 289 ALA A O 1
ATOM 2379 N N . SER A 1 290 ? 21.699 -5.845 -38.416 1.00 96.44 290 SER A N 1
ATOM 2380 C CA . SER A 1 290 ? 20.268 -5.627 -38.678 1.00 96.44 290 SER A CA 1
ATOM 2381 C C . SER A 1 290 ? 19.368 -5.725 -37.441 1.00 96.44 290 SER A C 1
ATOM 2383 O O . SER A 1 290 ? 18.179 -5.428 -37.553 1.00 96.44 290 SER A O 1
ATOM 2385 N N . PHE A 1 291 ? 19.918 -6.071 -36.270 1.00 96.44 291 PHE A N 1
ATOM 2386 C CA . PHE A 1 291 ? 19.155 -6.190 -35.027 1.00 96.44 291 PHE A CA 1
ATOM 2387 C C . PHE A 1 291 ? 18.590 -4.844 -34.559 1.00 96.44 291 PHE A C 1
ATOM 2389 O O . PHE A 1 291 ? 19.340 -3.883 -34.316 1.00 96.44 291 PHE A O 1
ATOM 2396 N N . VAL A 1 292 ? 17.266 -4.789 -34.411 1.00 94.06 292 VAL A N 1
ATOM 2397 C CA . VAL A 1 292 ? 16.500 -3.605 -34.008 1.00 94.06 292 VAL A CA 1
ATOM 2398 C C . VAL A 1 292 ? 15.380 -3.969 -33.034 1.00 94.06 292 VAL A C 1
ATOM 2400 O O . VAL A 1 292 ? 14.764 -5.033 -33.124 1.00 94.06 292 VAL A O 1
ATOM 2403 N N . HIS A 1 293 ? 15.095 -3.051 -32.110 1.00 92.06 293 HIS A N 1
ATOM 2404 C CA . HIS A 1 293 ? 13.915 -3.127 -31.249 1.00 92.06 293 HIS A CA 1
ATOM 2405 C C . HIS A 1 293 ? 12.656 -2.815 -32.062 1.00 92.06 293 HIS A C 1
ATOM 2407 O O . HIS A 1 293 ? 12.662 -1.890 -32.876 1.00 92.06 293 HIS A O 1
ATOM 2413 N N . LEU A 1 294 ? 11.601 -3.609 -31.867 1.00 89.62 294 LEU A N 1
ATOM 2414 C CA . LEU A 1 294 ? 10.279 -3.336 -32.421 1.00 89.62 294 LEU A CA 1
ATOM 2415 C C . LEU A 1 294 ? 9.444 -2.584 -31.381 1.00 89.62 294 LEU A C 1
ATOM 2417 O O . LEU A 1 294 ? 9.467 -1.361 -31.331 1.00 89.62 294 LEU A O 1
ATOM 2421 N N . GLU A 1 295 ? 8.722 -3.321 -30.543 1.00 86.06 295 GLU A N 1
ATOM 2422 C CA . GLU A 1 295 ? 7.829 -2.786 -29.520 1.00 86.06 295 GLU A CA 1
ATOM 2423 C C . GLU A 1 295 ? 7.748 -3.796 -28.365 1.00 86.06 295 GLU A C 1
ATOM 2425 O O . GLU A 1 295 ? 7.783 -5.011 -28.583 1.00 86.06 295 GLU A O 1
ATOM 2430 N N . GLY A 1 296 ? 7.663 -3.313 -27.122 1.00 83.50 296 GLY A N 1
ATOM 2431 C CA . GLY A 1 296 ? 7.625 -4.179 -25.941 1.00 83.50 296 GLY A CA 1
ATOM 2432 C C . GLY A 1 296 ? 8.827 -5.142 -25.881 1.00 83.50 296 GLY A C 1
ATOM 2433 O O . GLY A 1 296 ? 9.960 -4.686 -26.031 1.00 83.50 296 GLY A O 1
ATOM 2434 N N . PRO A 1 297 ? 8.623 -6.457 -25.665 1.00 87.56 297 PRO A N 1
ATOM 2435 C CA . PRO A 1 297 ? 9.704 -7.443 -25.594 1.00 87.56 297 PRO A CA 1
ATOM 2436 C C . PRO A 1 297 ? 10.176 -7.945 -26.971 1.00 87.56 297 PRO A C 1
ATOM 2438 O O . PRO A 1 297 ? 10.970 -8.884 -27.023 1.00 87.56 297 PRO A O 1
ATOM 2441 N N . TYR A 1 298 ? 9.661 -7.395 -28.078 1.00 90.81 298 TYR A N 1
ATOM 2442 C CA . TYR A 1 298 ? 9.901 -7.936 -29.414 1.00 90.81 298 TYR A CA 1
ATOM 2443 C C . TYR A 1 298 ? 11.035 -7.220 -30.148 1.00 90.81 298 TYR A C 1
ATOM 2445 O O . TYR A 1 298 ? 11.113 -5.989 -30.180 1.00 90.81 298 TYR A O 1
ATOM 2453 N N . PHE A 1 299 ? 11.883 -8.008 -30.799 1.00 92.88 299 PHE A N 1
ATOM 2454 C CA . PHE A 1 299 ? 13.016 -7.547 -31.601 1.00 92.88 299 PHE A CA 1
ATOM 2455 C C . PHE A 1 299 ? 13.023 -8.281 -32.937 1.00 92.88 299 PHE A C 1
ATOM 2457 O O . PHE A 1 299 ? 12.375 -9.317 -33.095 1.00 92.88 299 PHE A O 1
ATOM 2464 N N . LYS A 1 300 ? 13.760 -7.757 -33.911 1.00 94.31 300 LYS A N 1
ATOM 2465 C CA . LYS A 1 300 ? 14.017 -8.475 -35.159 1.00 94.31 300 LYS A CA 1
ATOM 2466 C C . LYS A 1 300 ? 15.416 -8.220 -35.671 1.00 94.31 300 LYS A C 1
ATOM 2468 O O . LYS A 1 300 ? 15.984 -7.158 -35.425 1.00 94.31 300 LYS A O 1
ATOM 2473 N N . ASP A 1 301 ? 15.890 -9.150 -36.476 1.00 96.00 301 ASP A N 1
ATOM 2474 C CA . ASP A 1 301 ? 16.976 -8.932 -37.416 1.00 96.00 301 ASP A CA 1
ATOM 2475 C C . ASP A 1 301 ? 16.548 -9.388 -38.823 1.00 96.00 301 ASP A C 1
ATOM 2477 O O . ASP A 1 301 ? 15.357 -9.547 -39.107 1.00 96.00 301 ASP A O 1
ATOM 2481 N N . LYS A 1 302 ? 17.501 -9.541 -39.743 1.00 95.50 302 LYS A N 1
ATOM 2482 C CA . LYS A 1 302 ? 17.229 -9.981 -41.119 1.00 95.50 302 LYS A CA 1
ATOM 2483 C C . LYS A 1 302 ? 16.801 -11.454 -41.247 1.00 95.50 302 LYS A C 1
ATOM 2485 O O . LYS A 1 302 ? 16.354 -11.837 -42.324 1.00 95.50 302 LYS A O 1
ATOM 2490 N N . ASN A 1 303 ? 16.979 -12.267 -40.206 1.00 95.12 303 ASN A N 1
ATOM 2491 C CA . ASN A 1 303 ? 16.760 -13.714 -40.208 1.00 95.12 303 ASN A CA 1
ATOM 2492 C C . ASN A 1 303 ? 15.572 -14.131 -39.322 1.00 95.12 303 ASN A C 1
ATOM 2494 O O . ASN A 1 303 ? 14.866 -15.081 -39.659 1.00 95.12 303 ASN A O 1
ATOM 2498 N N . HIS A 1 304 ? 15.358 -13.449 -38.195 1.00 95.12 304 HIS A N 1
ATOM 2499 C CA . HIS A 1 304 ? 14.497 -13.905 -37.108 1.00 95.12 304 HIS A CA 1
ATOM 2500 C C . HIS A 1 304 ? 13.709 -12.764 -36.451 1.00 95.12 304 HIS A C 1
ATOM 2502 O O . HIS A 1 304 ? 14.127 -11.603 -36.417 1.00 95.12 304 HIS A O 1
ATOM 2508 N N . ILE A 1 305 ? 12.560 -13.131 -35.878 1.00 94.62 305 ILE A N 1
ATOM 2509 C CA . ILE A 1 305 ? 11.815 -12.310 -34.920 1.00 94.62 305 ILE A CA 1
ATOM 2510 C C . ILE A 1 305 ? 12.038 -12.914 -33.535 1.00 94.62 305 ILE A C 1
ATOM 2512 O O . ILE A 1 305 ? 11.988 -14.132 -33.372 1.00 94.62 305 ILE A O 1
ATOM 2516 N N . TYR A 1 306 ? 12.261 -12.071 -32.537 1.00 92.44 306 TYR A N 1
ATOM 2517 C CA . TYR A 1 306 ? 12.576 -12.475 -31.173 1.00 92.44 306 TYR A CA 1
ATOM 2518 C C . TYR A 1 306 ? 11.518 -11.960 -30.204 1.00 92.44 306 TYR A C 1
ATOM 2520 O O . TYR A 1 306 ? 10.979 -10.866 -30.384 1.00 92.44 306 TYR A O 1
ATOM 2528 N N . CYS A 1 307 ? 11.256 -12.732 -29.154 1.00 90.94 307 CYS A N 1
ATOM 2529 C CA . CYS A 1 307 ? 10.585 -12.279 -27.943 1.00 90.94 307 CYS A CA 1
ATOM 2530 C C . CYS A 1 307 ? 11.540 -12.523 -26.780 1.00 90.94 307 CYS A C 1
ATOM 2532 O O . CYS A 1 307 ? 11.776 -13.678 -26.418 1.00 90.94 307 CYS A O 1
ATOM 2534 N N . SER A 1 308 ? 12.081 -11.451 -26.204 1.00 86.56 308 SER A N 1
ATOM 2535 C CA . SER A 1 308 ? 13.232 -11.550 -25.305 1.00 86.56 308 SER A CA 1
ATOM 2536 C C . SER A 1 308 ? 14.347 -12.382 -25.966 1.00 86.56 308 SER A C 1
ATOM 2538 O O . SER A 1 308 ? 14.680 -12.137 -27.124 1.00 86.56 308 SER A O 1
ATOM 2540 N N . ASP A 1 309 ? 14.949 -13.332 -25.258 1.00 87.38 309 ASP A N 1
ATOM 2541 C CA . ASP A 1 309 ? 16.065 -14.168 -25.722 1.00 87.38 309 ASP A CA 1
ATOM 2542 C C . ASP A 1 309 ? 15.660 -15.306 -26.674 1.00 87.38 309 ASP A C 1
ATOM 2544 O O . ASP A 1 309 ? 16.504 -16.068 -27.146 1.00 87.38 309 ASP A O 1
ATOM 2548 N N . SER A 1 310 ? 14.366 -15.445 -26.957 1.00 91.25 310 SER A N 1
ATOM 2549 C CA . SER A 1 310 ? 13.814 -16.579 -27.686 1.00 91.25 310 SER A CA 1
ATOM 2550 C C . SER A 1 310 ? 13.444 -16.198 -29.117 1.00 91.25 310 SER A C 1
ATOM 2552 O O . SER A 1 310 ? 12.735 -15.216 -29.343 1.00 91.25 310 SER A O 1
ATOM 2554 N N . ILE A 1 311 ? 13.846 -17.026 -30.086 1.00 92.69 311 ILE A N 1
ATOM 2555 C CA . ILE A 1 311 ? 13.363 -16.925 -31.469 1.00 92.69 311 ILE A CA 1
ATOM 2556 C C . ILE A 1 311 ? 11.880 -17.309 -31.497 1.00 92.69 311 ILE A C 1
ATOM 2558 O O . ILE A 1 311 ? 11.494 -18.406 -31.085 1.00 92.69 311 ILE A O 1
ATOM 2562 N N . LEU A 1 312 ? 11.044 -16.404 -31.998 1.00 92.00 312 LEU A N 1
ATOM 2563 C CA . LEU A 1 312 ? 9.636 -16.669 -32.252 1.00 92.00 312 LEU A CA 1
ATOM 2564 C C . LEU A 1 312 ? 9.486 -17.582 -33.476 1.00 92.00 312 LEU A C 1
ATOM 2566 O O . LEU A 1 312 ? 10.174 -17.373 -34.477 1.00 92.00 312 LEU A O 1
ATOM 2570 N N . PRO A 1 313 ? 8.550 -18.548 -33.460 1.00 90.31 313 PRO A N 1
ATOM 2571 C CA . PRO A 1 313 ? 8.277 -19.421 -34.600 1.00 90.31 313 PRO A CA 1
ATOM 2572 C C . PRO A 1 313 ? 7.437 -18.694 -35.669 1.00 90.31 313 PRO A C 1
ATOM 2574 O O . PRO A 1 313 ? 6.351 -19.140 -36.035 1.00 90.31 313 PRO A O 1
ATOM 2577 N N . VAL A 1 314 ? 7.933 -17.551 -36.143 1.00 89.56 314 VAL A N 1
ATOM 2578 C CA . VAL A 1 314 ? 7.337 -16.717 -37.189 1.00 89.56 314 VAL A CA 1
ATOM 2579 C C . VAL A 1 314 ? 8.280 -16.697 -38.385 1.00 89.56 314 VAL A C 1
ATOM 2581 O O . VAL A 1 314 ? 9.486 -16.509 -38.230 1.00 89.56 314 VAL A O 1
ATOM 2584 N N . ASP A 1 315 ? 7.730 -16.885 -39.582 1.00 89.50 315 ASP A N 1
ATOM 2585 C CA . ASP A 1 315 ? 8.498 -16.748 -40.816 1.00 89.50 315 ASP A CA 1
ATOM 2586 C C . ASP A 1 315 ? 8.867 -15.274 -41.032 1.00 89.50 315 ASP A C 1
ATOM 2588 O O . ASP A 1 315 ? 7.998 -14.399 -41.032 1.00 89.50 315 ASP A O 1
ATOM 2592 N N . ILE A 1 316 ? 10.153 -14.988 -41.245 1.00 90.25 316 ILE A N 1
ATOM 2593 C CA . ILE A 1 316 ? 10.639 -13.631 -41.514 1.00 90.25 316 ILE A CA 1
ATOM 2594 C C . ILE A 1 316 ? 10.001 -13.028 -42.778 1.00 90.25 316 ILE A C 1
ATOM 2596 O O . ILE A 1 316 ? 9.893 -11.809 -42.893 1.00 90.25 316 ILE A O 1
ATOM 2600 N N . ALA A 1 317 ? 9.514 -13.861 -43.704 1.00 89.88 317 ALA A N 1
ATOM 2601 C CA . ALA A 1 317 ? 8.752 -13.416 -44.869 1.00 89.88 317 ALA A CA 1
ATOM 2602 C C . ALA A 1 317 ? 7.386 -12.796 -44.514 1.00 89.88 317 ALA A C 1
ATOM 2604 O O . ALA A 1 317 ? 6.836 -12.057 -45.325 1.00 89.88 317 ALA A O 1
ATOM 2605 N N . ASP A 1 318 ? 6.845 -13.077 -43.323 1.00 89.69 318 ASP A N 1
ATOM 2606 C CA . ASP A 1 318 ? 5.613 -12.479 -42.794 1.00 89.69 318 ASP A CA 1
ATOM 2607 C C . ASP A 1 318 ? 5.900 -11.264 -41.876 1.00 89.69 318 ASP A C 1
ATOM 2609 O O . ASP A 1 318 ? 4.988 -10.730 -41.240 1.00 89.69 318 ASP A O 1
ATOM 2613 N N . ALA A 1 319 ? 7.151 -10.783 -41.804 1.00 87.38 319 ALA A N 1
ATOM 2614 C CA . ALA A 1 319 ? 7.550 -9.689 -40.911 1.00 87.38 319 ALA A CA 1
ATOM 2615 C C . ALA A 1 319 ? 6.826 -8.353 -41.177 1.00 87.38 319 ALA A C 1
ATOM 2617 O O . ALA A 1 319 ? 6.712 -7.522 -40.276 1.00 87.38 319 ALA A O 1
ATOM 2618 N N . ASP A 1 320 ? 6.343 -8.127 -42.400 1.00 88.25 320 ASP A N 1
ATOM 2619 C CA . ASP A 1 320 ? 5.566 -6.946 -42.798 1.00 88.25 320 ASP A CA 1
ATOM 2620 C C . ASP A 1 320 ? 4.096 -7.004 -42.346 1.00 88.25 320 ASP A C 1
ATOM 2622 O O . ASP A 1 320 ? 3.420 -5.976 -42.299 1.00 88.25 320 ASP A O 1
ATOM 2626 N N . LYS A 1 321 ? 3.610 -8.192 -41.969 1.00 89.69 321 LYS A N 1
ATOM 2627 C CA . LYS A 1 321 ? 2.266 -8.427 -41.416 1.00 89.69 321 LYS A CA 1
ATOM 2628 C C . LYS A 1 321 ? 2.241 -8.374 -39.894 1.00 89.69 321 LYS A C 1
ATOM 2630 O O . LYS A 1 321 ? 1.166 -8.515 -39.307 1.00 89.69 321 LYS A O 1
ATOM 2635 N N . LEU A 1 322 ? 3.400 -8.187 -39.258 1.00 90.81 322 LEU A N 1
ATOM 2636 C CA . LEU A 1 322 ? 3.494 -8.145 -37.809 1.00 90.81 322 LEU A CA 1
ATOM 2637 C C . LEU A 1 322 ? 2.654 -7.007 -37.246 1.00 90.81 322 LEU A C 1
ATOM 2639 O O . LEU A 1 322 ? 2.821 -5.840 -37.601 1.00 90.81 322 LEU A O 1
ATOM 2643 N N . LYS A 1 323 ? 1.784 -7.359 -36.306 1.00 89.69 323 LYS A N 1
ATOM 2644 C CA . LYS A 1 323 ? 1.073 -6.391 -35.480 1.00 89.69 323 LYS A CA 1
ATOM 2645 C C . LYS A 1 323 ? 1.322 -6.729 -34.024 1.00 89.69 323 LYS A C 1
ATOM 2647 O O . LYS A 1 323 ? 1.045 -7.845 -33.583 1.00 89.69 323 LYS A O 1
ATOM 2652 N N . ILE A 1 324 ? 1.873 -5.758 -33.308 1.00 86.81 324 ILE A N 1
ATOM 2653 C CA . ILE A 1 324 ? 2.129 -5.846 -31.878 1.00 86.81 324 ILE A CA 1
ATOM 2654 C C . ILE A 1 324 ? 1.036 -5.051 -31.177 1.00 86.81 324 ILE A C 1
ATOM 2656 O O . ILE A 1 324 ? 0.653 -3.961 -31.599 1.00 86.81 324 ILE A O 1
ATOM 2660 N N . TRP A 1 325 ? 0.496 -5.644 -30.124 1.00 81.75 325 TRP A N 1
ATOM 2661 C CA . TRP A 1 325 ? -0.335 -4.940 -29.170 1.00 81.75 325 TRP A CA 1
ATOM 2662 C C . TRP A 1 325 ? 0.402 -4.935 -27.840 1.00 81.75 325 TRP A C 1
ATOM 2664 O O . TRP A 1 325 ? 0.317 -5.897 -27.066 1.00 81.75 325 TRP A O 1
ATOM 2674 N N . SER A 1 326 ? 1.138 -3.859 -27.581 1.00 68.12 326 SER A N 1
ATOM 2675 C CA . SER A 1 326 ? 1.711 -3.566 -26.273 1.00 68.12 326 SER A CA 1
ATOM 2676 C C . SER A 1 326 ? 1.150 -2.236 -25.744 1.00 68.12 326 SER A C 1
ATOM 2678 O O . SER A 1 326 ? 0.547 -1.459 -26.485 1.00 68.12 326 SER A O 1
ATOM 2680 N N . ALA A 1 327 ? 1.217 -2.010 -24.429 1.00 55.47 327 ALA A N 1
ATOM 2681 C CA . ALA A 1 327 ? 0.795 -0.731 -23.865 1.00 55.47 327 ALA A CA 1
ATOM 2682 C C . ALA A 1 327 ? 1.968 0.233 -23.791 1.00 55.47 327 ALA A C 1
ATOM 2684 O O . ALA A 1 327 ? 2.791 0.142 -22.878 1.00 55.47 327 ALA A O 1
ATOM 2685 N N . ASP A 1 328 ? 1.914 1.258 -24.626 1.00 48.44 328 ASP A N 1
ATOM 2686 C CA . ASP A 1 328 ? 2.658 2.486 -24.407 1.00 48.44 328 ASP A CA 1
ATOM 2687 C C . ASP A 1 328 ? 1.993 3.253 -23.250 1.00 48.44 328 ASP A C 1
ATOM 2689 O O . ASP A 1 328 ? 1.001 3.966 -23.410 1.00 48.44 328 ASP A O 1
ATOM 2693 N N . GLY A 1 329 ? 2.511 3.063 -22.035 1.00 49.16 329 GLY A N 1
ATOM 2694 C CA . GLY A 1 329 ? 2.318 4.001 -20.924 1.00 49.16 329 GLY A CA 1
ATOM 2695 C C . GLY A 1 329 ? 1.281 3.657 -19.849 1.00 49.16 329 GLY A C 1
ATOM 2696 O O . GLY A 1 329 ? 1.356 4.261 -18.785 1.00 49.16 329 GLY A O 1
ATOM 2697 N N . HIS A 1 330 ? 0.377 2.682 -20.024 1.00 43.69 330 HIS A N 1
ATOM 2698 C CA . HIS A 1 330 ? -0.531 2.232 -18.948 1.00 43.69 330 HIS A CA 1
ATOM 2699 C C . HIS A 1 330 ? -0.918 0.736 -19.054 1.00 43.69 330 HIS A C 1
ATOM 2701 O O . HIS A 1 330 ? -1.776 0.353 -19.841 1.00 43.69 330 HIS A O 1
ATOM 2707 N N . HIS A 1 331 ? -0.305 -0.095 -18.201 1.00 49.97 331 HIS A N 1
ATOM 2708 C CA . HIS A 1 331 ? -0.790 -1.381 -17.655 1.00 49.97 331 HIS A CA 1
ATOM 2709 C C . HIS A 1 331 ? -1.425 -2.450 -18.583 1.00 49.97 331 HIS A C 1
ATOM 2711 O O . HIS A 1 331 ? -2.319 -3.170 -18.133 1.00 49.97 331 HIS A O 1
ATOM 2717 N N . ILE A 1 332 ? -0.949 -2.668 -19.815 1.00 52.22 332 ILE A N 1
ATOM 2718 C CA . ILE A 1 332 ? -1.111 -4.003 -20.430 1.00 52.22 332 ILE A CA 1
ATOM 2719 C C . ILE A 1 332 ? 0.093 -4.843 -19.997 1.00 52.22 332 ILE A C 1
ATOM 2721 O O . ILE A 1 332 ? 1.202 -4.665 -20.484 1.00 52.22 332 ILE A O 1
ATOM 2725 N N . THR A 1 333 ? -0.122 -5.751 -19.047 1.00 57.25 333 THR A N 1
ATOM 2726 C CA . THR A 1 333 ? 0.912 -6.613 -18.442 1.00 57.25 333 THR A CA 1
ATOM 2727 C C . T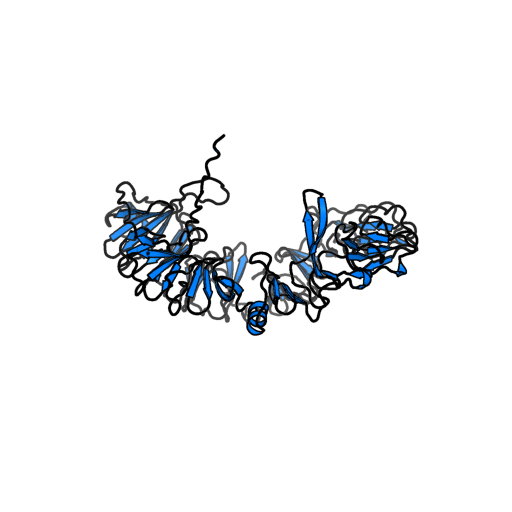HR A 1 333 ? 1.315 -7.803 -19.323 1.00 57.25 333 THR A C 1
ATOM 2729 O O . THR A 1 333 ? 1.976 -8.718 -18.846 1.00 57.25 333 THR A O 1
ATOM 2732 N N . SER A 1 334 ? 0.825 -7.876 -20.564 1.00 72.12 334 SER A N 1
ATOM 2733 C CA . SER A 1 334 ? 0.831 -9.094 -21.386 1.00 72.12 334 SER A CA 1
ATOM 2734 C C . SER A 1 334 ? 0.766 -8.741 -22.884 1.00 72.12 334 SER A C 1
ATOM 2736 O O . SER A 1 334 ? -0.333 -8.697 -23.447 1.00 72.12 334 SER A O 1
ATOM 2738 N N . PRO A 1 335 ? 1.907 -8.415 -23.519 1.00 80.19 335 PRO A N 1
ATOM 2739 C CA . PRO A 1 335 ? 1.970 -8.010 -24.918 1.00 80.19 335 PRO A CA 1
ATOM 2740 C C . PRO A 1 335 ? 1.638 -9.181 -25.851 1.00 80.19 335 PRO A C 1
ATOM 2742 O O . PRO A 1 335 ? 2.102 -10.305 -25.644 1.00 80.19 335 PRO A O 1
ATOM 2745 N N . LEU A 1 336 ? 0.872 -8.903 -26.908 1.00 84.75 336 LEU A N 1
ATOM 2746 C CA . LEU A 1 336 ? 0.560 -9.869 -27.965 1.00 84.75 336 LEU A CA 1
ATOM 2747 C C . LEU A 1 336 ? 1.249 -9.494 -29.275 1.00 84.75 336 LEU A C 1
ATOM 2749 O O . LEU A 1 336 ? 1.386 -8.311 -29.584 1.00 84.75 336 LEU A O 1
ATOM 2753 N N . ILE A 1 337 ? 1.605 -10.499 -30.069 1.00 88.94 337 ILE A N 1
ATOM 2754 C CA . ILE A 1 337 ? 2.078 -10.333 -31.446 1.00 88.94 337 ILE A CA 1
ATOM 2755 C C . ILE A 1 337 ? 1.334 -11.294 -32.375 1.00 88.94 337 ILE A C 1
ATOM 2757 O O . ILE A 1 337 ? 0.999 -12.414 -31.988 1.00 88.94 337 ILE A O 1
ATOM 2761 N N . THR A 1 338 ? 1.057 -10.862 -33.603 1.00 88.94 338 THR A N 1
ATOM 2762 C CA . THR A 1 338 ? 0.512 -11.717 -34.665 1.00 88.94 338 THR A CA 1
ATOM 2763 C C . THR A 1 338 ? 1.341 -11.608 -35.935 1.00 88.94 338 THR A C 1
ATOM 2765 O O . THR A 1 338 ? 1.829 -10.530 -36.251 1.00 88.94 338 THR A O 1
ATOM 2768 N N . ASP A 1 339 ? 1.451 -12.716 -36.664 1.00 88.75 339 ASP A N 1
ATOM 2769 C CA . ASP A 1 339 ? 1.971 -12.827 -38.038 1.00 88.75 339 ASP A CA 1
ATOM 2770 C C . ASP A 1 339 ? 0.841 -12.749 -39.099 1.00 88.75 339 ASP A C 1
ATOM 2772 O O . ASP A 1 339 ? 1.052 -12.996 -40.287 1.00 88.75 339 ASP A O 1
ATOM 2776 N N . GLY A 1 340 ? -0.393 -12.459 -38.666 1.00 87.06 340 GLY A N 1
ATOM 2777 C CA . GLY A 1 340 ? -1.609 -12.495 -39.483 1.00 87.06 340 GLY A CA 1
ATOM 2778 C C . GLY A 1 340 ? -2.287 -13.871 -39.578 1.00 87.06 340 GLY A C 1
ATOM 2779 O O . GLY A 1 340 ? -3.386 -13.961 -40.127 1.00 87.06 340 GLY A O 1
ATOM 2780 N N . LYS A 1 341 ? -1.677 -14.934 -39.039 1.00 86.38 341 LYS A N 1
ATOM 2781 C CA . LYS A 1 341 ? -2.189 -16.322 -39.028 1.00 86.38 341 LYS A CA 1
ATOM 2782 C C . LYS A 1 341 ? -2.355 -16.883 -37.614 1.00 86.38 341 LYS A C 1
ATOM 2784 O O . LYS A 1 341 ? -3.253 -17.682 -37.373 1.00 86.38 341 LYS A O 1
ATOM 2789 N N . ASN A 1 342 ? -1.500 -16.455 -36.697 1.00 87.38 342 ASN A N 1
ATOM 2790 C CA . ASN A 1 342 ? -1.362 -16.907 -35.325 1.00 87.38 342 ASN A CA 1
ATOM 2791 C C . ASN A 1 342 ? -1.291 -15.700 -34.390 1.00 87.38 342 ASN A C 1
ATOM 2793 O O . ASN A 1 342 ? -0.911 -14.603 -34.799 1.00 87.38 342 ASN A O 1
ATOM 2797 N N . ILE A 1 343 ? -1.626 -15.904 -33.118 1.00 87.94 343 ILE A N 1
ATOM 2798 C CA . ILE A 1 343 ? -1.444 -14.903 -32.065 1.00 87.94 343 ILE A CA 1
ATOM 2799 C C . ILE A 1 343 ? -0.587 -15.526 -30.971 1.00 87.94 343 ILE A C 1
ATOM 2801 O O . ILE A 1 343 ? -0.874 -16.626 -30.493 1.00 87.94 343 ILE A O 1
ATOM 2805 N N . PHE A 1 344 ? 0.447 -14.803 -30.566 1.00 87.81 344 PHE A N 1
ATOM 2806 C CA . PHE A 1 344 ? 1.367 -15.202 -29.517 1.00 87.81 344 PHE A CA 1
ATOM 2807 C C . PHE A 1 344 ? 1.242 -14.249 -28.334 1.00 87.81 344 PHE A C 1
ATOM 2809 O O . PHE A 1 344 ? 1.167 -13.031 -28.507 1.00 87.81 344 PHE A O 1
ATOM 2816 N N . LEU A 1 345 ? 1.223 -14.821 -27.135 1.00 86.38 345 LEU A N 1
ATOM 2817 C CA . LEU A 1 345 ? 1.421 -14.119 -25.877 1.00 86.38 345 LEU A CA 1
ATOM 2818 C C . LEU A 1 345 ? 2.881 -14.288 -25.475 1.00 86.38 345 LEU A C 1
ATOM 2820 O O . LEU A 1 345 ? 3.294 -15.399 -25.141 1.00 86.38 345 LEU A O 1
ATOM 2824 N N . TYR A 1 346 ? 3.655 -13.202 -25.516 1.00 86.06 346 TYR A N 1
ATOM 2825 C CA . TYR A 1 346 ? 5.118 -13.289 -25.506 1.00 86.06 346 TYR A CA 1
ATOM 2826 C C . TYR A 1 346 ? 5.603 -14.274 -26.589 1.00 86.06 346 TYR A C 1
ATOM 2828 O O . TYR A 1 346 ? 5.306 -14.095 -27.767 1.00 86.06 346 TYR A O 1
ATOM 2836 N N . ASN A 1 347 ? 6.298 -15.344 -26.196 1.00 86.88 347 ASN A N 1
ATOM 2837 C CA . ASN A 1 347 ? 6.763 -16.416 -27.076 1.00 86.88 347 ASN A CA 1
ATOM 2838 C C . ASN A 1 347 ? 5.813 -17.624 -27.157 1.00 86.88 347 ASN A C 1
ATOM 2840 O O . ASN A 1 347 ? 6.121 -18.610 -27.823 1.00 86.88 347 ASN A O 1
ATOM 2844 N N . THR A 1 348 ? 4.659 -17.571 -26.488 1.00 86.88 348 THR A N 1
ATOM 2845 C CA . THR A 1 348 ? 3.722 -18.694 -26.398 1.00 86.88 348 THR A CA 1
ATOM 2846 C C . THR A 1 348 ? 2.592 -18.550 -27.408 1.00 86.88 348 THR A C 1
ATOM 2848 O O . THR A 1 348 ? 1.833 -17.583 -27.363 1.00 86.88 348 THR A O 1
ATOM 2851 N N . LEU A 1 349 ? 2.428 -19.543 -28.285 1.00 86.19 349 LEU A N 1
ATOM 2852 C CA . LEU A 1 349 ? 1.279 -19.625 -29.188 1.00 86.19 349 LEU A CA 1
ATOM 2853 C C . LEU A 1 349 ? -0.022 -19.769 -28.385 1.00 86.19 349 LEU A C 1
ATOM 2855 O O . LEU A 1 349 ? -0.154 -20.677 -27.561 1.00 86.19 349 LEU A O 1
ATOM 2859 N N . LEU A 1 350 ? -1.000 -18.902 -28.648 1.00 81.69 350 LEU A N 1
ATOM 2860 C CA . LEU A 1 350 ? -2.333 -19.018 -28.062 1.00 81.69 350 LEU A CA 1
ATOM 2861 C C . LEU A 1 350 ? -3.170 -20.012 -28.873 1.00 81.69 350 LEU A C 1
ATOM 2863 O O . LEU A 1 350 ? -3.750 -19.680 -29.905 1.00 81.69 350 LEU A O 1
ATOM 2867 N N . GLU A 1 351 ? -3.244 -21.248 -28.389 1.00 69.94 351 GLU A N 1
ATOM 2868 C CA . GLU A 1 351 ? -4.081 -22.301 -28.966 1.00 69.94 351 GLU A CA 1
ATOM 2869 C C . GLU A 1 351 ? -5.512 -22.256 -28.389 1.00 69.94 351 GLU A C 1
ATOM 2871 O O . GLU A 1 351 ? -5.717 -21.958 -27.211 1.00 69.94 351 GLU A O 1
ATOM 2876 N N . GLY A 1 352 ? -6.525 -22.627 -29.185 1.00 62.47 352 GLY A N 1
ATOM 2877 C CA . GLY A 1 352 ? -7.844 -22.993 -28.641 1.00 62.47 352 GLY A CA 1
ATOM 2878 C C . GLY A 1 352 ? -8.994 -21.990 -28.790 1.00 62.47 352 GLY A C 1
ATOM 2879 O O . GLY A 1 352 ? -9.930 -22.013 -27.992 1.00 62.47 352 GLY A O 1
ATOM 2880 N N . THR A 1 353 ? -9.021 -21.145 -29.817 1.00 59.91 353 THR A N 1
ATOM 2881 C CA . THR A 1 353 ? -10.234 -20.389 -30.180 1.00 59.91 353 THR A CA 1
ATOM 2882 C C . THR A 1 353 ? -10.229 -20.138 -31.687 1.00 59.91 353 THR A C 1
ATOM 2884 O O . THR A 1 353 ? -9.183 -19.820 -32.243 1.00 59.91 353 THR A O 1
ATOM 2887 N N . GLN A 1 354 ? -11.364 -20.301 -32.375 1.00 74.44 354 GLN A N 1
ATOM 2888 C CA . GLN A 1 354 ? -11.509 -19.828 -33.759 1.00 74.44 354 GLN A CA 1
ATOM 2889 C C . GLN A 1 354 ? -11.592 -18.296 -33.734 1.00 74.44 354 GLN A C 1
ATOM 2891 O O . GLN A 1 354 ? -12.683 -17.733 -33.802 1.00 74.44 354 GLN A O 1
ATOM 2896 N N . LEU A 1 355 ? -10.450 -17.639 -33.528 1.00 83.19 355 LEU A N 1
ATOM 2897 C CA . LEU A 1 355 ? -10.360 -16.185 -33.536 1.00 83.19 355 LEU A CA 1
ATOM 2898 C C . LEU A 1 355 ? -10.429 -15.685 -34.968 1.00 83.19 355 LEU A C 1
ATOM 2900 O O . LEU A 1 355 ? -9.787 -16.224 -35.871 1.00 83.19 355 LEU A O 1
ATOM 2904 N N . ASP A 1 356 ? -11.166 -14.606 -35.159 1.00 88.31 356 ASP A N 1
ATOM 2905 C CA . ASP A 1 356 ? -11.099 -13.829 -36.381 1.00 88.31 356 ASP A CA 1
ATOM 2906 C C . ASP A 1 356 ? -9.959 -12.808 -36.268 1.00 88.31 356 ASP A C 1
ATOM 2908 O O . ASP A 1 356 ? -10.150 -11.685 -35.812 1.00 88.31 356 ASP A O 1
ATOM 2912 N N . ILE A 1 357 ? -8.754 -13.217 -36.677 1.00 86.06 357 ILE A N 1
ATOM 2913 C CA . ILE A 1 357 ? -7.544 -12.375 -36.642 1.00 86.06 357 ILE A CA 1
ATOM 2914 C C . ILE A 1 357 ? -7.738 -11.023 -37.355 1.00 86.06 357 ILE A C 1
ATOM 2916 O O . ILE A 1 357 ? -7.305 -10.013 -36.798 1.00 86.06 357 ILE A O 1
ATOM 2920 N N . PRO A 1 358 ? -8.413 -10.935 -38.524 1.00 87.69 358 PRO A N 1
ATOM 2921 C CA . PRO A 1 358 ? -8.635 -9.650 -39.190 1.00 87.69 358 PRO A CA 1
ATOM 2922 C C . PRO A 1 358 ? -9.413 -8.624 -38.353 1.00 87.69 358 PRO A C 1
ATOM 2924 O O . PRO A 1 358 ? -9.138 -7.430 -38.457 1.00 87.69 358 PRO A O 1
ATOM 2927 N N . SER A 1 359 ? -10.366 -9.067 -37.526 1.00 88.44 359 SER A N 1
ATOM 2928 C CA . SER A 1 359 ? -11.114 -8.199 -36.602 1.00 88.44 359 SER A CA 1
ATOM 2929 C C . SER A 1 359 ? -10.543 -8.168 -35.183 1.00 88.44 359 SER A C 1
ATOM 2931 O O . SER A 1 359 ? -11.131 -7.529 -34.311 1.00 88.44 359 SER A O 1
ATOM 2933 N N . PHE A 1 360 ? -9.407 -8.829 -34.938 1.00 87.56 360 PHE A N 1
ATOM 2934 C CA . PHE A 1 360 ? -8.831 -8.914 -33.605 1.00 87.56 360 PHE A CA 1
ATOM 2935 C C . PHE A 1 360 ? -8.299 -7.557 -33.129 1.00 87.56 360 PHE A C 1
ATOM 2937 O O . PHE A 1 360 ? -7.574 -6.840 -33.836 1.00 87.56 360 PHE A O 1
ATOM 2944 N N . GLY A 1 361 ? -8.632 -7.216 -31.890 1.00 84.25 361 GLY A N 1
ATOM 2945 C CA . GLY A 1 361 ? -8.262 -5.964 -31.257 1.00 84.25 361 GLY A CA 1
ATOM 2946 C C . GLY A 1 361 ? -8.117 -6.078 -29.745 1.00 84.25 361 GLY A C 1
ATOM 2947 O O . GLY A 1 361 ? -8.402 -7.104 -29.127 1.00 84.25 361 GLY A O 1
ATOM 2948 N N . VAL A 1 362 ? -7.652 -4.981 -29.152 1.00 81.75 362 VAL A N 1
ATOM 2949 C CA . VAL A 1 362 ? -7.466 -4.835 -27.706 1.00 81.75 362 VAL A CA 1
ATOM 2950 C C . VAL A 1 362 ? -8.363 -3.713 -27.210 1.00 81.75 362 VAL A C 1
ATOM 2952 O O . VAL A 1 362 ? -8.465 -2.659 -27.848 1.00 81.75 362 VAL A O 1
ATOM 2955 N N . VAL A 1 363 ? -9.022 -3.942 -26.076 1.00 76.75 363 VAL A N 1
ATOM 2956 C CA . VAL A 1 363 ? -9.787 -2.908 -25.376 1.00 76.75 363 VAL A CA 1
ATOM 2957 C C . VAL A 1 363 ? -8.797 -1.974 -24.683 1.00 76.75 363 VAL A C 1
ATOM 2959 O O . VAL A 1 363 ? -7.949 -2.417 -23.908 1.00 76.75 363 VAL A O 1
ATOM 2962 N N . SER A 1 364 ? -8.881 -0.674 -24.967 1.00 63.34 364 SER A N 1
ATOM 2963 C CA . SER A 1 364 ? -7.923 0.313 -24.448 1.00 63.34 364 SER A CA 1
ATOM 2964 C C . SER A 1 364 ? -7.788 0.241 -22.915 1.00 63.34 364 SER A C 1
ATOM 2966 O O . SER A 1 364 ? -8.788 0.184 -22.200 1.00 63.34 364 SER A O 1
ATOM 2968 N N . LYS A 1 365 ? -6.543 0.312 -22.413 1.00 60.47 365 LYS A N 1
ATOM 2969 C CA . LYS A 1 365 ? -6.163 0.404 -20.983 1.00 60.47 365 LYS A CA 1
ATOM 2970 C C . LYS A 1 365 ? -6.305 -0.872 -20.134 1.00 60.47 365 LYS A C 1
ATOM 2972 O O . LYS A 1 365 ? -6.132 -0.779 -18.919 1.00 60.47 365 LYS A O 1
ATOM 2977 N N . GLN A 1 366 ? -6.578 -2.046 -20.717 1.00 65.19 366 GLN A N 1
ATOM 2978 C CA . GLN A 1 366 ? -6.596 -3.332 -19.994 1.00 65.19 366 GLN A CA 1
ATOM 2979 C C . GLN A 1 366 ? -6.192 -4.531 -20.870 1.00 65.19 366 GLN A C 1
ATOM 2981 O O . GLN A 1 366 ? -6.318 -4.460 -22.089 1.00 65.19 366 GLN A O 1
ATOM 2986 N N . PRO A 1 367 ? -5.766 -5.665 -20.272 1.00 69.38 367 PRO A N 1
ATOM 2987 C CA . PRO A 1 367 ? -5.486 -6.911 -20.993 1.00 69.38 367 PRO A CA 1
ATOM 2988 C C . PRO A 1 367 ? -6.787 -7.651 -21.374 1.00 69.38 367 PRO A C 1
ATOM 2990 O O . PRO A 1 367 ? -7.016 -8.791 -20.965 1.00 69.38 367 PRO A O 1
ATOM 2993 N N . LEU A 1 368 ? -7.677 -6.975 -22.106 1.00 79.62 368 LEU A N 1
ATOM 2994 C CA . LEU A 1 368 ? -8.909 -7.533 -22.665 1.00 79.62 368 LEU A CA 1
ATOM 2995 C C . LEU A 1 368 ? -8.844 -7.487 -24.187 1.00 79.62 368 LEU A C 1
ATOM 2997 O O . LEU A 1 368 ? -8.470 -6.474 -24.780 1.00 79.62 368 LEU A O 1
ATOM 3001 N N . TYR A 1 369 ? -9.252 -8.584 -24.806 1.00 85.19 369 TYR A N 1
ATOM 3002 C CA . TYR A 1 369 ? -9.091 -8.824 -26.234 1.00 85.19 369 TYR A CA 1
ATOM 3003 C C . TYR A 1 369 ? -10.455 -9.048 -26.863 1.00 85.19 369 TYR A C 1
ATOM 3005 O O . TYR A 1 369 ? -11.368 -9.532 -26.195 1.00 85.19 369 TYR A O 1
ATOM 3013 N N . TYR A 1 370 ? -10.620 -8.726 -28.136 1.00 88.62 370 TYR A N 1
ATOM 3014 C CA . TYR A 1 370 ? -11.859 -9.012 -28.847 1.00 88.62 370 TYR A CA 1
ATOM 3015 C C . TYR A 1 370 ? -11.601 -9.373 -30.300 1.00 88.62 370 TYR A C 1
ATOM 3017 O O . TYR A 1 370 ? -10.571 -9.026 -30.862 1.00 88.62 370 TYR A O 1
ATOM 3025 N N . ASP A 1 371 ? -12.571 -10.050 -30.893 1.00 90.50 371 ASP A N 1
ATOM 3026 C CA . ASP A 1 371 ? -12.759 -10.189 -32.331 1.00 90.50 371 ASP A CA 1
ATOM 3027 C C . ASP A 1 371 ? -14.251 -9.981 -32.640 1.00 90.50 371 ASP A C 1
ATOM 3029 O O . ASP A 1 371 ? -15.060 -9.770 -31.732 1.00 90.50 371 ASP A O 1
ATOM 3033 N N . LYS A 1 372 ? -14.659 -10.098 -33.906 1.00 91.06 372 LYS A N 1
ATOM 3034 C CA . LYS A 1 372 ? -16.075 -9.975 -34.297 1.00 91.06 372 LYS A CA 1
ATOM 3035 C C . LYS A 1 372 ? -17.014 -10.970 -33.603 1.00 91.06 372 LYS A C 1
ATOM 3037 O O . LYS A 1 372 ? -18.226 -10.769 -33.610 1.00 91.06 372 LYS A O 1
ATOM 3042 N N . ASN A 1 373 ? -16.480 -12.060 -33.047 1.00 90.31 373 ASN A N 1
ATOM 3043 C CA . ASN A 1 373 ? -17.251 -13.128 -32.425 1.00 90.31 373 ASN A CA 1
ATOM 3044 C C . ASN A 1 373 ? -17.396 -12.938 -30.912 1.00 90.31 373 ASN A C 1
ATOM 3046 O O . ASN A 1 373 ? -18.296 -13.550 -30.326 1.00 90.31 373 ASN A O 1
ATOM 3050 N N . GLY A 1 374 ? -16.534 -12.158 -30.258 1.00 91.94 374 GLY A N 1
ATOM 3051 C CA . GLY A 1 374 ? -16.689 -11.828 -28.848 1.00 91.94 374 GLY A CA 1
ATOM 3052 C C . GLY A 1 374 ? -15.477 -11.198 -28.171 1.00 91.94 374 GLY A C 1
ATOM 3053 O O . GLY A 1 374 ? -14.535 -10.750 -28.811 1.00 91.94 374 GLY A O 1
ATOM 3054 N N . ILE A 1 375 ? -15.543 -11.155 -26.841 1.00 91.12 375 ILE A N 1
ATOM 3055 C CA . ILE A 1 375 ? -14.538 -10.581 -25.938 1.00 91.12 375 ILE A CA 1
ATOM 3056 C C . ILE A 1 375 ? -13.896 -11.726 -25.158 1.00 91.12 375 ILE A C 1
ATOM 3058 O O . ILE A 1 375 ? -14.581 -12.671 -24.754 1.00 91.12 375 ILE A O 1
ATOM 3062 N N . TYR A 1 376 ? -12.597 -11.626 -24.914 1.00 87.94 376 TYR A N 1
ATOM 3063 C CA . TYR A 1 376 ? -11.776 -12.671 -24.331 1.00 87.94 376 TYR A CA 1
ATOM 3064 C C . TYR A 1 376 ? -10.867 -12.120 -23.234 1.00 87.94 376 TYR A C 1
ATOM 3066 O O . TYR A 1 376 ? -10.355 -11.002 -23.320 1.00 87.94 376 TYR A O 1
ATOM 3074 N N . GLU A 1 377 ? -10.623 -12.951 -22.224 1.00 85.00 377 GLU A N 1
ATOM 3075 C CA . GLU A 1 377 ? -9.586 -12.730 -21.217 1.00 85.00 377 GLU A CA 1
ATOM 3076 C C . GLU A 1 377 ? -8.567 -13.881 -21.256 1.00 85.00 377 GLU A C 1
ATOM 3078 O O . GLU A 1 377 ? -8.925 -15.028 -21.541 1.00 85.00 377 GLU A O 1
ATOM 3083 N N . ILE A 1 378 ? -7.295 -13.591 -20.975 1.00 82.19 378 ILE A N 1
ATOM 3084 C CA . ILE A 1 378 ? -6.256 -14.626 -20.892 1.00 82.19 378 ILE A CA 1
ATOM 3085 C C . ILE A 1 378 ? -6.493 -15.480 -19.643 1.00 82.19 378 ILE A C 1
ATOM 3087 O O . ILE A 1 378 ? -6.618 -14.960 -18.533 1.00 82.19 378 ILE A O 1
ATOM 3091 N N . HIS A 1 379 ? -6.512 -16.800 -19.822 1.00 81.50 379 HIS A N 1
ATOM 3092 C CA . HIS A 1 379 ? -6.514 -17.794 -18.750 1.00 81.50 379 HIS A CA 1
ATOM 3093 C C . HIS A 1 379 ? -5.294 -18.690 -18.856 1.00 81.50 379 HIS A C 1
ATOM 3095 O O . HIS A 1 379 ? -4.892 -19.075 -19.950 1.00 81.50 379 HIS A O 1
ATOM 3101 N N . TYR A 1 380 ? -4.759 -19.077 -17.703 1.00 82.94 380 TYR A N 1
ATOM 3102 C CA . TYR A 1 380 ? -3.768 -20.136 -17.588 1.00 82.94 380 TYR A CA 1
ATOM 3103 C C . TYR A 1 380 ? -4.420 -21.379 -16.987 1.00 82.94 380 TYR A C 1
ATOM 3105 O O . TYR A 1 380 ? -5.124 -21.300 -15.978 1.00 82.94 380 TYR A O 1
ATOM 3113 N N . THR A 1 381 ? -4.179 -22.540 -17.588 1.00 77.38 381 THR A N 1
ATOM 3114 C CA . THR A 1 381 ? -4.618 -23.828 -17.045 1.00 77.38 381 THR A CA 1
ATOM 3115 C C . THR A 1 381 ? -3.415 -24.654 -16.617 1.00 77.38 381 THR A C 1
ATOM 3117 O O . THR A 1 381 ? -2.573 -25.013 -17.436 1.00 77.38 381 THR A O 1
ATOM 3120 N N . GLN A 1 382 ? -3.367 -25.023 -15.335 1.00 81.81 382 GLN A N 1
ATOM 3121 C CA . GLN A 1 382 ? -2.320 -25.902 -14.801 1.00 81.81 382 GLN A CA 1
ATOM 3122 C C . GLN A 1 382 ? -2.350 -27.297 -15.438 1.00 81.81 382 GLN A C 1
ATOM 3124 O O . GLN A 1 382 ? -1.323 -27.948 -15.546 1.00 81.81 382 GLN A O 1
ATOM 3129 N N . ARG A 1 383 ? -3.522 -27.770 -15.889 1.00 78.25 383 ARG A N 1
ATOM 3130 C CA . ARG A 1 383 ? -3.676 -29.135 -16.417 1.00 78.25 383 ARG A CA 1
ATOM 3131 C C . ARG A 1 383 ? -2.914 -29.360 -17.723 1.00 78.25 383 ARG A C 1
ATOM 3133 O O . ARG A 1 383 ? -2.475 -30.476 -17.973 1.00 78.25 383 ARG A O 1
ATOM 3140 N N . SER A 1 384 ? -2.833 -28.340 -18.571 1.00 74.19 384 SER A N 1
ATOM 3141 C CA . SER A 1 384 ? -2.119 -28.408 -19.850 1.00 74.19 384 SER A CA 1
ATOM 3142 C C . SER A 1 384 ? -0.957 -27.424 -19.928 1.00 74.19 384 SER A C 1
ATOM 3144 O O . SER A 1 384 ? -0.398 -27.279 -21.007 1.00 74.19 384 SER A O 1
ATOM 3146 N N . GLU A 1 385 ? -0.644 -26.745 -18.818 1.00 79.81 385 GLU A N 1
ATOM 3147 C CA . GLU A 1 385 ? 0.415 -25.736 -18.675 1.00 79.81 385 GLU A CA 1
ATOM 3148 C C . GLU A 1 385 ? 0.423 -24.689 -19.799 1.00 79.81 385 GLU A C 1
ATOM 3150 O O . GLU A 1 385 ? 1.466 -24.317 -20.327 1.00 79.81 385 GLU A O 1
ATOM 3155 N N . ARG A 1 386 ? -0.765 -24.217 -20.197 1.00 79.62 386 ARG A N 1
ATOM 3156 C CA . ARG A 1 386 ? -0.940 -23.340 -21.366 1.00 79.62 386 ARG A CA 1
ATOM 3157 C C . ARG A 1 386 ? -1.801 -22.128 -21.062 1.00 79.62 386 ARG A C 1
ATOM 3159 O O . ARG A 1 386 ? -2.728 -22.195 -20.248 1.00 79.62 386 ARG A O 1
ATOM 3166 N N . TYR A 1 387 ? -1.510 -21.055 -21.790 1.00 82.06 387 TYR A N 1
ATOM 3167 C CA . TYR A 1 387 ? -2.363 -19.882 -21.897 1.00 82.06 387 TYR A CA 1
ATOM 3168 C C . TYR A 1 387 ? -3.381 -20.064 -23.023 1.00 82.06 387 TYR A C 1
ATOM 3170 O O . TYR A 1 387 ? -3.048 -20.572 -24.091 1.00 82.06 387 TYR A O 1
ATOM 3178 N N . PHE A 1 388 ? -4.616 -19.636 -22.789 1.00 83.25 388 PHE A N 1
ATOM 3179 C CA . PHE A 1 388 ? -5.670 -19.610 -23.799 1.00 83.25 388 PHE A CA 1
ATOM 3180 C C . PHE A 1 388 ? -6.585 -18.406 -23.584 1.00 83.25 388 PHE A C 1
ATOM 3182 O O . PHE A 1 388 ? -6.660 -17.840 -22.490 1.00 83.25 388 PHE A O 1
ATOM 3189 N N . LEU A 1 389 ? -7.306 -18.021 -24.634 1.00 83.44 389 LEU A N 1
ATOM 3190 C CA . LEU A 1 389 ? -8.282 -16.940 -24.580 1.00 83.44 389 LEU A CA 1
ATOM 3191 C C . LEU A 1 389 ? -9.651 -17.501 -24.194 1.00 83.44 389 LEU A C 1
ATOM 3193 O O . LEU A 1 389 ? -10.300 -18.220 -24.953 1.00 83.44 389 LEU A O 1
ATOM 3197 N N . LYS A 1 390 ? -10.107 -17.181 -22.983 1.00 86.88 390 LYS A N 1
ATOM 3198 C CA . LYS A 1 390 ? -11.434 -17.573 -22.514 1.00 86.88 390 LYS A CA 1
ATOM 3199 C C . LYS A 1 390 ? -12.449 -16.527 -22.944 1.00 86.88 390 LYS A C 1
ATOM 3201 O O . LYS A 1 390 ? -12.377 -15.374 -22.523 1.00 86.88 390 LYS A O 1
ATOM 3206 N N . LYS A 1 391 ? -13.428 -16.953 -23.739 1.00 90.06 391 LYS A N 1
ATOM 3207 C CA . LYS A 1 391 ? -14.545 -16.106 -24.159 1.00 90.06 391 LYS A CA 1
ATOM 3208 C C . LYS A 1 391 ? -15.423 -15.732 -22.963 1.00 90.06 391 LYS A C 1
ATOM 3210 O O . LYS A 1 391 ? -15.847 -16.608 -22.204 1.00 90.06 391 LYS A O 1
ATOM 3215 N N . ILE A 1 392 ? -15.703 -14.443 -22.807 1.00 91.06 392 ILE A N 1
ATOM 3216 C CA . ILE A 1 392 ? -16.634 -13.929 -21.800 1.00 91.06 392 ILE A CA 1
ATOM 3217 C C . ILE A 1 392 ? -18.067 -14.272 -22.244 1.00 91.06 392 ILE A C 1
ATOM 3219 O O . ILE A 1 392 ? -18.381 -14.155 -23.429 1.00 91.06 392 ILE A O 1
ATOM 3223 N N . PRO A 1 393 ? -18.953 -14.736 -21.346 1.00 92.25 393 PRO A N 1
ATOM 3224 C CA . PRO A 1 393 ? -20.255 -15.277 -21.735 1.00 92.25 393 PRO A CA 1
ATOM 3225 C C . PRO A 1 393 ? -21.312 -14.182 -21.985 1.00 92.25 393 PRO A C 1
ATOM 3227 O O . PRO A 1 393 ? -22.408 -14.256 -21.440 1.00 92.25 393 PRO A O 1
ATOM 3230 N N . PHE A 1 394 ? -20.995 -13.167 -22.793 1.00 94.56 394 PHE A N 1
ATOM 3231 C CA . PHE A 1 394 ? -21.986 -12.200 -23.274 1.00 94.56 394 PHE A CA 1
ATOM 3232 C C . PHE A 1 394 ? -22.822 -12.772 -24.428 1.00 94.56 394 PHE A C 1
ATOM 3234 O O . PHE A 1 394 ? -22.382 -13.641 -25.187 1.00 94.56 394 PHE A O 1
ATOM 3241 N N . HIS A 1 395 ? -24.015 -12.216 -24.613 1.00 94.12 395 HIS A N 1
ATOM 3242 C CA . HIS A 1 395 ? -24.819 -12.374 -25.819 1.00 94.12 395 HIS A CA 1
ATOM 3243 C C . HIS A 1 395 ? -24.372 -11.352 -26.869 1.00 94.12 395 HIS A C 1
ATOM 3245 O O . HIS A 1 395 ? -24.821 -10.208 -26.861 1.00 94.12 395 HIS A O 1
ATOM 3251 N N . TYR A 1 396 ? -23.458 -11.757 -27.754 1.00 92.94 396 TYR A N 1
ATOM 3252 C CA . TYR A 1 396 ? -22.891 -10.892 -28.792 1.00 92.94 396 TYR A CA 1
ATOM 3253 C C . TYR A 1 396 ? -23.869 -10.681 -29.953 1.00 92.94 396 TYR A C 1
ATOM 3255 O O . TYR A 1 396 ? -24.164 -11.612 -30.701 1.00 92.94 396 TYR A O 1
ATOM 3263 N N . THR A 1 397 ? -24.358 -9.452 -30.106 1.00 89.44 397 THR A N 1
ATOM 3264 C CA . THR A 1 397 ? -25.286 -9.040 -31.179 1.00 89.44 397 THR A CA 1
ATOM 3265 C C . THR A 1 397 ? -24.655 -8.050 -32.157 1.00 89.44 397 THR A C 1
ATOM 3267 O O . THR A 1 397 ? -25.070 -7.965 -33.310 1.00 89.44 397 THR A O 1
ATOM 3270 N N . VAL A 1 398 ? -23.626 -7.331 -31.708 1.00 91.44 398 VAL A N 1
ATOM 3271 C CA . VAL A 1 398 ? -22.819 -6.377 -32.480 1.00 91.44 398 VAL A CA 1
ATOM 3272 C C . VAL A 1 398 ? -21.341 -6.701 -32.264 1.00 91.44 398 VAL A C 1
ATOM 3274 O O . VAL A 1 398 ? -20.960 -7.134 -31.174 1.00 91.44 398 VAL A O 1
ATOM 3277 N N . SER A 1 399 ? -20.497 -6.489 -33.275 1.00 91.19 399 SER A N 1
ATOM 3278 C CA . SER A 1 399 ? -19.048 -6.662 -33.117 1.00 91.19 399 SER A CA 1
ATOM 3279 C C . SER A 1 399 ? -18.538 -5.826 -31.932 1.00 91.19 399 SER A C 1
ATOM 3281 O O . SER A 1 399 ? -18.831 -4.628 -31.881 1.00 91.19 399 SER A O 1
ATOM 3283 N N . PRO A 1 400 ? -17.805 -6.417 -30.976 1.00 91.44 400 PRO A N 1
ATOM 3284 C CA . PRO A 1 400 ? -17.176 -5.664 -29.899 1.00 91.44 400 PRO A CA 1
ATOM 3285 C C . PRO A 1 400 ? -16.122 -4.685 -30.430 1.00 91.44 400 PRO A C 1
ATOM 3287 O O . PRO A 1 400 ? -15.387 -5.014 -31.361 1.00 91.44 400 PRO A O 1
ATOM 3290 N N . ASP A 1 401 ? -16.043 -3.503 -29.823 1.00 87.62 401 ASP A N 1
ATOM 3291 C CA . ASP A 1 401 ? -15.002 -2.497 -30.035 1.00 87.62 401 ASP A CA 1
ATOM 3292 C C . ASP A 1 401 ? -14.903 -1.530 -28.830 1.00 87.62 401 ASP A C 1
ATOM 3294 O O . ASP A 1 401 ? -15.579 -1.684 -27.811 1.00 87.62 401 ASP A O 1
ATOM 3298 N N . ASN A 1 402 ? -14.059 -0.499 -28.932 1.00 83.88 402 ASN A N 1
ATOM 3299 C CA . ASN A 1 402 ? -13.869 0.494 -27.864 1.00 83.88 402 ASN A CA 1
ATOM 3300 C C . ASN A 1 402 ? -15.078 1.430 -27.630 1.00 83.88 402 ASN A C 1
ATOM 3302 O O . ASN A 1 402 ? -15.041 2.230 -26.696 1.00 83.88 402 ASN A O 1
ATOM 3306 N N . SER A 1 403 ? -16.118 1.388 -28.469 1.00 87.69 403 SER A N 1
ATOM 3307 C CA . SER A 1 403 ? -17.344 2.184 -28.309 1.00 87.69 403 SER A CA 1
ATOM 3308 C C . SER A 1 403 ? -18.422 1.456 -27.504 1.00 87.69 403 SER A C 1
ATOM 3310 O O . SER A 1 403 ? -19.233 2.106 -26.844 1.00 87.69 403 SER A O 1
ATOM 3312 N N . ASN A 1 404 ? -18.418 0.119 -27.527 1.00 90.25 404 ASN A N 1
ATOM 3313 C CA . ASN A 1 404 ? -19.423 -0.713 -26.864 1.00 90.25 404 ASN A CA 1
ATOM 3314 C C . ASN A 1 404 ? -18.860 -1.631 -25.766 1.00 90.25 404 ASN A C 1
ATOM 3316 O O . ASN A 1 404 ? -19.648 -2.284 -25.080 1.00 90.25 404 ASN A O 1
ATOM 3320 N N . VAL A 1 405 ? -17.536 -1.641 -25.557 1.00 89.19 405 VAL A N 1
ATOM 3321 C CA . VAL A 1 405 ? -16.859 -2.332 -24.451 1.00 89.19 405 VAL A CA 1
ATOM 3322 C C . VAL A 1 405 ? -16.164 -1.335 -23.535 1.00 89.19 405 VAL A C 1
ATOM 3324 O O . VAL A 1 405 ? -15.349 -0.526 -23.973 1.00 89.19 405 VAL A O 1
ATOM 3327 N N . PHE A 1 406 ? -16.449 -1.420 -22.239 1.00 86.25 406 PHE A N 1
ATOM 3328 C CA . PHE A 1 406 ? -15.790 -0.600 -21.223 1.00 86.25 406 PHE A CA 1
ATOM 3329 C C . PHE A 1 406 ? -15.811 -1.281 -19.853 1.00 86.25 406 PHE A C 1
ATOM 3331 O O . PHE A 1 406 ? -16.420 -2.326 -19.651 1.00 86.25 406 PHE A O 1
ATOM 3338 N N . ILE A 1 407 ? -15.114 -0.683 -18.899 1.00 82.62 407 ILE A N 1
ATOM 3339 C CA . ILE A 1 407 ? -14.880 -1.196 -17.546 1.00 82.62 407 ILE A CA 1
ATOM 3340 C C . ILE A 1 407 ? -15.361 -0.175 -16.513 1.00 82.62 407 ILE A C 1
ATOM 3342 O O . ILE A 1 407 ? -15.594 0.987 -16.847 1.00 82.62 407 ILE A O 1
ATOM 3346 N N . SER A 1 408 ? -15.478 -0.579 -15.251 1.00 82.69 408 SER A N 1
ATOM 3347 C CA . SER A 1 408 ? -15.706 0.368 -14.152 1.00 82.69 408 SER A CA 1
ATOM 3348 C C . SER A 1 408 ? -14.519 1.324 -13.937 1.00 82.69 408 SER A C 1
ATOM 3350 O O . SER A 1 408 ? -13.363 0.918 -14.046 1.00 82.69 408 SER A O 1
ATOM 3352 N N . ASP A 1 409 ? -14.800 2.576 -13.550 1.00 75.69 409 ASP A N 1
ATOM 3353 C CA . ASP A 1 409 ? -13.823 3.684 -13.455 1.00 75.69 409 ASP A CA 1
ATOM 3354 C C . ASP A 1 409 ? -12.741 3.472 -12.378 1.00 75.69 409 ASP A C 1
ATOM 3356 O O . ASP A 1 409 ? -11.695 4.121 -12.382 1.00 75.69 409 ASP A O 1
ATOM 3360 N N . LYS A 1 410 ? -12.993 2.576 -11.419 1.00 66.31 410 LYS A N 1
ATOM 3361 C CA . LYS A 1 410 ? -12.052 2.190 -10.361 1.00 66.31 410 LYS A CA 1
ATOM 3362 C C . LYS A 1 410 ? -11.960 0.670 -10.325 1.00 66.31 410 LYS A C 1
ATOM 3364 O O . LYS A 1 410 ? -12.996 0.019 -10.415 1.00 66.31 410 LYS A O 1
ATOM 3369 N N . ILE A 1 411 ? -10.731 0.163 -10.187 1.00 59.72 411 ILE A N 1
ATOM 3370 C CA . ILE A 1 411 ? -10.331 -1.242 -9.970 1.00 59.72 411 ILE A CA 1
ATOM 3371 C C . ILE A 1 411 ? -11.291 -2.258 -10.622 1.00 59.72 411 ILE A C 1
ATOM 3373 O O . ILE A 1 411 ? -12.272 -2.658 -10.015 1.00 59.72 411 ILE A O 1
ATOM 3377 N N . ASN A 1 412 ? -10.967 -2.643 -11.859 1.00 61.62 412 ASN A N 1
ATOM 3378 C CA . ASN A 1 412 ? -11.318 -3.826 -12.671 1.00 61.62 412 ASN A CA 1
ATOM 3379 C C . ASN A 1 412 ? -12.359 -4.848 -12.135 1.00 61.62 412 ASN A C 1
ATOM 3381 O O . ASN A 1 412 ? -12.104 -6.053 -12.183 1.00 61.62 412 ASN A O 1
ATOM 3385 N N . GLU A 1 413 ? -13.525 -4.424 -11.648 1.00 78.19 413 GLU A N 1
ATOM 3386 C CA . GLU A 1 413 ? -14.531 -5.345 -11.099 1.00 78.19 413 GLU A CA 1
ATOM 3387 C C . GLU A 1 413 ? -15.644 -5.691 -12.092 1.00 78.19 413 GLU A C 1
ATOM 3389 O O . GLU A 1 413 ? -16.089 -6.838 -12.113 1.00 78.19 413 GLU A O 1
ATOM 3394 N N . TYR A 1 414 ? -16.069 -4.750 -12.942 1.00 87.94 414 TYR A N 1
ATOM 3395 C CA . TYR A 1 414 ? -17.101 -4.993 -13.955 1.00 87.94 414 TYR A CA 1
ATOM 3396 C C . TYR A 1 414 ? -16.582 -4.693 -15.362 1.00 87.94 414 TYR A C 1
ATOM 3398 O O . TYR A 1 414 ? -16.018 -3.627 -15.610 1.00 87.94 414 TYR A O 1
ATOM 3406 N N . LEU A 1 415 ? -16.819 -5.635 -16.273 1.00 90.25 415 LEU A N 1
ATOM 3407 C CA . LEU A 1 415 ? -16.703 -5.490 -17.719 1.00 90.25 415 LEU A CA 1
ATOM 3408 C C . LEU A 1 415 ? -18.105 -5.310 -18.297 1.00 90.25 415 LEU A C 1
ATOM 3410 O O . LEU A 1 415 ? -18.995 -6.094 -17.980 1.00 90.25 415 LEU A O 1
ATOM 3414 N N . PHE A 1 416 ? -18.294 -4.316 -19.150 1.00 92.06 416 PHE A N 1
ATO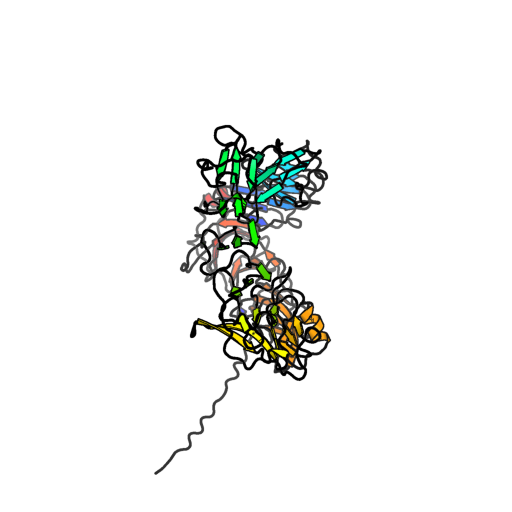M 3415 C CA . PHE A 1 416 ? -19.562 -4.006 -19.794 1.00 92.06 416 PHE A CA 1
ATOM 3416 C C . PHE A 1 416 ? -19.479 -4.257 -21.295 1.00 92.06 416 PHE A C 1
ATOM 3418 O O . PHE A 1 416 ? -18.453 -3.992 -21.922 1.00 92.06 416 PHE A O 1
ATOM 3425 N N . TYR A 1 417 ? -20.582 -4.745 -21.853 1.00 93.94 417 TYR A N 1
ATOM 3426 C CA . TYR A 1 417 ? -20.804 -4.870 -23.287 1.00 93.94 417 TYR A CA 1
ATOM 3427 C C . TYR A 1 417 ? -22.262 -4.518 -23.579 1.00 93.94 417 TYR A C 1
ATOM 3429 O O . TYR A 1 417 ? -23.163 -5.258 -23.184 1.00 93.94 417 TYR A O 1
ATOM 3437 N N . ASN A 1 418 ? -22.497 -3.385 -24.245 1.00 93.44 418 ASN A N 1
ATOM 3438 C CA . ASN A 1 418 ? -23.839 -2.820 -24.435 1.00 93.44 418 ASN A CA 1
ATOM 3439 C C . ASN A 1 418 ? -24.634 -2.754 -23.109 1.00 93.44 418 ASN A C 1
ATOM 3441 O O . ASN A 1 418 ? -24.215 -2.088 -22.165 1.00 93.44 418 ASN A O 1
ATOM 3445 N N . ASP A 1 419 ? -25.763 -3.459 -23.032 1.00 94.69 419 ASP A N 1
ATOM 3446 C CA . ASP A 1 419 ? -26.675 -3.563 -21.890 1.00 94.69 419 ASP A CA 1
ATOM 3447 C C . ASP A 1 419 ? -26.368 -4.759 -20.968 1.00 94.69 419 ASP A C 1
ATOM 3449 O O . ASP A 1 419 ? -27.217 -5.205 -20.194 1.00 94.69 419 ASP A O 1
ATOM 3453 N N . GLN A 1 420 ? -25.155 -5.307 -21.044 1.00 96.00 420 GLN A N 1
ATOM 3454 C CA . GLN A 1 420 ? -24.716 -6.457 -20.261 1.00 96.00 420 GLN A CA 1
ATOM 3455 C C . GLN A 1 420 ? -23.484 -6.111 -19.421 1.00 96.00 420 GLN A C 1
ATOM 3457 O O . GLN A 1 420 ? -22.654 -5.287 -19.810 1.00 96.00 420 GLN A O 1
ATOM 3462 N N . ALA A 1 421 ? -23.331 -6.783 -18.279 1.00 94.56 421 ALA A N 1
ATOM 3463 C CA . ALA A 1 421 ? -22.140 -6.684 -17.442 1.00 94.56 421 ALA A CA 1
ATOM 3464 C C . ALA A 1 421 ? -21.654 -8.059 -16.976 1.00 94.56 421 ALA A C 1
ATOM 3466 O O . ALA A 1 421 ? -22.436 -8.982 -16.757 1.00 94.56 421 ALA A O 1
ATOM 3467 N N . TYR A 1 422 ? -20.350 -8.185 -16.780 1.00 92.12 422 TYR A N 1
ATOM 3468 C CA . TYR A 1 422 ? -19.698 -9.373 -16.255 1.00 92.12 422 TYR A CA 1
ATOM 3469 C C . TYR A 1 422 ? -18.727 -8.982 -15.143 1.00 92.12 422 TYR A C 1
ATOM 3471 O O . TYR A 1 422 ? -17.873 -8.115 -15.320 1.00 92.12 422 TYR A O 1
ATOM 3479 N N . ASN A 1 423 ? -18.850 -9.648 -14.001 1.00 88.25 423 ASN A N 1
ATOM 3480 C CA . ASN A 1 423 ? -17.958 -9.523 -12.857 1.00 88.25 423 ASN A CA 1
ATOM 3481 C C . ASN A 1 423 ? -17.423 -10.912 -12.502 1.00 88.25 423 ASN A C 1
ATOM 3483 O O . ASN A 1 423 ? -18.179 -11.881 -12.435 1.00 88.25 423 ASN A O 1
ATOM 3487 N N . ARG A 1 424 ? -16.115 -11.030 -12.256 1.00 80.88 424 ARG A N 1
ATOM 3488 C CA . ARG A 1 424 ? -15.466 -12.328 -11.982 1.00 80.88 424 ARG A CA 1
ATOM 3489 C C . ARG A 1 424 ? -15.973 -13.009 -10.705 1.00 80.88 424 ARG A C 1
ATOM 3491 O O . ARG A 1 424 ? -15.902 -14.229 -10.602 1.00 80.88 424 ARG A O 1
ATOM 3498 N N . THR A 1 425 ? -16.481 -12.228 -9.756 1.00 78.88 425 THR A N 1
ATOM 3499 C CA . THR A 1 425 ? -16.973 -12.685 -8.453 1.00 78.88 425 THR A CA 1
ATOM 3500 C C . THR A 1 425 ? -18.487 -12.882 -8.456 1.00 78.88 425 THR A C 1
ATOM 3502 O O . THR A 1 425 ? -18.973 -13.884 -7.939 1.00 78.88 425 THR A O 1
ATOM 3505 N N . THR A 1 426 ? -19.245 -11.932 -9.017 1.00 79.25 426 THR A N 1
ATOM 3506 C CA . THR A 1 426 ? -20.721 -11.934 -8.962 1.00 79.25 426 THR A CA 1
ATOM 3507 C C . THR A 1 426 ? -21.391 -12.453 -10.237 1.00 79.25 426 THR A C 1
ATOM 3509 O O . THR A 1 426 ? -22.586 -12.744 -10.221 1.00 79.25 426 THR A O 1
ATOM 3512 N N . GLY A 1 427 ? -20.627 -12.661 -11.310 1.00 88.06 427 GLY A N 1
ATOM 3513 C CA . GLY A 1 427 ? -21.068 -13.312 -12.538 1.00 88.06 427 GLY A CA 1
ATOM 3514 C C . GLY A 1 427 ? -21.652 -12.365 -13.587 1.00 88.06 427 GLY A C 1
ATOM 3515 O O . GLY A 1 427 ? -21.277 -11.198 -13.690 1.00 88.06 427 GLY A O 1
ATOM 3516 N N . PHE A 1 428 ? -22.535 -12.919 -14.419 1.00 92.25 428 PHE A N 1
ATOM 3517 C CA . PHE A 1 428 ? -23.112 -12.276 -15.602 1.00 92.25 428 PHE A CA 1
ATOM 3518 C C . PHE A 1 428 ? -24.457 -11.591 -15.309 1.00 92.25 428 PHE A C 1
ATOM 3520 O O . PHE A 1 428 ? -25.331 -12.159 -14.643 1.00 92.25 428 PHE A O 1
ATOM 3527 N N . PHE A 1 429 ? -24.655 -10.404 -15.879 1.00 93.75 429 PHE A N 1
ATOM 3528 C CA . PHE A 1 429 ? -25.854 -9.571 -15.804 1.00 93.75 429 PHE A CA 1
ATOM 3529 C C . PHE A 1 429 ? -26.268 -9.122 -17.210 1.00 93.75 429 PHE A C 1
ATOM 3531 O O . PHE A 1 429 ? -25.423 -8.754 -18.020 1.00 93.75 429 PHE A O 1
ATOM 3538 N N . GLU A 1 430 ? -27.568 -9.125 -17.480 1.00 93.94 430 GLU A N 1
ATOM 3539 C CA . GLU A 1 430 ? -28.161 -8.822 -18.789 1.00 93.94 430 GLU A CA 1
ATOM 3540 C C . GLU A 1 430 ? -29.366 -7.889 -18.638 1.00 93.94 430 GLU A C 1
ATOM 3542 O O . GLU A 1 430 ? -29.935 -7.803 -17.544 1.00 93.94 430 GLU A O 1
ATOM 3547 N N . ASN A 1 431 ? -29.776 -7.255 -19.743 1.00 93.44 431 ASN A N 1
ATOM 3548 C CA . ASN A 1 431 ? -30.912 -6.331 -19.815 1.00 93.44 431 ASN A CA 1
ATOM 3549 C C . ASN A 1 431 ? -30.785 -5.158 -18.822 1.00 93.44 431 ASN A C 1
ATOM 3551 O O . ASN A 1 431 ? -31.745 -4.798 -18.133 1.00 93.44 431 ASN A O 1
ATOM 3555 N N . LEU A 1 432 ? -29.578 -4.600 -18.701 1.00 95.19 432 LEU A N 1
ATOM 3556 C CA . LEU A 1 432 ? -29.288 -3.498 -17.790 1.00 95.19 432 LEU A CA 1
ATOM 3557 C C . LEU A 1 432 ? -29.874 -2.185 -18.307 1.00 95.19 432 LEU A C 1
ATOM 3559 O O . LEU A 1 432 ? -29.762 -1.846 -19.484 1.00 95.19 432 LEU A O 1
ATOM 3563 N N . THR A 1 433 ? -30.438 -1.391 -17.402 1.00 95.88 433 THR A N 1
ATOM 3564 C CA . THR A 1 433 ? -30.808 -0.009 -17.720 1.00 95.88 433 THR A CA 1
ATOM 3565 C C . THR A 1 433 ? -29.570 0.889 -17.759 1.00 95.88 433 THR A C 1
ATOM 3567 O O . THR A 1 433 ? -28.559 0.609 -17.110 1.00 95.88 433 THR A O 1
ATOM 3570 N N . GLN A 1 434 ? -29.657 2.026 -18.456 1.00 94.75 434 GLN A N 1
ATOM 3571 C CA . GLN A 1 434 ? -28.555 2.995 -18.496 1.00 94.75 434 GLN A CA 1
ATOM 3572 C C . GLN A 1 434 ? -28.165 3.492 -17.093 1.00 94.75 434 GLN A C 1
ATOM 3574 O O . GLN A 1 434 ? -26.984 3.636 -16.793 1.00 94.75 434 GLN A O 1
ATOM 3579 N N . GLU A 1 435 ? -29.145 3.681 -16.204 1.00 94.31 435 GLU A N 1
ATOM 3580 C CA . GLU A 1 435 ? -28.907 4.050 -14.804 1.00 94.31 435 GLU A CA 1
ATOM 3581 C C . GLU A 1 435 ? -28.082 2.986 -14.062 1.00 94.31 435 GLU A C 1
ATOM 3583 O O . GLU A 1 435 ? -27.148 3.327 -13.332 1.00 94.31 435 GLU A O 1
ATOM 3588 N N . GLN A 1 436 ? -28.392 1.699 -14.268 1.00 94.75 436 GLN A N 1
ATOM 3589 C CA . GLN A 1 436 ? -27.646 0.599 -13.655 1.00 94.75 436 GLN A CA 1
ATOM 3590 C C . GLN A 1 436 ? -26.189 0.588 -14.118 1.00 94.75 436 GLN A C 1
ATOM 3592 O O . GLN A 1 436 ? -25.280 0.498 -13.294 1.00 94.75 436 GLN A O 1
ATOM 3597 N N . ILE A 1 437 ? -25.972 0.734 -15.425 1.00 93.69 437 ILE A N 1
ATOM 3598 C CA . ILE A 1 437 ? -24.636 0.808 -16.023 1.00 93.69 437 ILE A CA 1
ATOM 3599 C C . ILE A 1 437 ? -23.862 1.995 -15.451 1.00 93.69 437 ILE A C 1
ATOM 3601 O O . ILE A 1 437 ? -22.735 1.835 -14.991 1.00 93.69 437 ILE A O 1
ATOM 3605 N N . ASP A 1 438 ? -24.465 3.182 -15.434 1.00 92.19 438 ASP A N 1
ATOM 3606 C CA . ASP A 1 438 ? -23.806 4.418 -15.024 1.00 92.19 438 ASP A CA 1
ATOM 3607 C C . ASP A 1 438 ? -23.396 4.414 -13.545 1.00 92.19 438 ASP A C 1
ATOM 3609 O O . ASP A 1 438 ? -22.266 4.790 -13.217 1.00 92.19 438 ASP A O 1
ATOM 3613 N N . LEU A 1 439 ? -24.284 3.970 -12.651 1.00 91.19 439 LEU A N 1
ATOM 3614 C CA . LEU A 1 439 ? -24.004 3.897 -11.214 1.00 91.19 439 LEU A CA 1
ATOM 3615 C C . LEU A 1 439 ? -22.970 2.817 -10.880 1.00 91.19 439 LEU A C 1
ATOM 3617 O O . LEU A 1 439 ? -22.112 3.036 -10.020 1.00 91.19 439 LEU A O 1
ATOM 3621 N N . THR A 1 440 ? -23.013 1.672 -11.566 1.00 90.81 440 THR A N 1
ATOM 3622 C CA . THR A 1 440 ? -22.032 0.598 -11.362 1.00 90.81 440 THR A CA 1
ATOM 3623 C C . THR A 1 440 ? -20.682 0.926 -11.979 1.00 90.81 440 THR A C 1
ATOM 3625 O O . THR A 1 440 ? -19.654 0.693 -11.339 1.00 90.81 440 THR A O 1
ATOM 3628 N N . ARG A 1 441 ? -20.649 1.573 -13.149 1.00 88.75 441 ARG A N 1
ATOM 3629 C CA . ARG A 1 441 ? -19.407 2.072 -13.755 1.00 88.75 441 ARG A CA 1
ATOM 3630 C C . ARG A 1 441 ? -18.688 3.049 -12.823 1.00 88.75 441 ARG A C 1
ATOM 3632 O O . ARG A 1 441 ? -17.496 2.869 -12.579 1.00 88.75 441 ARG A O 1
ATOM 3639 N N . ARG A 1 442 ? -19.415 4.012 -12.237 1.00 87.81 442 ARG A N 1
ATOM 3640 C CA . ARG A 1 442 ? -18.871 4.995 -11.276 1.00 87.81 442 ARG A CA 1
ATOM 3641 C C . ARG A 1 442 ? -18.599 4.427 -9.881 1.00 87.81 442 ARG A C 1
ATOM 3643 O O . ARG A 1 442 ? -18.063 5.137 -9.029 1.00 87.81 442 ARG A O 1
ATOM 3650 N N . ARG A 1 443 ? -18.934 3.150 -9.645 1.00 84.56 443 ARG A N 1
ATOM 3651 C CA . ARG A 1 443 ? -18.765 2.449 -8.360 1.00 84.56 443 ARG A CA 1
ATOM 3652 C C . ARG A 1 443 ? -19.566 3.073 -7.215 1.00 84.56 443 ARG A C 1
ATOM 3654 O O . ARG A 1 443 ? -19.157 3.026 -6.058 1.00 84.56 443 ARG A O 1
ATOM 3661 N N . GLU A 1 444 ? -20.718 3.649 -7.540 1.00 86.25 444 GLU A N 1
ATOM 3662 C CA . GLU A 1 444 ? -21.669 4.172 -6.555 1.00 86.25 444 GLU A CA 1
ATOM 3663 C C . GLU A 1 444 ? -22.593 3.072 -6.019 1.00 86.25 444 GLU A C 1
ATOM 3665 O O . GLU A 1 444 ? -23.016 3.120 -4.861 1.00 86.25 444 GLU A O 1
ATOM 3670 N N . LYS A 1 445 ? -22.907 2.077 -6.859 1.00 87.88 445 LYS A N 1
ATOM 3671 C CA . LYS A 1 445 ? -23.750 0.914 -6.546 1.00 87.88 445 LYS A CA 1
ATOM 3672 C C . LYS A 1 445 ? -23.234 -0.329 -7.266 1.00 87.88 445 LYS A C 1
ATOM 3674 O O . LYS A 1 445 ? -22.777 -0.235 -8.398 1.00 87.88 445 LYS A O 1
ATOM 3679 N N . ASP A 1 446 ? -23.410 -1.494 -6.661 1.00 88.25 446 ASP A N 1
ATOM 3680 C CA . ASP A 1 446 ? -23.097 -2.786 -7.283 1.00 88.25 446 ASP A CA 1
ATOM 3681 C C . ASP A 1 446 ? -24.337 -3.457 -7.885 1.00 88.25 446 ASP A C 1
ATOM 3683 O O . ASP A 1 446 ? -25.467 -3.062 -7.591 1.00 88.25 446 ASP A O 1
ATOM 3687 N N . LEU A 1 447 ? -24.136 -4.487 -8.712 1.00 88.81 447 LEU A N 1
ATOM 3688 C CA . LEU A 1 447 ? -25.219 -5.285 -9.289 1.00 88.81 447 LEU A CA 1
ATOM 3689 C C . LEU A 1 447 ? -25.427 -6.577 -8.495 1.00 88.81 447 LEU A C 1
ATOM 3691 O O . LEU A 1 447 ? -24.481 -7.265 -8.109 1.00 88.81 447 LEU A O 1
ATOM 3695 N N . VAL A 1 448 ? -26.691 -6.931 -8.272 1.00 86.19 448 VAL A N 1
ATOM 3696 C CA . VAL A 1 448 ? -27.089 -8.196 -7.643 1.00 86.19 448 VAL A CA 1
ATOM 3697 C C . VAL A 1 448 ? -28.314 -8.774 -8.347 1.00 86.19 448 VAL A C 1
ATOM 3699 O O . VAL A 1 448 ? -29.175 -8.031 -8.822 1.00 86.19 448 VAL A O 1
ATOM 3702 N N . ARG A 1 449 ? -28.405 -10.108 -8.413 1.00 84.38 449 ARG A N 1
ATOM 3703 C CA . ARG A 1 449 ? -29.608 -10.814 -8.869 1.00 84.38 449 ARG A CA 1
ATOM 3704 C C . ARG A 1 449 ? -30.434 -11.237 -7.662 1.00 84.38 449 ARG A C 1
ATOM 3706 O O . ARG A 1 449 ? -30.004 -12.081 -6.884 1.00 84.38 449 ARG A O 1
ATOM 3713 N N . ILE A 1 450 ? -31.634 -10.681 -7.537 1.00 77.38 450 ILE A N 1
ATOM 3714 C CA . ILE A 1 450 ? -32.600 -11.059 -6.498 1.00 77.38 450 ILE A CA 1
ATOM 3715 C C . ILE A 1 450 ? -33.847 -11.576 -7.203 1.00 77.38 450 ILE A C 1
ATOM 3717 O O . ILE A 1 450 ? -34.481 -10.844 -7.966 1.00 77.38 450 ILE A O 1
ATOM 3721 N N . ASN A 1 451 ? -34.183 -12.846 -6.961 1.00 80.12 451 ASN A N 1
ATOM 3722 C CA . ASN A 1 451 ? -35.303 -13.544 -7.603 1.00 80.12 451 ASN A CA 1
ATOM 3723 C C . ASN A 1 451 ? -35.276 -13.435 -9.141 1.00 80.12 451 ASN A C 1
ATOM 3725 O O . ASN A 1 451 ? -36.295 -13.187 -9.776 1.00 80.12 451 ASN A O 1
ATOM 3729 N N . GLY A 1 452 ? -34.084 -13.558 -9.735 1.00 81.12 452 GLY A N 1
ATOM 3730 C CA . GLY A 1 452 ? -33.872 -13.500 -11.186 1.00 81.12 452 GLY A CA 1
ATOM 3731 C C . GLY A 1 452 ? -33.750 -12.091 -11.781 1.00 81.12 452 GLY A C 1
ATOM 3732 O O . GLY A 1 452 ? -33.169 -11.952 -12.854 1.00 81.12 452 GLY A O 1
ATOM 3733 N N . ALA A 1 453 ? -34.200 -11.044 -11.082 1.00 86.00 453 ALA A N 1
ATOM 3734 C CA . ALA A 1 453 ? -34.117 -9.662 -11.554 1.00 86.00 453 ALA A CA 1
ATOM 3735 C C . ALA A 1 453 ? -32.805 -8.983 -11.131 1.00 86.00 453 ALA A C 1
ATOM 3737 O O . ALA A 1 453 ? -32.376 -9.111 -9.979 1.00 86.00 453 ALA A O 1
ATOM 3738 N N . VAL A 1 454 ? -32.197 -8.216 -12.042 1.00 90.12 454 VAL A N 1
ATOM 3739 C CA . VAL A 1 454 ? -31.004 -7.409 -11.751 1.00 90.12 454 VAL A CA 1
ATOM 3740 C C . VAL A 1 454 ? -31.402 -6.122 -11.034 1.00 90.12 454 VAL A C 1
ATOM 3742 O O . VAL A 1 454 ? -32.311 -5.410 -11.464 1.00 90.12 454 VAL A O 1
ATOM 3745 N N . ARG A 1 455 ? -30.732 -5.817 -9.920 1.00 89.38 455 ARG A N 1
ATOM 3746 C CA . ARG A 1 455 ? -31.004 -4.640 -9.087 1.00 89.38 455 ARG A CA 1
ATOM 3747 C C . ARG A 1 455 ? -29.712 -3.970 -8.618 1.00 89.38 455 ARG A C 1
ATOM 3749 O O . ARG A 1 455 ? -28.668 -4.614 -8.547 1.00 89.38 455 ARG A O 1
ATOM 3756 N N . LEU A 1 456 ? -29.820 -2.690 -8.253 1.00 90.06 456 LEU A N 1
ATOM 3757 C CA . LEU A 1 456 ? -28.728 -1.910 -7.666 1.00 90.06 456 LEU A CA 1
ATOM 3758 C C . LEU A 1 456 ? -28.609 -2.159 -6.162 1.00 90.06 456 LEU A C 1
ATOM 3760 O O . LEU A 1 456 ? -29.591 -2.047 -5.425 1.00 90.06 456 LEU A O 1
ATOM 3764 N N . LYS A 1 457 ? -27.385 -2.433 -5.714 1.00 87.81 457 LYS A N 1
ATOM 3765 C CA . LYS A 1 457 ? -27.027 -2.748 -4.334 1.00 87.81 457 LYS A CA 1
ATOM 3766 C C . LYS A 1 457 ? -26.112 -1.676 -3.747 1.00 87.81 457 LYS A C 1
ATOM 3768 O O . LYS A 1 457 ? -25.063 -1.359 -4.299 1.00 87.81 457 LYS A O 1
ATOM 3773 N N . THR A 1 458 ? -26.478 -1.156 -2.580 1.00 88.31 458 THR A N 1
ATOM 3774 C CA . THR A 1 458 ? -25.571 -0.399 -1.705 1.00 88.31 458 THR A CA 1
ATOM 3775 C C . THR A 1 458 ? -24.804 -1.390 -0.844 1.00 88.31 458 THR A C 1
ATOM 3777 O O . THR A 1 458 ? -25.433 -2.190 -0.156 1.00 88.31 458 THR A O 1
ATOM 3780 N N . ILE A 1 459 ? -23.475 -1.361 -0.858 1.00 82.56 459 ILE A N 1
ATOM 3781 C CA . ILE A 1 459 ? -22.654 -2.293 -0.074 1.00 82.56 459 ILE A CA 1
ATOM 3782 C C . ILE A 1 459 ? -22.350 -1.686 1.297 1.00 82.56 459 ILE A C 1
ATOM 3784 O O . ILE A 1 459 ? -21.770 -0.607 1.383 1.00 82.56 459 ILE A O 1
ATOM 3788 N N . TYR A 1 460 ? -22.684 -2.408 2.367 1.00 85.56 460 TYR A N 1
ATOM 3789 C CA . TYR A 1 460 ? -22.226 -2.095 3.726 1.00 85.56 460 TYR A CA 1
ATOM 3790 C C . TYR A 1 460 ? -21.006 -2.935 4.129 1.00 85.56 460 TYR A C 1
ATOM 3792 O O . TYR A 1 460 ? -20.111 -2.462 4.831 1.00 85.56 460 TYR A O 1
ATOM 3800 N N . SER A 1 461 ? -20.970 -4.193 3.682 1.00 82.25 461 SER A N 1
ATOM 3801 C CA . SER A 1 461 ? -19.863 -5.146 3.822 1.00 82.25 461 SER A CA 1
ATOM 3802 C C . SER A 1 461 ? -19.952 -6.195 2.704 1.00 82.25 461 SER A C 1
ATOM 3804 O O . SER A 1 461 ? -20.961 -6.236 2.010 1.00 82.25 461 SER A O 1
ATOM 3806 N N . MET A 1 462 ? -18.943 -7.061 2.530 1.00 75.50 462 MET A N 1
ATOM 3807 C CA . MET A 1 462 ? -18.811 -7.975 1.374 1.00 75.50 462 MET A CA 1
ATOM 3808 C C . MET A 1 462 ? -20.135 -8.604 0.898 1.00 75.50 462 MET A C 1
ATOM 3810 O O . MET A 1 462 ? -20.483 -8.489 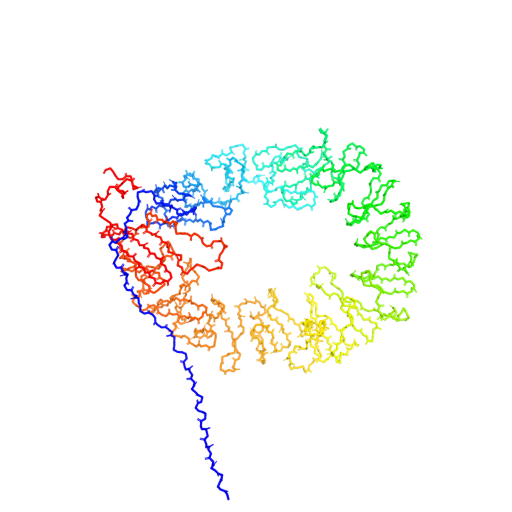-0.273 1.00 75.50 462 MET A O 1
ATOM 3814 N N . LEU A 1 463 ? -20.895 -9.243 1.796 1.00 82.62 463 LEU A N 1
ATOM 3815 C CA . LEU A 1 463 ? -22.182 -9.860 1.453 1.00 82.62 463 LEU A CA 1
ATOM 3816 C C . LEU A 1 463 ? -23.392 -9.012 1.870 1.00 82.62 463 LEU A C 1
ATOM 3818 O O . LEU A 1 463 ? -24.470 -9.183 1.299 1.00 82.62 463 LEU A O 1
ATOM 3822 N N . LEU A 1 464 ? -23.216 -8.081 2.809 1.00 87.94 464 LEU A N 1
ATOM 3823 C CA . LEU A 1 464 ? -24.279 -7.274 3.405 1.00 87.94 464 LEU A CA 1
ATOM 3824 C C . LEU A 1 464 ? -24.513 -5.980 2.618 1.00 87.94 464 LEU A C 1
ATOM 3826 O O . LEU A 1 464 ? -23.613 -5.149 2.479 1.00 87.94 464 LEU A O 1
ATOM 3830 N N . GLY A 1 465 ? -25.737 -5.769 2.147 1.00 89.31 465 GLY A N 1
ATOM 3831 C CA . GLY A 1 465 ? -26.088 -4.547 1.436 1.00 89.31 465 GLY A CA 1
ATOM 3832 C C . GLY A 1 465 ? -27.580 -4.270 1.375 1.00 89.31 465 GLY A C 1
ATOM 3833 O O . GLY A 1 465 ? -28.395 -5.111 1.732 1.00 89.31 465 GLY A O 1
ATOM 3834 N N . GLN A 1 466 ? -27.932 -3.084 0.897 1.00 91.12 466 GLN A N 1
ATOM 3835 C CA . GLN A 1 466 ? -29.314 -2.658 0.695 1.00 91.12 466 GLN A CA 1
ATOM 3836 C C . GLN A 1 466 ? -29.672 -2.693 -0.786 1.00 91.12 466 GLN A C 1
ATOM 3838 O O . GLN A 1 466 ? -28.874 -2.289 -1.629 1.00 91.12 466 GLN A O 1
ATOM 3843 N N . THR A 1 467 ? -30.881 -3.128 -1.118 1.00 88.81 467 THR A N 1
ATOM 3844 C CA . THR A 1 467 ? -31.435 -3.048 -2.473 1.00 88.81 467 THR A CA 1
ATOM 3845 C C . THR A 1 467 ? -32.897 -2.625 -2.402 1.00 88.81 467 THR A C 1
ATOM 3847 O O . THR A 1 467 ? -33.724 -3.327 -1.820 1.00 88.81 467 THR A O 1
ATOM 3850 N N . GLY A 1 468 ? -33.227 -1.475 -2.996 1.00 86.69 468 GLY A N 1
ATOM 3851 C CA . GLY A 1 468 ? -34.526 -0.833 -2.780 1.00 86.69 468 GLY A CA 1
ATOM 3852 C C . GLY A 1 468 ? -34.768 -0.574 -1.287 1.00 86.69 468 GLY A C 1
ATOM 3853 O O . GLY A 1 468 ? -33.856 -0.168 -0.569 1.00 86.69 468 GLY A O 1
ATOM 3854 N N . ASN A 1 469 ? -35.976 -0.865 -0.804 1.00 89.56 469 ASN A N 1
ATOM 3855 C CA . ASN A 1 469 ? -36.330 -0.725 0.610 1.00 89.56 469 ASN A CA 1
ATOM 3856 C C . ASN A 1 469 ? -36.143 -2.031 1.402 1.00 89.56 469 ASN A C 1
ATOM 3858 O O . ASN A 1 469 ? -37.053 -2.452 2.109 1.00 89.56 469 ASN A O 1
ATOM 3862 N N . LYS A 1 470 ? -35.025 -2.743 1.199 1.00 92.06 470 LYS A N 1
ATOM 3863 C CA . LYS A 1 470 ? -34.729 -4.026 1.861 1.00 92.06 470 LYS A CA 1
ATOM 3864 C C . LYS A 1 470 ? -33.229 -4.224 2.069 1.00 92.06 470 LYS A C 1
ATOM 3866 O O . LYS A 1 470 ? -32.428 -3.829 1.217 1.00 92.06 470 LYS A O 1
ATOM 3871 N N . ILE A 1 471 ? -32.865 -4.873 3.173 1.00 92.94 471 ILE A N 1
ATOM 3872 C CA . ILE A 1 471 ? -31.489 -5.255 3.511 1.00 92.94 471 ILE A CA 1
ATOM 3873 C C . ILE A 1 471 ? -31.296 -6.741 3.198 1.00 92.94 471 ILE A C 1
ATOM 3875 O O . ILE A 1 471 ? -32.163 -7.560 3.487 1.00 92.94 471 ILE A O 1
ATOM 3879 N N . TYR A 1 472 ? -30.159 -7.083 2.601 1.00 88.81 472 TYR A N 1
ATOM 3880 C CA . TYR A 1 472 ? -29.820 -8.438 2.181 1.00 88.81 472 TYR A CA 1
ATOM 3881 C C . TYR A 1 472 ? -28.437 -8.846 2.677 1.00 88.81 472 TYR A C 1
ATOM 3883 O O . TYR A 1 472 ? -27.496 -8.046 2.673 1.00 88.81 472 TYR A O 1
ATOM 3891 N N . TRP A 1 473 ? -28.297 -10.124 3.019 1.00 88.31 473 TRP A N 1
ATOM 3892 C CA . TRP A 1 473 ? -27.015 -10.806 3.163 1.00 88.31 473 TRP A CA 1
ATOM 3893 C C . TRP A 1 473 ? -26.909 -11.889 2.086 1.00 88.31 473 TRP A C 1
ATOM 3895 O O . TRP A 1 473 ? -27.680 -12.846 2.065 1.00 88.31 473 TRP A O 1
ATOM 3905 N N . GLY A 1 474 ? -25.980 -11.713 1.143 1.00 80.75 474 GLY A N 1
ATOM 3906 C CA . GLY A 1 474 ? -25.977 -12.518 -0.079 1.00 80.75 474 GLY A CA 1
ATOM 3907 C C . GLY A 1 474 ? -27.258 -12.264 -0.880 1.00 80.75 474 GLY A C 1
ATOM 3908 O O . GLY A 1 474 ? -27.501 -11.123 -1.277 1.00 80.75 474 GLY A O 1
ATOM 3909 N N . ASN A 1 475 ? -28.063 -13.313 -1.072 1.00 78.94 475 ASN A N 1
ATOM 3910 C CA . ASN A 1 475 ? -29.376 -13.251 -1.729 1.00 78.94 475 ASN A CA 1
ATOM 3911 C C . ASN A 1 475 ? -30.552 -13.304 -0.735 1.00 78.94 475 ASN A C 1
ATOM 3913 O O . ASN A 1 475 ? -31.703 -13.209 -1.155 1.00 78.94 475 ASN A O 1
ATOM 3917 N N . GLU A 1 476 ? -30.275 -13.454 0.562 1.00 84.19 476 GLU A N 1
ATOM 3918 C CA . GLU A 1 476 ? -31.297 -13.620 1.595 1.00 84.19 476 GLU A CA 1
ATOM 3919 C C . GLU A 1 476 ? -31.696 -12.261 2.174 1.00 84.19 476 GLU A C 1
ATOM 3921 O O . GLU A 1 476 ? -30.838 -11.461 2.561 1.00 84.19 476 GLU A O 1
ATOM 3926 N N . GLU A 1 477 ? -33.000 -11.997 2.231 1.00 88.56 477 GLU A N 1
ATOM 3927 C CA . GLU A 1 477 ? -33.561 -10.810 2.879 1.00 88.56 477 GLU A CA 1
ATOM 3928 C C . GLU A 1 477 ? -33.400 -10.917 4.400 1.00 88.56 477 GLU A C 1
ATOM 3930 O O . GLU A 1 477 ? -33.686 -11.954 5.000 1.00 88.56 477 GLU A O 1
ATOM 3935 N N . THR A 1 478 ? -32.939 -9.841 5.034 1.00 92.19 478 THR A N 1
ATOM 3936 C CA . THR A 1 478 ? -32.847 -9.757 6.493 1.00 92.19 478 THR A CA 1
ATOM 3937 C C . THR A 1 478 ? -34.092 -9.078 7.064 1.00 92.19 478 THR A C 1
ATOM 3939 O O . THR A 1 478 ? -34.826 -8.379 6.370 1.00 92.19 478 THR A O 1
ATOM 3942 N N . SER A 1 479 ? -34.328 -9.246 8.361 1.00 91.88 479 SER A N 1
ATOM 3943 C CA . SER A 1 479 ? -35.382 -8.556 9.103 1.00 91.88 479 SER A CA 1
ATOM 3944 C C . SER A 1 479 ? -35.001 -7.129 9.517 1.00 91.88 479 SER A C 1
ATOM 3946 O O . SER A 1 479 ? -35.694 -6.549 10.353 1.00 91.88 479 SER A O 1
ATOM 3948 N N . ALA A 1 480 ? -33.878 -6.593 9.029 1.00 94.69 480 ALA A N 1
ATOM 3949 C CA . ALA A 1 480 ? -33.409 -5.269 9.420 1.00 94.69 480 ALA A CA 1
ATOM 3950 C C . ALA A 1 480 ? -34.258 -4.165 8.789 1.00 94.69 480 ALA A C 1
ATOM 3952 O O . ALA A 1 480 ? -34.636 -4.254 7.621 1.00 94.69 480 ALA A O 1
ATOM 3953 N N . ASP A 1 481 ? -34.532 -3.114 9.562 1.00 95.62 481 ASP A N 1
ATOM 3954 C CA . ASP A 1 481 ? -35.298 -1.962 9.097 1.00 95.62 481 ASP A CA 1
ATOM 3955 C C . ASP A 1 481 ? -34.422 -1.083 8.187 1.00 95.62 481 ASP A C 1
ATOM 3957 O O . ASP A 1 481 ? -33.505 -0.427 8.674 1.00 95.62 481 ASP A O 1
ATOM 3961 N N . PRO A 1 482 ? -34.674 -1.055 6.869 1.00 93.69 482 PRO A N 1
ATOM 3962 C CA . PRO A 1 482 ? -33.788 -0.430 5.886 1.00 93.69 482 PRO A CA 1
ATOM 3963 C C . PRO A 1 482 ? -33.701 1.095 6.003 1.00 93.69 482 PRO A C 1
ATOM 3965 O O . PRO A 1 482 ? -32.715 1.673 5.558 1.00 93.69 482 PRO A O 1
ATOM 3968 N N . GLU A 1 483 ? -34.719 1.750 6.565 1.00 94.50 483 GLU A N 1
ATOM 3969 C CA . GLU A 1 483 ? -34.766 3.211 6.695 1.00 94.50 483 GLU A CA 1
ATOM 3970 C C . GLU A 1 483 ? -33.852 3.706 7.816 1.00 94.50 483 GLU A C 1
ATOM 3972 O O . GLU A 1 483 ? -33.302 4.803 7.735 1.00 94.50 483 GLU A O 1
ATOM 3977 N N . THR A 1 484 ? -33.683 2.891 8.858 1.00 95.94 484 THR A N 1
ATOM 3978 C CA . THR A 1 484 ? -32.879 3.226 10.039 1.00 95.94 484 THR A CA 1
ATOM 3979 C C . THR A 1 484 ? -31.625 2.366 10.183 1.00 95.94 484 THR A C 1
ATOM 3981 O O . THR A 1 484 ? -30.892 2.525 11.158 1.00 95.94 484 THR A O 1
ATOM 3984 N N . PHE A 1 485 ? -31.358 1.473 9.222 1.00 95.81 485 PHE A N 1
ATOM 3985 C CA . PHE A 1 485 ? -30.200 0.588 9.244 1.00 95.81 485 PHE A CA 1
ATOM 3986 C C . PHE A 1 485 ? -28.898 1.362 9.050 1.00 95.81 485 PHE A C 1
ATOM 3988 O O . PHE A 1 485 ? -28.644 1.949 7.997 1.00 95.81 485 PHE A O 1
ATOM 3995 N N . GLU A 1 486 ? -28.023 1.290 10.045 1.00 94.06 486 GLU A N 1
ATOM 3996 C CA . GLU A 1 486 ? -26.719 1.930 9.996 1.00 94.06 486 GLU A CA 1
ATOM 3997 C C . GLU A 1 486 ? -25.619 1.065 10.605 1.00 94.06 486 GLU A C 1
ATOM 3999 O O . GLU A 1 486 ? -25.821 0.233 11.496 1.00 94.06 486 GLU A O 1
ATOM 4004 N N . LYS A 1 487 ? -24.400 1.287 10.118 1.00 93.06 487 LYS A N 1
ATOM 4005 C CA . LYS A 1 487 ? -23.191 0.729 10.711 1.00 93.06 487 LYS A CA 1
ATOM 4006 C C . LYS A 1 487 ? -22.787 1.573 11.911 1.00 93.06 487 LYS A C 1
ATOM 4008 O O . LYS A 1 487 ? -22.702 2.793 11.804 1.00 93.06 487 LYS A O 1
ATOM 4013 N N . MET A 1 488 ? -22.438 0.936 13.026 1.00 91.56 488 MET A N 1
ATOM 4014 C CA . MET A 1 488 ? -21.909 1.675 14.169 1.00 91.56 488 MET A CA 1
ATOM 4015 C C . MET A 1 488 ? -20.510 2.231 13.855 1.00 91.56 488 MET A C 1
ATOM 4017 O O . MET A 1 488 ? -19.590 1.494 13.490 1.00 91.56 488 MET A O 1
ATOM 4021 N N . THR A 1 489 ? -20.328 3.543 14.014 1.00 84.94 489 THR A N 1
ATOM 4022 C CA . THR A 1 489 ? -19.037 4.215 13.799 1.00 84.94 489 THR A CA 1
ATOM 4023 C C . THR A 1 489 ? -17.971 3.669 14.748 1.00 84.94 489 THR A C 1
ATOM 4025 O O . THR A 1 489 ? -18.187 3.609 15.953 1.00 84.94 489 THR A O 1
ATOM 4028 N N . GLY A 1 490 ? -16.798 3.298 14.221 1.00 78.75 490 GLY A N 1
ATOM 4029 C CA . GLY A 1 490 ? -15.670 2.790 15.017 1.00 78.75 490 GLY A CA 1
ATOM 4030 C C . GLY A 1 490 ? -15.591 1.262 15.150 1.00 78.75 490 GLY A C 1
ATOM 4031 O O . GLY A 1 490 ? -14.714 0.761 15.853 1.00 78.75 490 GLY A O 1
ATOM 4032 N N . THR A 1 491 ? -16.456 0.511 14.461 1.00 83.62 491 THR A N 1
ATOM 4033 C CA . THR A 1 491 ? -16.413 -0.960 14.393 1.00 83.62 491 THR A CA 1
ATOM 4034 C C . THR A 1 491 ? -16.662 -1.469 12.973 1.00 83.62 491 THR A C 1
ATOM 4036 O O . THR A 1 491 ? -17.214 -0.764 12.134 1.00 83.62 491 THR A O 1
ATOM 4039 N N . TYR A 1 492 ? -16.251 -2.706 12.688 1.00 80.25 492 TYR A N 1
ATOM 4040 C CA . TYR A 1 492 ? -16.583 -3.423 11.449 1.00 80.25 492 TYR A CA 1
ATOM 4041 C C . TYR A 1 492 ? -17.702 -4.452 11.634 1.00 80.25 492 TYR A C 1
ATOM 4043 O O . TYR A 1 492 ? -18.221 -4.961 10.643 1.00 80.25 492 TYR A O 1
ATOM 4051 N N . ALA A 1 493 ? -18.060 -4.748 12.885 1.00 87.12 493 ALA A N 1
ATOM 4052 C CA . ALA A 1 493 ? -18.894 -5.890 13.229 1.00 87.12 493 ALA A CA 1
ATOM 4053 C C . ALA A 1 493 ? -20.324 -5.503 13.625 1.00 87.12 493 ALA A C 1
ATOM 4055 O O . ALA A 1 493 ? -21.232 -6.284 13.370 1.00 87.12 493 ALA A O 1
ATOM 4056 N N . TYR A 1 494 ? -20.547 -4.329 14.226 1.00 92.56 494 TYR A N 1
ATOM 4057 C CA . TYR A 1 494 ? -21.871 -3.975 14.748 1.00 92.56 494 TYR A CA 1
ATOM 4058 C C . TYR A 1 494 ? -22.643 -3.022 13.838 1.00 92.56 494 TYR A C 1
ATOM 4060 O O . TYR A 1 494 ? -22.106 -2.034 13.326 1.00 92.56 494 TYR A O 1
ATOM 4068 N N . TYR A 1 495 ? -23.927 -3.324 13.697 1.00 95.06 495 TYR A N 1
ATOM 4069 C CA . TYR A 1 495 ? -24.928 -2.534 12.989 1.00 95.06 495 TYR A CA 1
ATOM 4070 C C . TYR A 1 495 ? -26.137 -2.365 13.900 1.00 95.06 495 TYR A C 1
ATOM 4072 O O . TYR A 1 495 ? -26.327 -3.151 14.829 1.00 95.06 495 TYR A O 1
ATOM 4080 N N . LYS A 1 496 ? -26.972 -1.369 13.637 1.00 96.44 496 LYS A N 1
ATOM 4081 C CA . LYS A 1 496 ? -28.245 -1.215 14.336 1.00 96.44 496 LYS A CA 1
ATOM 4082 C C . LYS A 1 496 ? -29.317 -0.675 13.410 1.00 96.44 496 LYS A C 1
ATOM 4084 O O . LYS A 1 496 ? -29.012 -0.112 12.364 1.00 96.44 496 LYS A O 1
ATOM 4089 N N . ASP A 1 497 ? -30.554 -0.840 13.837 1.00 97.00 497 ASP A N 1
ATOM 4090 C CA . ASP A 1 497 ? -31.699 -0.094 13.343 1.00 97.00 497 ASP A CA 1
ATOM 4091 C C . ASP A 1 497 ? -32.546 0.390 14.534 1.00 97.00 497 ASP A C 1
ATOM 4093 O O . ASP A 1 497 ? -32.132 0.269 15.692 1.00 97.00 497 ASP A O 1
ATOM 4097 N N . LYS A 1 498 ? -33.725 0.963 14.278 1.00 96.44 498 LYS A N 1
ATOM 4098 C CA . LYS A 1 498 ? -34.619 1.460 15.338 1.00 96.44 498 LYS A CA 1
ATOM 4099 C C . LYS A 1 498 ? -35.121 0.378 16.306 1.00 96.44 498 LYS A C 1
ATOM 4101 O O . LYS A 1 498 ? -35.547 0.711 17.408 1.00 96.44 498 LYS A O 1
ATOM 4106 N N . ASN A 1 499 ? -35.098 -0.891 15.899 1.00 95.81 499 ASN A N 1
ATOM 4107 C CA . ASN A 1 499 ? -35.670 -2.021 16.627 1.00 95.81 499 ASN A CA 1
ATOM 4108 C C . ASN A 1 499 ? -34.608 -2.930 17.259 1.00 95.81 499 ASN A C 1
ATOM 4110 O O . ASN A 1 499 ? -34.872 -3.532 18.298 1.00 95.81 499 ASN A O 1
ATOM 4114 N N . ASN A 1 500 ? -33.436 -3.078 16.635 1.00 96.62 500 ASN A N 1
ATOM 4115 C CA . ASN A 1 500 ? -32.463 -4.107 16.989 1.00 96.62 500 ASN A CA 1
ATOM 4116 C C . ASN A 1 500 ? -31.011 -3.644 16.829 1.00 96.62 500 ASN A C 1
ATOM 4118 O O . ASN A 1 500 ? -30.677 -2.764 16.035 1.00 96.62 500 ASN A O 1
ATOM 4122 N N . VAL A 1 501 ? -30.127 -4.349 17.535 1.00 96.62 501 VAL A N 1
ATOM 4123 C CA . VAL A 1 501 ? -28.678 -4.309 17.324 1.00 96.62 501 VAL A CA 1
ATOM 4124 C C . VAL A 1 501 ? -28.223 -5.641 16.742 1.00 96.62 501 VAL A C 1
ATOM 4126 O O . VAL A 1 501 ? -28.699 -6.708 17.140 1.00 96.62 501 VAL A O 1
ATOM 4129 N N . TYR A 1 502 ? -27.284 -5.581 15.805 1.00 95.44 502 TYR A N 1
ATOM 4130 C CA . TYR A 1 502 ? -26.813 -6.728 15.051 1.00 95.44 502 TYR A CA 1
ATOM 4131 C C . TYR A 1 502 ? -25.303 -6.902 15.149 1.00 95.44 502 TYR A C 1
ATOM 4133 O O . TYR A 1 502 ? -24.544 -5.932 15.094 1.00 95.44 502 TYR A O 1
ATOM 4141 N N . LEU A 1 503 ? -24.871 -8.160 15.199 1.00 93.00 503 LEU A N 1
ATOM 4142 C CA . LEU A 1 503 ? -23.494 -8.576 14.967 1.00 93.00 503 LEU A CA 1
ATOM 4143 C C . LEU A 1 503 ? -23.393 -9.194 13.569 1.00 93.00 503 LEU A C 1
ATOM 4145 O O . LEU A 1 503 ? -24.062 -10.180 13.272 1.00 93.00 503 LEU A O 1
ATOM 4149 N N . TYR A 1 504 ? -22.547 -8.637 12.714 1.00 91.12 504 TYR A N 1
ATOM 4150 C 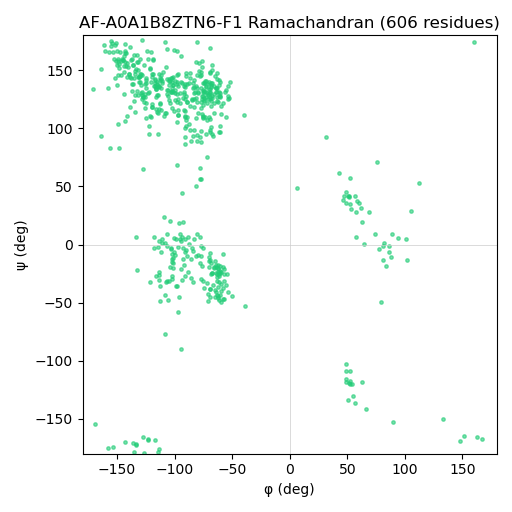CA . TYR A 1 504 ? -22.261 -9.179 11.393 1.00 91.12 504 TYR A CA 1
ATOM 4151 C C . TYR A 1 504 ? -21.084 -10.159 11.443 1.00 91.12 504 TYR A C 1
ATOM 4153 O O . TYR A 1 504 ? -19.992 -9.820 11.902 1.00 91.12 504 TYR A O 1
ATOM 4161 N N . SER A 1 505 ? -21.304 -11.358 10.908 1.00 86.06 505 SER A N 1
ATOM 4162 C CA . SER A 1 505 ? -20.298 -12.393 10.669 1.00 86.06 505 SER A CA 1
ATOM 4163 C C . SER A 1 505 ? -20.337 -12.784 9.195 1.00 86.06 505 SER A C 1
ATOM 4165 O O . SER A 1 505 ? -21.408 -12.896 8.604 1.00 86.06 505 SER A O 1
ATOM 4167 N N . TYR A 1 506 ? -19.176 -13.029 8.584 1.00 79.56 506 TYR A N 1
ATOM 4168 C CA . TYR A 1 506 ? -19.124 -13.445 7.179 1.00 79.56 506 TYR A CA 1
ATOM 4169 C C . TYR A 1 506 ? -19.882 -14.762 6.937 1.00 79.56 506 TYR A C 1
ATOM 4171 O O . TYR A 1 506 ? -20.589 -14.878 5.939 1.00 79.56 506 TYR A O 1
ATOM 4179 N N . GLY A 1 507 ? -19.764 -15.728 7.859 1.00 82.94 507 GLY A N 1
ATOM 4180 C CA . GLY A 1 507 ? -20.372 -17.057 7.727 1.00 82.94 507 GLY A CA 1
ATOM 4181 C C . GLY A 1 507 ? -21.821 -17.157 8.214 1.00 82.94 507 GLY A C 1
ATOM 4182 O O . GLY A 1 507 ? -22.575 -17.965 7.685 1.00 82.94 507 GLY A O 1
ATOM 4183 N N . ASP A 1 508 ? -22.217 -16.340 9.195 1.00 84.06 508 ASP A N 1
ATOM 4184 C CA . ASP A 1 508 ? -23.561 -16.383 9.803 1.00 84.06 508 ASP A CA 1
ATOM 4185 C C . ASP A 1 508 ? -24.463 -15.205 9.380 1.00 84.06 508 ASP A C 1
ATOM 4187 O O . ASP A 1 508 ? -25.606 -15.089 9.826 1.00 84.06 508 ASP A O 1
ATOM 4191 N N . GLY A 1 509 ? -23.951 -14.282 8.566 1.00 89.94 509 GLY A N 1
ATOM 4192 C CA . GLY A 1 509 ? -24.670 -13.086 8.152 1.00 89.94 509 GLY A CA 1
ATOM 4193 C C . GLY A 1 509 ? -24.939 -12.112 9.294 1.00 89.94 509 GLY A C 1
ATOM 4194 O O . GLY A 1 509 ? -24.080 -11.853 10.139 1.00 89.94 509 GLY A O 1
ATOM 4195 N N . LEU A 1 510 ? -26.126 -11.507 9.272 1.00 92.81 510 LEU A N 1
ATOM 4196 C CA . LEU A 1 510 ? -26.542 -10.503 10.243 1.00 92.81 510 LEU A CA 1
ATOM 4197 C C . LEU A 1 510 ? -27.240 -11.180 11.433 1.00 92.81 510 LEU A C 1
ATOM 4199 O O . LEU A 1 510 ? -28.369 -11.641 11.308 1.00 92.81 510 LEU A O 1
ATOM 4203 N N . ILE A 1 511 ? -26.589 -11.238 12.590 1.00 93.31 511 ILE A N 1
ATOM 4204 C CA . ILE A 1 511 ? -27.114 -11.901 13.791 1.00 93.31 511 ILE A CA 1
ATOM 4205 C C . ILE A 1 511 ? -27.799 -10.867 14.683 1.00 93.31 511 ILE A C 1
ATOM 4207 O O . ILE A 1 511 ? -27.154 -9.918 15.125 1.00 93.31 511 ILE A O 1
ATOM 4211 N N . THR A 1 512 ? -29.082 -11.052 14.990 1.00 95.38 512 THR A N 1
ATOM 4212 C CA . THR A 1 512 ? -29.821 -10.180 15.920 1.00 95.38 512 THR A CA 1
ATOM 4213 C C . THR A 1 512 ? -29.408 -10.464 17.364 1.00 95.38 512 THR A C 1
ATOM 4215 O O . THR A 1 512 ? -29.550 -11.597 17.827 1.00 95.38 512 THR A O 1
ATOM 4218 N N . LEU A 1 513 ? -28.939 -9.444 18.089 1.00 94.88 513 LEU A N 1
ATOM 4219 C CA . LEU A 1 513 ? -28.541 -9.543 19.498 1.00 94.88 513 LEU A CA 1
ATOM 4220 C C . LEU A 1 513 ? -29.729 -9.235 20.417 1.00 94.88 513 LEU A C 1
ATOM 4222 O O .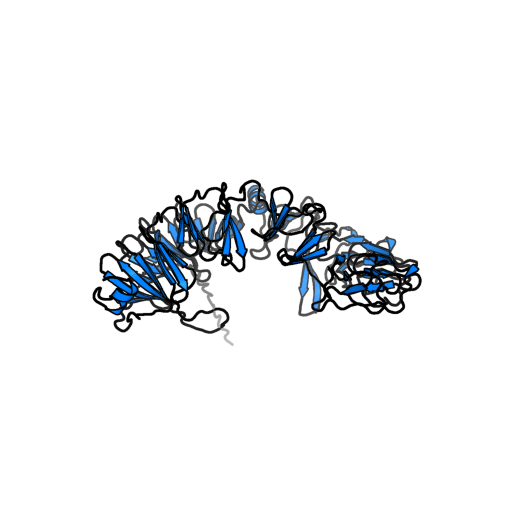 LEU A 1 513 ? -29.995 -8.084 20.769 1.00 94.88 513 LEU A O 1
ATOM 4226 N N . LYS A 1 514 ? -30.463 -10.274 20.825 1.00 93.94 514 LYS A N 1
ATOM 4227 C CA . LYS A 1 514 ? -31.634 -10.110 21.696 1.00 93.94 514 LYS A CA 1
ATOM 4228 C C . LYS A 1 514 ? -31.230 -9.728 23.116 1.00 93.94 514 LYS A C 1
ATOM 4230 O O . LYS A 1 514 ? -30.510 -10.470 23.785 1.00 93.94 514 LYS A O 1
ATOM 4235 N N . GLY A 1 515 ? -31.797 -8.623 23.594 1.00 91.12 515 GLY A N 1
ATOM 4236 C CA . GLY A 1 515 ? -31.579 -8.099 24.943 1.00 91.12 515 GLY A CA 1
ATOM 4237 C C . GLY A 1 515 ? -30.602 -6.927 25.015 1.00 91.12 515 GLY A C 1
ATOM 4238 O O . GLY A 1 515 ? -30.309 -6.497 26.123 1.00 91.12 515 GLY A O 1
ATOM 4239 N N . VAL A 1 516 ? -30.122 -6.425 23.871 1.00 96.25 516 VAL A N 1
ATOM 4240 C CA . VAL A 1 516 ? -29.396 -5.151 23.782 1.00 96.25 516 VAL A CA 1
ATOM 4241 C C . VAL A 1 516 ? -30.379 -4.049 23.402 1.00 96.25 516 VAL A C 1
ATOM 4243 O O . VAL A 1 516 ? -31.134 -4.209 22.442 1.00 96.25 516 VAL A O 1
ATOM 4246 N N . ASP A 1 517 ? -30.368 -2.938 24.134 1.00 96.44 517 ASP A N 1
ATOM 4247 C CA . ASP A 1 517 ? -31.251 -1.803 23.857 1.00 96.44 517 ASP A CA 1
ATOM 4248 C C . ASP A 1 517 ? -30.724 -0.934 22.692 1.00 96.44 517 ASP A C 1
ATOM 4250 O O . ASP A 1 517 ? -29.697 -0.266 22.845 1.00 96.44 517 ASP A O 1
ATOM 4254 N N . PRO A 1 518 ? -31.409 -0.880 21.531 1.00 95.69 518 PRO A N 1
ATOM 4255 C CA . PRO A 1 518 ? -30.941 -0.121 20.366 1.00 95.69 518 PRO A CA 1
ATOM 4256 C C . PRO A 1 518 ? -30.950 1.401 20.587 1.00 95.69 518 PRO A C 1
ATOM 4258 O O . PRO A 1 518 ? -30.182 2.121 19.941 1.00 95.69 518 PRO A O 1
ATOM 4261 N N . GLY A 1 519 ? -31.795 1.898 21.499 1.00 96.00 519 GLY A N 1
ATOM 4262 C CA . GLY A 1 519 ? -31.944 3.327 21.784 1.00 96.00 519 GLY A CA 1
ATOM 4263 C C . GLY A 1 519 ? -30.752 3.929 22.532 1.00 96.00 519 GLY A C 1
ATOM 4264 O O . GLY A 1 519 ? -30.394 5.081 22.290 1.00 96.00 519 GLY A O 1
ATOM 4265 N N . SER A 1 520 ? -30.108 3.149 23.401 1.00 96.44 520 SER A N 1
ATOM 4266 C CA . SER A 1 520 ? -28.957 3.576 24.210 1.00 96.44 520 SER A CA 1
ATOM 4267 C C . SER A 1 520 ? -27.622 2.959 23.784 1.00 96.44 520 SER A C 1
ATOM 4269 O O . SER A 1 520 ? -26.593 3.245 24.404 1.00 96.44 520 SER A O 1
ATOM 4271 N N . VAL A 1 521 ? -27.613 2.130 22.732 1.00 95.75 521 VAL A N 1
ATOM 4272 C CA . VAL A 1 521 ? -26.403 1.421 22.309 1.00 95.75 521 VAL A CA 1
ATOM 4273 C C . VAL A 1 521 ? -25.290 2.374 21.859 1.00 95.75 521 VAL A C 1
ATOM 4275 O O . VAL A 1 521 ? -25.495 3.304 21.074 1.00 95.75 521 VAL A O 1
ATOM 4278 N N . ARG A 1 522 ? -24.072 2.107 22.326 1.00 93.75 522 ARG A N 1
ATOM 4279 C CA . ARG A 1 522 ? -22.842 2.844 22.022 1.00 93.75 522 ARG A CA 1
ATOM 4280 C C . ARG A 1 522 ? -21.635 1.909 22.010 1.00 93.75 522 ARG A C 1
ATOM 4282 O O . ARG A 1 522 ? -21.692 0.793 22.520 1.00 93.75 522 ARG A O 1
ATOM 4289 N N . LEU A 1 523 ? -20.518 2.379 21.459 1.00 91.38 523 LEU A N 1
ATOM 4290 C CA . LEU A 1 523 ? -19.232 1.703 21.627 1.00 91.38 523 LEU A CA 1
ATOM 4291 C C . LEU A 1 523 ? -18.497 2.217 22.869 1.00 91.38 523 LEU A C 1
ATOM 4293 O O . LEU A 1 523 ? -18.585 3.391 23.228 1.00 91.38 523 LEU A O 1
ATOM 4297 N N . PHE A 1 524 ? -17.734 1.330 23.501 1.00 91.06 524 PHE A N 1
ATOM 4298 C CA . PHE A 1 524 ? -16.891 1.612 24.657 1.00 91.06 524 PHE A CA 1
ATOM 4299 C C . PHE A 1 524 ? -15.598 0.798 24.566 1.00 91.06 524 PHE A C 1
ATOM 4301 O O . PHE A 1 524 ? -15.621 -0.409 24.765 1.00 91.06 524 PHE A O 1
ATOM 4308 N N . ASN A 1 525 ? -14.464 1.427 24.241 1.00 87.56 525 ASN A N 1
ATOM 4309 C CA . ASN A 1 525 ? -13.164 0.739 24.117 1.00 87.56 525 ASN A CA 1
ATOM 4310 C C . ASN A 1 525 ? -13.195 -0.545 23.250 1.00 87.56 525 ASN A C 1
ATOM 4312 O O . ASN A 1 525 ? -12.506 -1.519 23.536 1.00 87.56 525 ASN A O 1
ATOM 4316 N N . GLY A 1 526 ? -14.006 -0.555 22.185 1.00 85.12 526 GLY A N 1
ATOM 4317 C CA . GLY A 1 526 ? -14.198 -1.718 21.304 1.00 85.12 526 GLY A CA 1
ATOM 4318 C C . GLY A 1 526 ? -15.298 -2.693 21.743 1.00 85.12 526 GLY A C 1
ATOM 4319 O O . GLY A 1 526 ? -15.702 -3.536 20.944 1.00 85.12 526 GLY A O 1
ATOM 4320 N N . PHE A 1 527 ? -15.827 -2.548 22.957 1.00 90.81 527 PHE A N 1
ATOM 4321 C CA . PHE A 1 527 ? -17.031 -3.232 23.420 1.00 90.81 527 PHE A CA 1
ATOM 4322 C C . PHE A 1 527 ? -18.294 -2.527 22.939 1.00 90.81 527 PHE A C 1
ATOM 4324 O O . PHE A 1 527 ? -18.292 -1.324 22.665 1.00 90.81 527 PHE A O 1
ATOM 4331 N N . LEU A 1 528 ? -19.382 -3.286 22.882 1.00 94.25 528 LEU A N 1
ATOM 4332 C CA . LEU A 1 528 ? -20.729 -2.749 22.753 1.00 94.25 528 LEU A CA 1
ATOM 4333 C C . LEU A 1 528 ? -21.254 -2.437 24.159 1.00 94.25 528 LEU A C 1
ATOM 4335 O O . LEU A 1 528 ? -20.960 -3.170 25.097 1.00 94.25 528 LEU A O 1
ATOM 4339 N N . ALA A 1 529 ? -22.013 -1.368 24.334 1.00 95.44 529 ALA A N 1
ATOM 4340 C CA . ALA A 1 529 ? -22.625 -1.019 25.611 1.00 95.44 529 ALA A CA 1
ATOM 4341 C C . ALA A 1 529 ? -24.020 -0.461 25.369 1.00 95.44 529 ALA A C 1
ATOM 4343 O O . ALA A 1 529 ? -24.207 0.263 24.399 1.00 95.44 529 ALA A O 1
ATOM 4344 N N . ASP A 1 530 ? -24.963 -0.742 26.254 1.00 96.94 530 ASP A N 1
ATOM 4345 C CA . ASP A 1 530 ? -26.243 -0.037 26.324 1.00 96.94 530 ASP A CA 1
ATOM 4346 C C . ASP A 1 530 ? -26.431 0.568 27.724 1.00 96.94 530 ASP A C 1
ATOM 4348 O O . ASP A 1 530 ? -25.476 0.663 28.505 1.00 96.94 530 ASP A O 1
ATOM 4352 N N . LYS A 1 531 ? -27.643 1.020 28.049 1.00 96.19 531 LYS A N 1
ATOM 4353 C CA . LYS A 1 531 ? -27.982 1.585 29.362 1.00 96.19 531 LYS A CA 1
ATOM 4354 C C . LYS A 1 531 ? -27.830 0.608 30.536 1.00 96.19 531 LYS A C 1
ATOM 4356 O O . LYS A 1 531 ? -27.737 1.070 31.668 1.00 96.19 531 LYS A O 1
ATOM 4361 N N . ASP A 1 532 ? -27.822 -0.702 30.285 1.00 96.75 532 ASP A N 1
ATOM 4362 C CA . ASP A 1 532 ? -27.829 -1.727 31.328 1.00 96.75 532 ASP A CA 1
ATOM 4363 C C . ASP A 1 532 ? -26.455 -2.405 31.471 1.00 96.75 532 ASP A C 1
ATOM 4365 O O . ASP A 1 532 ? -25.949 -2.539 32.589 1.00 96.75 532 ASP A O 1
ATOM 4369 N N . TYR A 1 533 ? -25.822 -2.824 30.366 1.00 97.56 533 TYR A N 1
ATOM 4370 C CA . TYR A 1 533 ? -24.579 -3.607 30.395 1.00 97.56 533 TYR A CA 1
ATOM 4371 C C . TYR A 1 533 ? -23.584 -3.263 29.280 1.00 97.56 533 TYR A C 1
ATOM 4373 O O . TYR A 1 533 ? -23.902 -2.627 28.277 1.00 97.56 533 TYR A O 1
ATOM 4381 N N . ILE A 1 534 ? -22.345 -3.721 29.471 1.00 96.62 534 ILE A N 1
ATOM 4382 C CA . ILE A 1 534 ? -21.347 -3.863 28.406 1.00 96.62 534 ILE A CA 1
ATOM 4383 C C . ILE A 1 534 ? -21.323 -5.307 27.876 1.00 96.62 534 ILE A C 1
ATOM 4385 O O . ILE A 1 534 ? -21.526 -6.266 28.630 1.00 96.62 534 ILE A O 1
ATOM 4389 N N . TYR A 1 535 ? -21.046 -5.461 26.582 1.00 94.25 535 TYR A N 1
ATOM 4390 C CA . TYR A 1 535 ? -21.136 -6.710 25.831 1.00 94.25 535 TYR A CA 1
ATOM 4391 C C . TYR A 1 535 ? -19.938 -6.927 24.902 1.00 94.25 535 TYR A C 1
ATOM 4393 O O . TYR A 1 535 ? -19.321 -5.991 24.383 1.00 94.25 535 TYR A O 1
ATOM 4401 N N . THR A 1 536 ? -19.672 -8.198 24.619 1.00 90.12 536 THR A N 1
ATOM 4402 C CA . THR A 1 536 ? -18.806 -8.646 23.525 1.00 90.12 536 THR A CA 1
ATOM 4403 C C . THR A 1 536 ? -19.460 -9.831 22.832 1.00 90.12 536 THR A C 1
ATOM 4405 O O . THR A 1 536 ? -19.915 -10.761 23.497 1.00 90.12 536 THR A O 1
ATOM 4408 N N . HIS A 1 537 ? -19.523 -9.811 21.500 1.00 86.19 537 HIS A N 1
ATOM 4409 C CA . HIS A 1 537 ? -20.244 -10.822 20.725 1.00 86.19 537 HIS A CA 1
ATOM 4410 C C . HIS A 1 537 ? -21.689 -10.983 21.242 1.00 86.19 537 HIS A C 1
ATOM 4412 O O . HIS A 1 537 ? -22.453 -10.022 21.223 1.00 86.19 537 HIS A O 1
ATOM 4418 N N . ASN A 1 538 ? -22.053 -12.169 21.735 1.00 89.50 538 ASN A N 1
ATOM 4419 C CA . ASN A 1 538 ? -23.344 -12.473 22.353 1.00 89.50 538 ASN A CA 1
ATOM 4420 C C . ASN A 1 538 ? -23.248 -12.684 23.879 1.00 89.50 538 ASN A C 1
ATOM 4422 O O . ASN A 1 538 ? -24.103 -13.350 24.463 1.00 89.50 538 ASN A O 1
ATOM 4426 N N . PHE A 1 539 ? -22.229 -12.130 24.541 1.00 93.00 539 PHE A N 1
ATOM 4427 C CA . PHE A 1 539 ? -22.034 -12.224 25.989 1.00 93.00 539 PHE A CA 1
ATOM 4428 C C . PHE A 1 539 ? -22.129 -10.859 26.666 1.00 93.00 539 PHE A C 1
ATOM 4430 O O . PHE A 1 539 ? -21.567 -9.867 26.200 1.00 93.00 539 PHE A O 1
ATOM 4437 N N . ARG A 1 540 ? -22.796 -10.837 27.818 1.00 95.62 540 ARG A N 1
ATOM 4438 C CA . ARG A 1 540 ? -22.750 -9.747 28.795 1.00 95.62 540 ARG A CA 1
ATOM 4439 C C . ARG A 1 540 ? -21.461 -9.838 29.609 1.00 95.62 540 ARG A C 1
ATOM 4441 O O . ARG A 1 540 ? -21.021 -10.940 29.920 1.00 95.62 540 ARG A O 1
ATOM 4448 N N . ILE A 1 541 ? -20.897 -8.692 29.987 1.00 96.56 541 ILE A N 1
ATOM 4449 C CA . ILE A 1 541 ? -19.705 -8.610 30.844 1.00 96.56 541 ILE A CA 1
ATOM 4450 C C . ILE A 1 541 ? -20.092 -8.090 32.239 1.00 96.56 541 ILE A C 1
ATOM 4452 O O . ILE A 1 541 ? -20.230 -8.884 33.159 1.00 96.56 541 ILE A O 1
ATOM 4456 N N . ILE A 1 542 ? -20.325 -6.784 32.408 1.00 97.25 542 ILE A N 1
ATOM 4457 C CA . ILE A 1 542 ? -20.768 -6.157 33.672 1.00 97.25 542 ILE A CA 1
ATOM 4458 C C . ILE A 1 542 ? -21.758 -5.022 33.384 1.00 97.25 542 ILE A C 1
ATOM 4460 O O . ILE A 1 542 ? -21.960 -4.666 32.219 1.00 97.25 542 ILE A O 1
ATOM 4464 N N . LYS A 1 543 ? -22.382 -4.446 34.422 1.00 97.56 543 LYS A N 1
ATOM 4465 C CA . LYS A 1 543 ? -23.254 -3.271 34.258 1.00 97.56 543 LYS A CA 1
ATOM 4466 C C . LYS A 1 543 ? -22.485 -2.075 33.698 1.00 97.56 543 LYS A C 1
ATOM 4468 O O . LYS A 1 543 ? -21.339 -1.853 34.095 1.00 97.56 543 LYS A O 1
ATOM 4473 N N . SER A 1 544 ? -23.120 -1.313 32.809 1.00 96.50 544 SER A N 1
ATOM 4474 C CA . SER A 1 544 ? -22.501 -0.192 32.083 1.00 96.50 544 SER A CA 1
ATOM 4475 C C . SER A 1 544 ? -22.519 1.142 32.833 1.00 96.50 544 SER A C 1
ATOM 4477 O O . SER A 1 544 ? -21.832 2.080 32.423 1.00 96.50 544 SER A O 1
ATOM 4479 N N . GLU A 1 545 ? -23.283 1.244 33.920 1.00 95.50 545 GLU A N 1
ATOM 4480 C CA . GLU A 1 545 ? -23.406 2.465 34.714 1.00 95.50 545 GLU A CA 1
ATOM 4481 C C . GLU A 1 545 ? -22.041 2.910 35.275 1.00 95.50 545 GLU A C 1
ATOM 4483 O O . GLU A 1 545 ? -21.400 2.179 36.034 1.00 95.50 545 GLU A O 1
ATOM 4488 N N . ASN A 1 546 ? -21.591 4.111 34.890 1.00 93.81 546 ASN A N 1
ATOM 4489 C CA . ASN A 1 546 ? -20.282 4.679 35.247 1.00 93.81 546 ASN A CA 1
ATOM 4490 C C . ASN A 1 546 ? -19.092 3.750 34.938 1.00 93.81 546 ASN A C 1
ATOM 4492 O O . ASN A 1 546 ? -18.122 3.699 35.699 1.00 93.81 546 ASN A O 1
ATOM 4496 N N . VAL A 1 547 ? -19.180 2.978 33.849 1.00 95.81 547 VAL A N 1
ATOM 4497 C CA . VAL A 1 547 ? -18.139 2.012 33.490 1.00 95.81 547 VAL A CA 1
ATOM 4498 C C . VAL A 1 547 ? -16.842 2.693 33.032 1.00 95.81 547 VAL A C 1
ATOM 4500 O O . VAL A 1 547 ? -16.840 3.545 32.146 1.00 95.81 547 VAL A O 1
ATOM 4503 N N . GLU A 1 548 ? -15.719 2.264 33.601 1.00 95.62 548 GLU A N 1
ATOM 4504 C CA . GLU A 1 548 ? -14.362 2.663 33.234 1.00 95.62 548 GLU A CA 1
ATOM 4505 C C . GLU A 1 548 ? -13.521 1.417 32.928 1.00 95.62 548 GLU A C 1
ATOM 4507 O O . GLU A 1 548 ? -13.566 0.419 33.654 1.00 95.62 548 GLU A O 1
ATOM 4512 N N . LEU A 1 549 ? -12.709 1.483 31.873 1.00 94.88 549 LEU A N 1
ATOM 4513 C CA . LEU A 1 549 ? -11.706 0.479 31.553 1.00 94.88 549 LEU A CA 1
ATOM 4514 C C . LEU A 1 549 ? -10.366 0.973 32.095 1.00 94.88 549 LEU A C 1
ATOM 4516 O O . LEU A 1 549 ? -9.806 1.975 31.642 1.00 94.88 549 LEU A O 1
ATOM 4520 N N . LEU A 1 550 ? -9.874 0.283 33.119 1.00 93.31 550 LEU A N 1
ATOM 4521 C CA . LEU A 1 550 ? -8.720 0.710 33.901 1.00 93.31 550 LEU A CA 1
ATOM 4522 C C . LEU A 1 550 ? -7.411 0.121 33.380 1.00 93.31 550 LEU A C 1
ATOM 4524 O O . LEU A 1 550 ? -6.362 0.752 33.547 1.00 93.31 550 LEU A O 1
ATOM 4528 N N . ALA A 1 551 ? -7.455 -1.074 32.790 1.00 90.38 551 ALA A N 1
ATOM 4529 C CA . ALA A 1 551 ? -6.313 -1.721 32.157 1.00 90.38 551 ALA A CA 1
ATOM 4530 C C . ALA A 1 551 ? -6.754 -2.873 31.244 1.00 90.38 551 ALA A C 1
ATOM 4532 O O . ALA A 1 551 ? -7.747 -3.547 31.520 1.00 90.38 551 ALA A O 1
ATOM 4533 N N . VAL A 1 552 ? -5.956 -3.136 30.210 1.00 88.81 552 VAL A N 1
ATOM 4534 C CA . VAL A 1 552 ? -6.007 -4.374 29.422 1.00 88.81 552 VAL A CA 1
ATOM 4535 C C . VAL A 1 552 ? -4.738 -5.176 29.685 1.00 88.81 552 VAL A C 1
ATOM 4537 O O . VAL A 1 552 ? -3.637 -4.610 29.703 1.00 88.81 552 VAL A O 1
ATOM 4540 N N . TYR A 1 553 ? -4.888 -6.479 29.905 1.00 83.88 553 TYR A N 1
ATOM 4541 C CA . TYR A 1 553 ? -3.782 -7.404 30.128 1.00 83.88 553 TYR A CA 1
ATOM 4542 C C . TYR A 1 553 ? -3.515 -8.245 28.886 1.00 83.88 553 TYR A C 1
ATOM 4544 O O . TYR A 1 553 ? -4.429 -8.698 28.205 1.00 83.88 553 TYR A O 1
ATOM 4552 N N . GLU A 1 554 ? -2.240 -8.461 28.609 1.00 69.12 554 GLU A N 1
ATOM 4553 C CA . GLU A 1 554 ? -1.745 -9.310 27.543 1.00 69.12 554 GLU A CA 1
ATOM 4554 C C . GLU A 1 554 ? -2.045 -10.785 27.859 1.00 69.12 554 GLU A C 1
ATOM 4556 O O . GLU A 1 554 ? -1.407 -11.391 28.722 1.00 69.12 554 GLU A O 1
ATOM 4561 N N . GLY A 1 555 ? -2.999 -11.368 27.129 1.00 56.59 555 GLY A N 1
ATOM 4562 C CA . GLY A 1 555 ? -3.034 -12.808 26.874 1.00 56.59 555 GLY A CA 1
ATOM 4563 C C . GLY A 1 555 ? -2.035 -13.166 25.771 1.00 56.59 555 GLY A C 1
ATOM 4564 O O . GLY A 1 555 ? -1.757 -12.336 24.908 1.00 56.59 555 GLY A O 1
ATOM 4565 N N . SER A 1 556 ? -1.460 -14.370 25.805 1.00 40.22 556 SER A N 1
ATOM 4566 C CA . SER A 1 556 ? -0.469 -14.882 24.842 1.00 40.22 556 SER A CA 1
ATOM 4567 C C . SER A 1 556 ? -0.787 -14.473 23.392 1.00 40.22 556 SER A C 1
ATOM 4569 O O . SER A 1 556 ? -1.785 -14.925 22.831 1.00 40.22 556 SER A O 1
ATOM 4571 N N . TRP A 1 557 ? 0.037 -13.606 22.791 1.00 37.75 557 TRP A N 1
ATOM 4572 C CA . TRP A 1 557 ? -0.214 -13.064 21.451 1.00 37.75 557 TRP A CA 1
ATOM 4573 C C . TRP A 1 557 ? -0.140 -14.142 20.350 1.00 37.75 557 TRP A C 1
ATOM 4575 O O . TRP A 1 557 ? 0.815 -14.920 20.323 1.00 37.75 557 TRP A O 1
ATOM 4585 N N . PRO A 1 558 ? -1.086 -14.136 19.392 1.00 34.72 558 PRO A N 1
ATOM 4586 C CA . PRO A 1 558 ? -1.076 -14.933 18.174 1.00 34.72 558 PRO A CA 1
ATOM 4587 C C . PRO A 1 558 ? -0.559 -14.099 16.990 1.00 34.72 558 PRO A C 1
ATOM 4589 O O . PRO A 1 558 ? -1.313 -13.775 16.077 1.00 34.72 558 PRO A O 1
ATOM 4592 N N . MET A 1 559 ? 0.722 -13.731 16.974 1.00 29.58 559 MET A N 1
ATOM 4593 C CA . MET A 1 559 ? 1.346 -13.333 15.707 1.00 29.58 559 MET A CA 1
ATOM 4594 C C . MET A 1 559 ? 2.334 -14.420 15.303 1.00 29.58 559 MET A C 1
ATOM 4596 O O . MET A 1 559 ? 3.334 -14.642 15.976 1.00 29.58 559 MET A O 1
ATOM 4600 N N 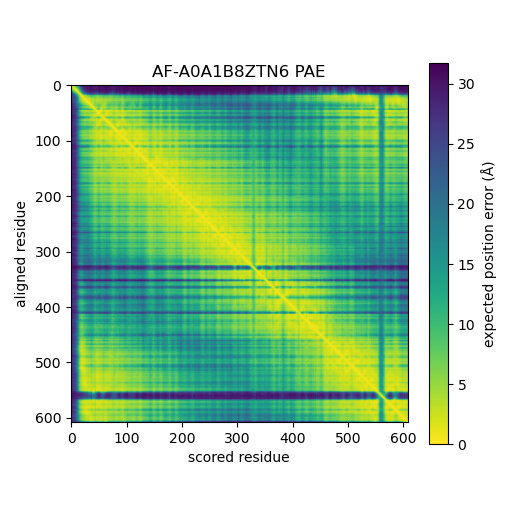. CYS A 1 560 ? 1.958 -15.121 14.228 1.00 32.78 560 CYS A N 1
ATOM 4601 C CA . CYS A 1 560 ? 2.571 -16.321 13.652 1.00 32.78 560 CYS A CA 1
ATOM 4602 C C . CYS A 1 560 ? 2.303 -17.627 14.421 1.00 32.78 560 CYS A C 1
ATOM 4604 O O . CYS A 1 560 ? 3.197 -18.222 15.009 1.00 32.78 560 CYS A O 1
ATOM 4606 N N . GLY A 1 561 ? 1.063 -18.118 14.369 1.00 30.06 561 GLY A N 1
ATOM 4607 C CA . GLY A 1 561 ? 0.752 -19.461 14.854 1.00 30.06 561 GLY A CA 1
ATOM 4608 C C . GLY A 1 561 ? -0.599 -19.951 14.362 1.00 30.06 561 GLY A C 1
ATOM 4609 O O . GLY A 1 561 ? -1.625 -19.706 14.989 1.00 30.06 561 GLY A O 1
ATOM 4610 N N . VAL A 1 562 ? -0.599 -20.677 13.247 1.00 35.75 562 VAL A N 1
ATOM 4611 C CA . VAL A 1 562 ? -1.664 -21.635 12.946 1.00 35.75 562 VAL A CA 1
ATOM 4612 C C . VAL A 1 562 ? -1.739 -22.594 14.144 1.00 35.75 562 VAL A C 1
ATOM 4614 O O . VAL A 1 562 ? -0.806 -23.358 14.367 1.00 35.75 562 VAL A O 1
ATOM 4617 N N . GLY A 1 563 ? -2.812 -22.517 14.944 1.00 39.19 563 GLY A N 1
ATOM 4618 C CA . GLY A 1 563 ? -3.142 -23.535 15.954 1.00 39.19 563 GLY A CA 1
ATOM 4619 C C . GLY A 1 563 ? -3.053 -23.163 17.444 1.00 39.19 563 GLY A C 1
ATOM 4620 O O . GLY A 1 563 ? -2.476 -23.931 18.207 1.00 39.19 563 GLY A O 1
ATOM 4621 N N . ASN A 1 564 ? -3.691 -22.079 17.913 1.00 35.81 564 ASN A N 1
ATOM 4622 C CA . ASN A 1 564 ? -4.000 -21.921 19.349 1.00 35.81 564 ASN A CA 1
ATOM 4623 C C . ASN A 1 564 ? -5.511 -21.647 19.576 1.00 35.81 564 ASN A C 1
ATOM 4625 O O . ASN A 1 564 ? -6.001 -20.634 19.077 1.00 35.81 564 ASN A O 1
ATOM 4629 N N . PRO A 1 565 ? -6.285 -22.505 20.283 1.00 41.78 565 PRO A N 1
ATOM 4630 C CA . PRO A 1 565 ? -7.752 -22.422 20.286 1.00 41.78 565 PRO A CA 1
ATOM 4631 C C . PRO A 1 565 ? -8.373 -21.424 21.280 1.00 41.78 565 PRO A C 1
ATOM 4633 O O . PRO A 1 565 ? -9.600 -21.294 21.272 1.00 41.78 565 PRO A O 1
ATOM 4636 N N . VAL A 1 566 ? -7.596 -20.773 22.160 1.00 48.19 566 VAL A N 1
ATOM 4637 C CA . VAL A 1 566 ? -8.139 -19.882 23.207 1.00 48.19 566 VAL A CA 1
ATOM 4638 C C . VAL A 1 566 ? -7.168 -18.730 23.522 1.00 48.19 566 VAL A C 1
ATOM 4640 O O . VAL A 1 566 ? -6.391 -18.791 24.471 1.00 48.19 566 VAL A O 1
ATOM 4643 N N . SER A 1 567 ? -7.193 -17.650 22.738 1.00 61.84 567 SER A N 1
ATOM 4644 C CA . SER A 1 567 ? -6.561 -16.385 23.143 1.00 61.84 567 SER A CA 1
ATOM 4645 C C . SER A 1 567 ? -7.507 -15.640 24.093 1.00 61.84 567 SER A C 1
ATOM 4647 O O . SER A 1 567 ? -8.362 -14.875 23.642 1.00 61.84 567 SER A O 1
ATOM 4649 N N . SER A 1 568 ? -7.415 -15.892 25.399 1.00 72.94 568 SER A N 1
ATOM 4650 C CA . SER A 1 568 ? -8.176 -15.118 26.389 1.00 72.94 568 SER A CA 1
ATOM 4651 C C . SER A 1 568 ? -7.451 -13.815 26.727 1.00 72.94 568 SER A C 1
ATOM 4653 O O . SER A 1 568 ? -6.246 -13.829 26.957 1.00 72.94 568 SER A O 1
ATOM 4655 N N . THR A 1 569 ? -8.170 -12.696 26.785 1.00 83.44 569 THR A N 1
ATOM 4656 C CA . THR A 1 569 ? -7.644 -11.382 27.198 1.00 83.44 569 THR A CA 1
ATOM 4657 C C . THR A 1 569 ? -8.347 -10.948 28.476 1.00 83.44 569 THR A C 1
ATOM 4659 O O . THR A 1 569 ? -9.569 -11.068 28.574 1.00 83.44 569 THR A O 1
ATOM 4662 N N . ALA A 1 570 ? -7.589 -10.462 29.459 1.00 89.06 570 ALA A N 1
ATOM 4663 C CA . ALA A 1 570 ? -8.149 -9.994 30.721 1.00 89.06 570 ALA A CA 1
ATOM 4664 C C . ALA A 1 570 ? -8.277 -8.464 30.751 1.00 89.06 570 ALA A C 1
ATOM 4666 O O . ALA A 1 570 ? -7.399 -7.737 30.282 1.00 89.06 570 ALA A O 1
ATOM 4667 N N . TYR A 1 571 ? -9.378 -7.982 31.319 1.00 91.88 571 TYR A N 1
ATOM 4668 C CA . TYR A 1 571 ? -9.745 -6.572 31.390 1.00 91.88 571 TYR A CA 1
ATOM 4669 C C . TYR A 1 571 ? -10.047 -6.200 32.837 1.00 91.88 571 TYR A C 1
ATOM 4671 O O . TYR A 1 571 ? -10.879 -6.836 33.485 1.00 91.88 571 TYR A O 1
ATOM 4679 N N . LEU A 1 572 ? -9.395 -5.146 33.327 1.00 94.06 572 LEU A N 1
ATOM 4680 C CA . LEU A 1 572 ? -9.724 -4.542 34.611 1.00 94.06 572 LEU A CA 1
ATOM 4681 C C . LEU A 1 572 ? -10.729 -3.420 34.385 1.00 94.06 572 LEU A C 1
ATOM 4683 O O . LEU A 1 572 ? -10.409 -2.405 33.760 1.00 94.06 572 LEU A O 1
ATOM 4687 N N . LEU A 1 573 ? -11.924 -3.596 34.925 1.00 96.19 573 LEU A N 1
ATOM 4688 C CA . LEU A 1 573 ? -13.049 -2.686 34.780 1.00 96.19 573 LEU A CA 1
ATOM 4689 C C . LEU A 1 573 ? -13.469 -2.138 36.145 1.00 96.19 573 LEU A C 1
ATOM 4691 O O . LEU A 1 573 ? -13.214 -2.737 37.192 1.00 96.19 573 LEU A O 1
ATOM 4695 N N . LYS A 1 574 ? -14.151 -1.001 36.128 1.00 96.06 574 LYS A N 1
ATOM 4696 C CA . LYS A 1 574 ? -14.830 -0.427 37.287 1.00 96.06 574 LYS A CA 1
ATOM 4697 C C . LYS A 1 574 ? -16.188 0.098 36.854 1.00 96.06 574 LYS A C 1
ATOM 4699 O O . LYS A 1 574 ? -16.296 0.608 35.750 1.00 96.06 574 LYS A O 1
ATOM 4704 N N . ASN A 1 575 ? -17.199 -0.024 37.698 1.00 95.94 575 ASN A N 1
ATOM 4705 C CA . ASN A 1 575 ? -18.521 0.572 37.499 1.00 95.94 575 ASN A CA 1
ATOM 4706 C C . ASN A 1 575 ? -19.085 1.054 38.853 1.00 95.94 575 ASN A C 1
ATOM 4708 O O . ASN A 1 575 ? -18.366 1.043 39.858 1.00 95.94 575 ASN A O 1
ATOM 4712 N N . SER A 1 576 ? -20.364 1.444 38.904 1.00 95.06 576 SER A N 1
ATOM 4713 C CA . SER A 1 576 ? -21.041 1.829 40.159 1.00 95.06 576 SER A CA 1
ATOM 4714 C C . SER A 1 576 ? -21.024 0.742 41.254 1.00 95.06 576 SER A C 1
ATOM 4716 O O . SER A 1 576 ? -21.163 1.064 42.431 1.00 95.06 576 SER A O 1
ATOM 4718 N N . GLU A 1 577 ? -20.831 -0.536 40.907 1.00 95.69 577 GLU A N 1
ATOM 4719 C CA . GLU A 1 577 ? -20.842 -1.668 41.852 1.00 95.69 577 GLU A CA 1
ATOM 4720 C C . GLU A 1 577 ? -19.450 -2.032 42.389 1.00 95.69 577 GLU A C 1
ATOM 4722 O O . GLU A 1 577 ? -19.337 -2.795 43.349 1.00 95.69 577 GLU A O 1
ATOM 4727 N N . GLY A 1 578 ? -18.374 -1.507 41.797 1.00 95.69 578 GLY A N 1
ATOM 4728 C CA . GLY A 1 578 ? -17.005 -1.743 42.251 1.00 95.69 578 GLY A CA 1
ATOM 4729 C C . GLY A 1 578 ? -16.048 -2.108 41.122 1.00 95.69 578 GLY A C 1
ATOM 4730 O O . GLY A 1 578 ? -16.195 -1.647 39.992 1.00 95.69 578 GLY A O 1
ATOM 4731 N N . TYR A 1 579 ? -15.031 -2.906 41.453 1.00 96.56 579 TYR A N 1
ATOM 4732 C CA . TYR A 1 579 ? -13.977 -3.323 40.530 1.00 96.56 579 TYR A CA 1
ATOM 4733 C C . TYR A 1 579 ? -14.217 -4.746 40.047 1.00 96.56 579 TYR A C 1
ATOM 4735 O O . TYR A 1 579 ? -14.640 -5.606 40.817 1.00 96.56 579 TYR A O 1
ATOM 4743 N N . TRP A 1 580 ? -13.899 -4.997 38.785 1.00 97.12 580 TRP A N 1
ATOM 4744 C CA . TRP A 1 580 ? -14.149 -6.268 38.127 1.00 97.12 580 TRP A CA 1
ATOM 4745 C C . TRP A 1 580 ? -12.938 -6.686 37.311 1.00 97.12 580 TRP A C 1
ATOM 4747 O O . TRP A 1 580 ? -12.342 -5.870 36.605 1.00 97.12 580 TRP A O 1
ATOM 4757 N N . LEU A 1 581 ? -12.608 -7.969 37.379 1.00 94.69 581 LEU A N 1
ATOM 4758 C CA . LEU A 1 581 ? -11.702 -8.611 36.443 1.00 94.69 581 LEU A CA 1
ATOM 4759 C C . LEU A 1 581 ? -12.546 -9.463 35.496 1.00 94.69 581 LEU A C 1
ATOM 4761 O O . LEU A 1 581 ? -13.329 -10.291 35.955 1.00 94.69 581 LEU A O 1
ATOM 4765 N N . ALA A 1 582 ? -12.414 -9.231 34.192 1.00 93.88 582 ALA A N 1
ATOM 4766 C CA . ALA A 1 582 ? -13.119 -9.982 33.160 1.00 93.88 582 ALA A CA 1
ATOM 4767 C C . ALA A 1 582 ? -12.115 -10.678 32.240 1.00 93.88 582 ALA A C 1
ATOM 4769 O O . ALA A 1 582 ? -11.301 -10.006 31.610 1.00 93.88 582 ALA A O 1
ATOM 4770 N N . LEU A 1 583 ? -12.179 -12.003 32.145 1.00 91.38 583 LEU A N 1
ATOM 4771 C CA . LEU A 1 583 ? -11.403 -12.812 31.212 1.00 91.38 583 LEU A CA 1
ATOM 4772 C C . LEU A 1 583 ? -12.295 -13.176 30.023 1.00 91.38 583 LEU A C 1
ATOM 4774 O O . LEU A 1 583 ? -13.299 -13.869 30.169 1.00 91.38 583 LEU A O 1
ATOM 4778 N N . ILE A 1 584 ? -11.939 -12.678 28.843 1.00 89.00 584 ILE A N 1
ATOM 4779 C CA . ILE A 1 584 ? -12.765 -12.779 27.638 1.00 89.00 584 ILE A CA 1
ATOM 4780 C C . ILE A 1 584 ? -12.059 -13.654 26.611 1.00 89.00 584 ILE A C 1
ATOM 4782 O O . ILE A 1 584 ? -10.911 -13.388 26.257 1.00 89.00 584 ILE A O 1
ATOM 4786 N N . SER A 1 585 ? -12.769 -14.656 26.096 1.00 84.00 585 SER A N 1
ATOM 4787 C CA . SER A 1 585 ? -12.348 -15.503 24.977 1.00 84.00 585 SER A CA 1
ATOM 4788 C C . SER A 1 585 ? -13.415 -15.517 23.875 1.00 84.00 585 SER A C 1
ATOM 4790 O O . SER A 1 585 ? -14.470 -14.896 23.992 1.00 84.00 585 SER A O 1
ATOM 4792 N N . ASN A 1 586 ? -13.177 -16.267 22.798 1.00 75.06 586 ASN A N 1
ATOM 4793 C CA . ASN A 1 586 ? -14.197 -16.537 21.779 1.00 75.06 586 ASN A CA 1
ATOM 4794 C C . ASN A 1 586 ? -15.331 -17.462 22.268 1.00 75.06 586 ASN A C 1
ATOM 4796 O O . ASN A 1 586 ? -16.320 -17.632 21.557 1.00 75.06 586 ASN A O 1
ATOM 4800 N N . LYS A 1 587 ? -15.188 -18.093 23.442 1.00 83.25 587 LYS A N 1
ATOM 4801 C CA . LYS A 1 587 ? -16.124 -19.105 23.961 1.00 83.25 587 LYS A CA 1
ATOM 4802 C C . LYS A 1 587 ? -16.838 -18.691 25.244 1.00 83.25 587 LYS A C 1
ATOM 4804 O O . LYS A 1 587 ? -17.933 -19.191 25.493 1.00 83.25 587 LYS A O 1
ATOM 4809 N N . SER A 1 588 ? -16.231 -17.829 26.054 1.00 88.75 588 SER A N 1
ATOM 4810 C CA . SER A 1 588 ? -16.742 -17.443 27.369 1.00 88.75 588 SER A CA 1
ATOM 4811 C C . SER A 1 588 ? -16.357 -16.015 27.746 1.00 88.75 588 SER A C 1
ATOM 4813 O O . SER A 1 588 ? -15.373 -15.455 27.251 1.00 88.75 588 SER A O 1
ATOM 4815 N N . VAL A 1 589 ? -17.145 -15.464 28.666 1.00 94.06 589 VAL A N 1
ATOM 4816 C CA . VAL A 1 589 ? -16.805 -14.291 29.465 1.00 94.06 589 VAL A CA 1
ATOM 4817 C C . VAL A 1 589 ? -16.879 -14.722 30.921 1.00 94.06 589 VAL A C 1
ATOM 4819 O O . VAL A 1 589 ? -17.965 -15.004 31.426 1.00 94.06 589 VAL A O 1
ATOM 4822 N N . ASP A 1 590 ? -15.726 -14.784 31.570 1.00 94.56 590 ASP A N 1
ATOM 4823 C CA . ASP A 1 590 ? -15.587 -15.111 32.983 1.00 94.56 590 ASP A CA 1
ATOM 4824 C C . ASP A 1 590 ? -15.328 -13.817 33.759 1.00 94.56 590 ASP A C 1
ATOM 4826 O O . ASP A 1 590 ? -14.476 -13.021 33.361 1.00 94.56 590 ASP A O 1
ATOM 4830 N N . VAL A 1 591 ? -16.058 -13.573 34.847 1.00 96.56 591 VAL A N 1
ATOM 4831 C CA . VAL A 1 591 ? -15.924 -12.349 35.651 1.00 96.56 591 VAL A CA 1
ATOM 4832 C C . VAL A 1 591 ? -15.759 -12.655 37.131 1.00 96.56 591 VAL A C 1
ATOM 4834 O O . VAL A 1 591 ? -16.352 -13.595 37.662 1.00 96.56 591 VAL A O 1
ATOM 4837 N N . ASN A 1 592 ? -14.996 -11.805 37.810 1.00 96.06 592 ASN A N 1
ATOM 4838 C CA . ASN A 1 592 ? -14.891 -11.793 39.262 1.00 96.06 592 ASN A CA 1
ATOM 4839 C C . ASN A 1 592 ? -14.917 -10.361 39.790 1.00 96.06 592 ASN A C 1
ATOM 4841 O O . ASN A 1 592 ? -14.271 -9.472 39.225 1.00 96.06 592 ASN A O 1
ATOM 4845 N N . GLN A 1 593 ? -15.647 -10.138 40.881 1.00 96.06 593 GLN A N 1
ATOM 4846 C CA . GLN A 1 593 ? -15.668 -8.845 41.556 1.00 96.06 593 GLN A CA 1
ATOM 4847 C C . GLN A 1 593 ? -14.485 -8.763 42.522 1.00 96.06 593 GLN A C 1
ATOM 4849 O O . GLN A 1 593 ? -14.323 -9.598 43.411 1.00 96.06 593 GLN A O 1
ATOM 4854 N N . ILE A 1 594 ? -13.665 -7.729 42.373 1.00 93.94 594 ILE A N 1
ATOM 4855 C CA . ILE A 1 594 ? -12.484 -7.508 43.204 1.00 93.94 594 ILE A CA 1
ATOM 4856 C C . ILE A 1 594 ? -12.835 -6.508 44.304 1.00 93.94 594 ILE A C 1
ATOM 4858 O O . ILE A 1 594 ? -13.367 -5.423 44.051 1.00 93.94 594 ILE A O 1
ATOM 4862 N N . LYS A 1 595 ? -12.523 -6.859 45.555 1.00 91.75 595 LYS A N 1
ATOM 4863 C CA . LYS A 1 595 ? -12.752 -5.965 46.695 1.00 91.75 595 LYS A CA 1
ATOM 4864 C C . LYS A 1 595 ? -11.883 -4.717 46.550 1.00 91.75 595 LYS A C 1
ATOM 4866 O O . LYS A 1 595 ? -10.682 -4.816 46.335 1.00 91.75 595 LYS A O 1
ATOM 4871 N N . ALA A 1 596 ? -12.451 -3.536 46.786 1.00 90.06 596 ALA A N 1
ATOM 4872 C CA . ALA A 1 596 ? -11.692 -2.278 46.786 1.00 90.06 596 ALA A CA 1
ATOM 4873 C C . ALA A 1 596 ? -10.571 -2.233 47.853 1.00 90.06 596 ALA A C 1
ATOM 4875 O O . ALA A 1 596 ? -9.661 -1.410 47.778 1.00 90.06 596 ALA A O 1
ATOM 4876 N N . THR A 1 597 ? -10.642 -3.107 48.863 1.00 91.00 597 THR A N 1
ATOM 4877 C CA . THR A 1 597 ? -9.615 -3.288 49.896 1.00 91.00 597 THR A CA 1
ATOM 4878 C C . THR A 1 597 ? -8.491 -4.239 49.488 1.00 91.00 597 THR A C 1
ATOM 4880 O O . THR A 1 597 ? -7.572 -4.423 50.281 1.00 91.00 597 THR A O 1
ATOM 4883 N N . ASP A 1 598 ? -8.558 -4.858 48.307 1.00 91.81 598 ASP A N 1
ATOM 4884 C CA . ASP A 1 598 ? -7.520 -5.760 47.815 1.00 91.81 598 ASP A CA 1
ATOM 4885 C C . ASP A 1 598 ? -6.161 -5.025 47.739 1.00 91.81 598 ASP A C 1
ATOM 4887 O O . ASP A 1 598 ? -6.058 -3.986 47.070 1.00 91.81 598 ASP A O 1
ATOM 4891 N N . PRO A 1 599 ? -5.117 -5.508 48.443 1.00 90.12 599 PRO A N 1
ATOM 4892 C CA . PRO A 1 599 ? -3.828 -4.822 48.498 1.00 90.12 599 PRO A CA 1
ATOM 4893 C C . PRO A 1 599 ? -3.145 -4.692 47.133 1.00 90.12 599 PRO A C 1
ATOM 4895 O O . PRO A 1 599 ? -2.514 -3.667 46.861 1.00 90.12 599 PRO A O 1
ATOM 4898 N N . ALA A 1 600 ? -3.276 -5.704 46.271 1.00 89.44 600 ALA A N 1
ATOM 4899 C CA . ALA A 1 600 ? -2.662 -5.708 44.951 1.00 89.44 600 ALA A CA 1
ATOM 4900 C C . ALA A 1 600 ? -3.361 -4.699 44.033 1.00 89.44 600 ALA A C 1
ATOM 4902 O O . ALA A 1 600 ? -2.687 -3.906 43.368 1.00 89.44 600 ALA A O 1
ATOM 4903 N N . LEU A 1 601 ? -4.697 -4.641 44.074 1.00 91.44 601 LEU A N 1
ATOM 4904 C CA . LEU A 1 601 ? -5.480 -3.646 43.339 1.00 91.44 601 LEU A CA 1
ATOM 4905 C C . LEU A 1 601 ? -5.149 -2.216 43.787 1.00 91.44 601 LEU A C 1
ATOM 4907 O O . LEU A 1 601 ? -4.899 -1.349 42.947 1.00 91.44 601 LEU A O 1
ATOM 4911 N N . LYS A 1 602 ? -5.115 -1.960 45.103 1.00 90.94 602 LYS A N 1
ATOM 4912 C CA . LYS A 1 602 ? -4.768 -0.636 45.648 1.00 90.94 602 LYS A CA 1
ATOM 4913 C C . LYS A 1 602 ? -3.394 -0.180 45.181 1.00 90.94 602 LYS A C 1
ATOM 4915 O O . LYS A 1 602 ? -3.249 0.945 44.703 1.00 90.94 602 LYS A O 1
ATOM 4920 N N . LYS A 1 603 ? -2.405 -1.072 45.268 1.00 88.81 603 LYS A N 1
ATOM 4921 C CA . LYS A 1 603 ? -1.034 -0.803 44.833 1.00 88.81 603 LYS A CA 1
ATOM 4922 C C . LYS A 1 603 ? -0.955 -0.530 43.333 1.00 88.81 603 LYS A C 1
ATOM 4924 O O . LYS A 1 603 ? -0.303 0.430 42.937 1.00 88.81 603 LYS A O 1
ATOM 4929 N N . PHE A 1 604 ? -1.657 -1.312 42.513 1.00 88.81 604 PHE A N 1
ATOM 4930 C CA . PHE A 1 604 ? -1.706 -1.118 41.062 1.00 88.81 604 PHE A CA 1
ATOM 4931 C C . PHE A 1 604 ? -2.356 0.211 40.655 1.00 88.81 604 PHE A C 1
ATOM 4933 O O . PHE A 1 604 ? -1.880 0.889 39.744 1.00 88.81 604 PHE A O 1
ATOM 4940 N N . LEU A 1 605 ? -3.442 0.601 41.328 1.00 88.75 605 LEU A N 1
ATOM 4941 C CA . LEU A 1 605 ? -4.151 1.853 41.054 1.00 88.75 605 LEU A CA 1
ATOM 4942 C C . LEU A 1 605 ? -3.504 3.078 41.719 1.00 88.75 605 LEU A C 1
ATOM 4944 O O . LEU A 1 605 ? -3.895 4.201 41.408 1.00 88.75 605 LEU A O 1
ATOM 4948 N N . GLY A 1 606 ? -2.528 2.883 42.612 1.00 84.06 606 GLY A N 1
ATOM 4949 C CA . GLY A 1 606 ? -1.905 3.962 43.380 1.00 84.06 606 GLY A CA 1
ATOM 4950 C C . GLY A 1 606 ? -2.847 4.599 44.408 1.00 84.06 606 GLY A C 1
ATOM 4951 O O . GLY A 1 606 ? -2.706 5.780 44.724 1.00 84.06 606 GLY A O 1
ATOM 4952 N N . ILE A 1 607 ? -3.827 3.841 44.907 1.00 81.31 607 ILE A N 1
ATOM 4953 C CA . ILE A 1 607 ? -4.767 4.285 45.942 1.00 81.31 607 ILE A CA 1
ATOM 4954 C C . ILE A 1 607 ? -4.064 4.152 47.297 1.00 81.31 607 ILE A C 1
ATOM 4956 O O . ILE A 1 607 ? -3.606 3.062 47.643 1.00 81.31 607 ILE A O 1
ATOM 4960 N N . LYS A 1 608 ? -3.964 5.262 48.038 1.00 63.56 608 LYS A N 1
ATOM 4961 C CA . LYS A 1 608 ? -3.380 5.288 49.387 1.00 63.56 608 LYS A CA 1
ATOM 4962 C C . LYS A 1 608 ? -4.283 4.627 50.423 1.00 63.56 608 LYS A C 1
ATOM 4964 O O . LYS A 1 608 ? -5.525 4.746 50.304 1.00 63.56 608 LYS A O 1
#

Radius of gyration: 33.72 Å; Cα contacts (8 Å, |Δi|>4): 1282; chains: 1; bounding box: 84×88×95 Å

Organism: NCBI:txid651561

Secondary structure (DSSP, 8-state):
-----------------PPPEEEPBPPEE-TT-PPPSS--BPSSEEEE-SS-EEEE-SSS-EEEE----TT-EE---GGGTTEEEETTEEEETTEEEES--TT-EEEEEETTEEEEE-SS-EEETTEE-TT--TTT-EEPBPTTSPBPSSSEEEETTEEEETTEE----TTT-EE-STTEEEETTEEEETTEEPEETTEE-EE-SSSEEEETTEEEESSTT-PEEEEEETTS-EE-SSSEEE-SS-EEETTEEETT--TTT-EEEETTEEE-SS-EEETTEE-TT--TTT-EE-STTEEE-SS-EEETTEE-S--GGGGGG-EEE--SSS---S-EEE-SS-EEETTEE--S----GGG-EE-TTSSEEEETTEEEEEEEETTTTEEEEEEP-----S---TTTEEE-SSTT--EEETTEEEETTTEEE-S--HHHHHHHHTTSSEEEEETTEEEEEEESSSSEEE-SS-EEETTEEPS--TTT-EEPTT-SSEEE-SS-EEEEETTTEEEEEET--TTT-EEETTEEE-SSEEEETTEEEEE-TT-EEEEEE-----SS-S--S---EEEEEEETTEEEEEEE-SS-EEEEEEPTT-HHHHHHHT--

Nearest PDB structures (foldseek):
  8chu-assembly1_B  TM=7.805E-01  e=5.493E+00  Homo sapiens
  8chv-assembly1_A  TM=7.506E-01  e=9.811E+00  Homo sapiens

pLDDT: mean 86.9, std 14.13, range [25.94, 97.94]

Mean predicted aligned error: 10.99 Å

InterPro domains:
  IPR027375 DKNYY family [PF13644] (240-376)